Protein AF-A0A357TJ43-F1 (afdb_monomer_lite)

Secondary structure (DSSP, 8-state):
-HHHHHHHHHHHHHHHHHHHHHHHT--GGGSHHHHHHHHHHHHHHHHTTT-HHHHHHHHHHHHHHHHHHHHHHH-HHHHHHHHT-HHHHHHHHHHHHHHHHHHHH-----SHHIIIIITHHHHHHHHHSS-GGG-TT-SSGGGS-SHHHHHHHHH-SSTT---HHHHHHHHHHHHHHHHGGGG---GGGHHHHHHHHHHHHHHHHHT--SPTTSPP-SSS---SHHHHHHHHHHHHHHHHHTTT-HHHHHHTHHHHHHHHTT-TTHHHHHHHHHHHHHHIIIIIS--TT--HHHHHHHHHHHHHHHHHHHHHHHHHHHHHHHHH--SGGGSS-BTTTTB-HHHHHHHHHHHHTTTT--HHHHHHHHHHHHHHHHS--BTTBSHHHHHHHHHHHHHHHHHHSPTTHHHHHHHHHHHHHHHHHHHHHHHHHHHHHHTS-HHHHHTTTTHHHHHHHHHHHHHHHHHHHHHHHHHHHHHHHTTS--

Sequence (482 aa):
MQIVFGLLFLLFFSACCLCVAACTRFDAALLPLPALCGSAVVLYLLSLLGLLQFGHFIIMAVWLAGGVYFGVRAGWRAIRRALFSPGFLLFVGGSCFLWVLFALQQPMFTQWDEFTAWGLAPKMVAERAALYVADPINLTASFTYPATSLVSYLFQRVPGQFYEWQCLAGLDILFLACIAPAAAMPRKNWAGAVLVFAAGFLLPFFFSVVPAGTPSTMYANAMADTPLALLFGGTLCLYAAAGGRKTGFFACAMPL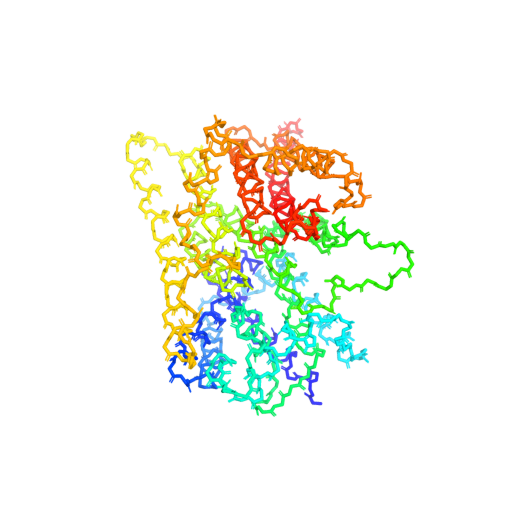AVLTMTKDIGFAYALIVTFLIGLDQLFGTPHPDTKPGRIFGVSLAKCSILAAVVLAVFISWNRYTAAVTPTETTGASVGSAGLSYGAVLTGGIKQLLGIGREERFAQIMQSMGQAFLYRRVCLVGAPIMAVSCILLLFTAAFVAAPAGAARRRTVVGFVGGAFCFAALYLFHLILYFYNFSEAEGSALKDYERYIAPYLQGWMLYGFCVLGFAVGQGGGAAQRLGR

Radius of gyration: 22.25 Å; chains: 1; bounding box: 65×59×55 Å

Foldseek 3Di:
DLLVQLLVLLVLLLLLLLLVCLQVVNQSLLRLQLLLLVLLVQLVVCLLVLRNVVSLVVSSVCSNVSSVVSDVNSDDVSSVVSCPQLLSCCLSVVLSVLSVVCVVVQDAADDPCCVQELVVQLQCCQQVVHGPLLDPPHPRNLQAFCLLSSLLNNQDRDRNDDRLSSSLSSLVSSLSSLQSLLLRAPSVVSVLSVVLSVCSVCLLVQQDPDDPPDPDPSRSHRDLLSVLLSLLLSLLSQLVSCPPDPVSLVSSLSSLLSLLRSHVCSLVSSLLSLVLQLLCQLWQDDDPPDDSVVSNVVSVVSSVVSNVSSVVSNVSRLVSSVVNHPDPLSPCAAAPPRDHPVVLVVVLVCLVVVNPNDPLLVLLVVVLVVQQVAPARGPQGHVVVLLVLLVVLLVLLLVLADPDNLNRSSVSLSVSLVVSLVVQSSVVSSSLVGHDDSVCSSVVPPVSSSNNSSSSSSVSNSSSSSSVSNSNSVVVVVVVVD

Structure (mmCIF, N/CA/C/O backbone):
data_AF-A0A357TJ43-F1
#
_entry.id   AF-A0A357TJ43-F1
#
loop_
_atom_site.group_PDB
_atom_site.id
_atom_site.type_symbol
_atom_site.label_atom_id
_atom_site.label_alt_id
_atom_site.label_comp_id
_atom_site.label_asym_id
_atom_site.label_entity_id
_atom_site.label_seq_id
_atom_site.pdbx_PDB_ins_code
_atom_site.Cartn_x
_atom_site.Cartn_y
_atom_site.Cartn_z
_atom_site.occupancy
_atom_site.B_iso_or_equiv
_atom_site.auth_seq_id
_atom_site.auth_comp_id
_atom_site.auth_asym_id
_atom_site.auth_atom_id
_atom_site.pdbx_PDB_model_num
ATOM 1 N N . MET A 1 1 ? -6.235 -30.721 -3.677 1.00 63.09 1 MET A N 1
ATOM 2 C CA . MET A 1 1 ? -5.300 -30.409 -2.564 1.00 63.09 1 MET A CA 1
ATOM 3 C C . MET A 1 1 ? -4.794 -28.961 -2.560 1.00 63.09 1 MET A C 1
ATOM 5 O O . MET A 1 1 ? -4.682 -28.402 -1.479 1.00 63.09 1 MET A O 1
ATOM 9 N N . GLN A 1 2 ? -4.493 -28.336 -3.710 1.00 73.25 2 GLN A N 1
ATOM 10 C CA . GLN A 1 2 ? -3.967 -26.954 -3.756 1.00 73.25 2 GLN A CA 1
ATOM 11 C C . GLN A 1 2 ? -4.942 -25.898 -3.202 1.00 73.25 2 GLN A C 1
ATOM 13 O O . GLN A 1 2 ? -4.527 -25.025 -2.449 1.00 73.25 2 GLN A O 1
ATOM 18 N N . ILE A 1 3 ? -6.242 -26.039 -3.491 1.00 83.69 3 ILE A N 1
ATOM 19 C CA . ILE A 1 3 ? -7.307 -25.176 -2.946 1.00 83.69 3 ILE A CA 1
ATOM 20 C C . ILE A 1 3 ? -7.306 -25.192 -1.414 1.00 83.69 3 ILE A C 1
ATOM 22 O O . ILE A 1 3 ? -7.320 -24.146 -0.773 1.00 83.69 3 ILE A O 1
ATOM 26 N N . VAL A 1 4 ? -7.254 -26.396 -0.839 1.00 85.50 4 VAL A N 1
ATOM 27 C CA . VAL A 1 4 ? -7.368 -26.627 0.607 1.00 85.50 4 VAL A CA 1
ATOM 28 C C . VAL A 1 4 ? -6.226 -25.957 1.365 1.00 85.50 4 VAL A C 1
ATOM 30 O O . VAL A 1 4 ? -6.468 -25.381 2.418 1.00 85.50 4 VAL A O 1
ATOM 33 N N . PHE A 1 5 ? -5.005 -25.978 0.821 1.00 85.56 5 PHE A N 1
ATOM 34 C CA . PHE A 1 5 ? -3.853 -25.356 1.473 1.00 85.56 5 PHE A CA 1
ATOM 35 C C . PHE A 1 5 ? -4.062 -23.858 1.717 1.00 85.56 5 PHE A C 1
ATOM 37 O O . PHE A 1 5 ? -3.965 -23.419 2.858 1.00 85.56 5 PHE A O 1
ATOM 44 N N . GLY A 1 6 ? -4.403 -23.082 0.683 1.00 85.69 6 GLY A N 1
ATOM 45 C CA . GLY A 1 6 ? -4.576 -21.639 0.862 1.00 85.69 6 GLY A CA 1
ATOM 46 C C . GLY A 1 6 ? -5.795 -21.276 1.705 1.00 85.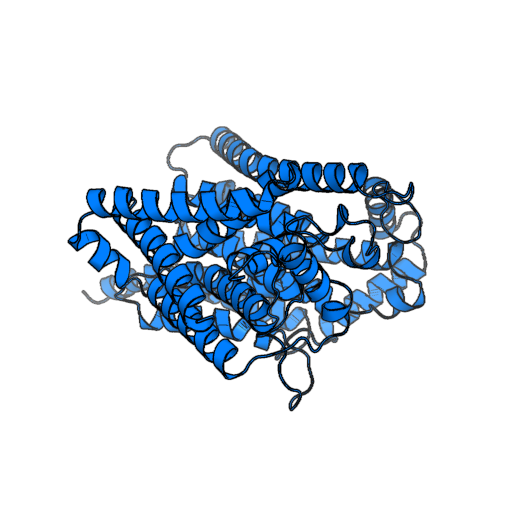69 6 GLY A C 1
ATOM 47 O O . GLY A 1 6 ? -5.735 -20.318 2.466 1.00 85.69 6 GLY A O 1
ATOM 48 N N . LEU A 1 7 ? -6.870 -22.074 1.669 1.00 90.62 7 LEU A N 1
ATOM 49 C CA . LEU A 1 7 ? -8.002 -21.880 2.583 1.00 90.62 7 LEU A CA 1
ATOM 50 C C . LEU A 1 7 ? -7.624 -22.164 4.041 1.00 90.62 7 LEU A C 1
ATOM 52 O O . LEU A 1 7 ? -8.034 -21.418 4.927 1.00 90.62 7 LEU A O 1
ATOM 56 N N . LEU A 1 8 ? -6.824 -23.201 4.306 1.00 89.56 8 LEU A N 1
ATOM 57 C CA . LEU A 1 8 ? -6.296 -23.468 5.645 1.00 89.56 8 LEU A CA 1
ATOM 58 C C . LEU A 1 8 ? -5.347 -22.356 6.093 1.00 89.56 8 LEU A C 1
ATOM 60 O O . LEU A 1 8 ? -5.465 -21.878 7.218 1.00 89.56 8 LEU A O 1
ATOM 64 N N . PHE A 1 9 ? -4.457 -21.900 5.212 1.00 89.06 9 PHE A N 1
ATOM 65 C CA . PHE A 1 9 ? -3.580 -20.763 5.470 1.00 89.06 9 PHE A CA 1
ATOM 66 C C . PHE A 1 9 ? -4.392 -19.516 5.839 1.00 89.06 9 PHE A C 1
ATOM 68 O O . PHE A 1 9 ? -4.166 -18.928 6.895 1.00 89.06 9 PHE A O 1
ATOM 75 N N . LEU A 1 10 ? -5.392 -19.158 5.026 1.00 92.50 10 LEU A N 1
ATOM 76 C CA . LEU A 1 10 ? -6.299 -18.042 5.291 1.00 92.50 10 LEU A CA 1
ATOM 77 C C . LEU A 1 10 ? -7.065 -18.233 6.599 1.00 92.50 10 LEU A C 1
ATOM 79 O O . LEU A 1 10 ? -7.238 -17.264 7.335 1.00 92.50 10 LEU A O 1
ATOM 83 N N . LEU A 1 11 ? -7.489 -19.454 6.928 1.00 91.81 11 LEU A N 1
ATOM 84 C CA . LEU A 1 11 ? -8.159 -19.758 8.189 1.00 91.81 11 LEU A CA 1
ATOM 85 C C . LEU A 1 11 ? -7.235 -19.510 9.387 1.00 91.81 11 LEU A C 1
ATOM 87 O O . LEU A 1 11 ? -7.632 -18.794 10.305 1.00 91.81 11 LEU A O 1
ATOM 91 N N . PHE A 1 12 ? -6.012 -20.049 9.381 1.00 90.69 12 PHE A N 1
ATOM 92 C CA . PHE A 1 12 ? -5.040 -19.853 10.464 1.00 90.69 12 PHE A CA 1
ATOM 93 C C . PHE A 1 12 ? -4.642 -18.384 10.603 1.00 90.69 12 PHE A C 1
ATOM 95 O O . PHE A 1 12 ? -4.680 -17.826 11.703 1.00 90.69 12 PHE A O 1
ATOM 102 N N . PHE A 1 13 ? -4.337 -17.738 9.479 1.00 94.31 13 PHE A N 1
ATOM 103 C CA . PHE A 1 13 ? -4.039 -16.316 9.405 1.00 94.31 13 PHE A CA 1
ATOM 104 C C . PHE A 1 13 ? -5.169 -15.453 9.986 1.00 94.31 13 PHE A C 1
ATOM 106 O O . PHE A 1 13 ? -4.949 -14.636 10.887 1.00 94.31 13 PHE A O 1
ATOM 113 N N . SER A 1 14 ? -6.401 -15.666 9.517 1.00 95.06 14 SER A N 1
ATOM 114 C CA . SER A 1 14 ? -7.575 -14.914 9.967 1.00 95.06 14 SER A CA 1
ATOM 115 C C . SER A 1 14 ? -7.884 -15.200 11.432 1.00 95.06 14 SER A C 1
ATOM 117 O O . SER A 1 14 ? -8.198 -14.275 12.176 1.00 95.06 14 SER A O 1
ATOM 119 N N . ALA A 1 15 ? -7.756 -16.450 11.884 1.00 93.88 15 ALA A N 1
ATOM 120 C CA . ALA A 1 15 ? -7.961 -16.817 13.281 1.00 93.88 15 ALA A CA 1
ATOM 121 C C . ALA A 1 15 ? -6.946 -16.126 14.201 1.00 93.88 15 ALA A C 1
ATOM 123 O O . ALA A 1 15 ? -7.333 -15.603 15.248 1.00 93.88 15 ALA A O 1
ATOM 124 N N . CYS A 1 16 ? -5.674 -16.053 13.800 1.00 94.94 16 CYS A N 1
ATOM 125 C CA . CYS A 1 16 ? -4.650 -15.319 14.537 1.00 94.94 16 CYS A CA 1
ATOM 126 C C . CYS A 1 16 ? -4.992 -13.825 14.622 1.00 94.94 16 CYS A C 1
ATOM 128 O O . CYS A 1 16 ? -5.057 -13.274 15.725 1.00 94.94 16 CYS A O 1
ATOM 130 N N . CYS A 1 17 ? -5.307 -13.183 13.490 1.00 95.44 17 CYS A N 1
ATOM 131 C CA . CYS A 1 17 ? -5.752 -11.786 13.463 1.00 95.44 17 CYS A CA 1
ATOM 132 C C . CYS A 1 17 ? -6.960 -11.573 14.387 1.00 95.44 17 CYS A C 1
ATOM 134 O O . CYS A 1 17 ? -6.967 -10.680 15.231 1.00 95.44 17 CYS A O 1
ATOM 136 N N . LEU A 1 18 ? -7.961 -12.442 14.299 1.00 95.06 18 LEU A N 1
ATOM 137 C CA . LEU A 1 18 ? -9.168 -12.370 15.108 1.00 95.06 18 LEU A CA 1
ATOM 138 C C . LEU A 1 18 ? -8.876 -12.461 16.614 1.00 95.06 18 LEU A C 1
ATOM 140 O O . LEU A 1 18 ? -9.415 -11.679 17.400 1.00 95.06 18 LEU A O 1
ATOM 144 N N . CYS A 1 19 ? -8.017 -13.394 17.019 1.00 94.94 19 CYS A N 1
ATOM 145 C CA . CYS A 1 19 ? -7.646 -13.599 18.417 1.00 94.94 19 CYS A CA 1
ATOM 146 C C . CYS A 1 19 ? -6.851 -12.412 18.971 1.00 94.94 19 CYS A C 1
ATOM 148 O O . CYS A 1 19 ? -7.148 -11.922 20.065 1.00 94.94 19 CYS A O 1
ATOM 150 N N . VAL A 1 20 ? -5.897 -11.885 18.196 1.00 93.69 20 VAL A N 1
ATOM 151 C CA . VAL A 1 20 ? -5.146 -10.677 18.560 1.00 93.69 20 VAL A CA 1
ATOM 152 C C . VAL A 1 20 ? -6.095 -9.484 18.693 1.00 93.69 20 VAL A C 1
ATOM 154 O O . VAL A 1 20 ? -6.030 -8.766 19.694 1.00 93.69 20 VAL A O 1
ATOM 157 N N . ALA A 1 21 ? -7.024 -9.290 17.751 1.00 92.75 21 ALA A N 1
ATOM 158 C CA . ALA A 1 21 ? -8.016 -8.215 17.805 1.00 92.75 21 ALA A CA 1
ATOM 159 C C . ALA A 1 21 ? -8.899 -8.324 19.054 1.00 92.75 21 ALA A C 1
ATOM 161 O O . ALA A 1 21 ? -9.088 -7.343 19.777 1.00 92.75 21 ALA A O 1
ATOM 162 N N . ALA A 1 22 ? -9.379 -9.532 19.355 1.00 92.75 22 ALA A N 1
ATOM 163 C CA . ALA A 1 22 ? -10.198 -9.807 20.528 1.00 92.75 22 ALA A CA 1
ATOM 164 C C . ALA A 1 22 ? -9.452 -9.512 21.842 1.00 92.75 22 ALA A C 1
ATOM 166 O O . ALA A 1 22 ? -10.037 -8.928 22.757 1.00 92.75 22 ALA A O 1
ATOM 167 N N . CYS A 1 23 ? -8.162 -9.854 21.926 1.00 91.50 23 CYS A N 1
ATOM 168 C CA . CYS A 1 23 ? -7.339 -9.603 23.111 1.00 91.50 23 CYS A CA 1
ATOM 169 C C . CYS A 1 23 ? -6.975 -8.117 23.280 1.00 91.50 23 CYS A C 1
ATOM 171 O O . CYS A 1 23 ? -6.951 -7.598 24.395 1.00 91.50 23 CYS A O 1
ATOM 173 N N . THR A 1 24 ? -6.693 -7.419 22.181 1.00 87.00 24 THR A N 1
ATOM 174 C CA . THR A 1 24 ? -6.229 -6.017 22.180 1.00 87.00 24 THR A CA 1
ATOM 175 C C . THR A 1 24 ? -7.364 -4.996 22.090 1.00 87.00 24 THR A C 1
ATOM 177 O O . THR A 1 24 ? -7.128 -3.794 22.228 1.00 87.00 24 THR A O 1
ATOM 180 N N . ARG A 1 25 ? -8.604 -5.456 21.868 1.00 83.50 25 ARG A N 1
ATOM 181 C CA . ARG A 1 25 ? -9.785 -4.620 21.582 1.00 83.50 25 ARG A CA 1
ATOM 182 C C . ARG A 1 25 ? -9.575 -3.703 20.372 1.00 83.50 25 ARG A C 1
ATOM 184 O O . ARG A 1 25 ? -10.106 -2.585 20.324 1.00 83.50 25 ARG A O 1
ATOM 191 N N . PHE A 1 26 ? -8.757 -4.142 19.421 1.00 86.00 26 PHE A N 1
ATOM 192 C CA . PHE A 1 26 ? -8.700 -3.543 18.096 1.00 86.00 26 PHE A CA 1
ATOM 193 C C . PHE A 1 26 ? -9.887 -3.994 17.257 1.00 86.00 26 PHE A C 1
ATOM 195 O O . PHE A 1 26 ? -10.447 -5.067 17.485 1.00 86.00 26 PHE A O 1
ATOM 202 N N . ASP A 1 27 ? -10.266 -3.167 16.285 1.00 90.81 27 ASP A N 1
ATOM 203 C CA . ASP A 1 27 ? -11.108 -3.666 15.210 1.00 90.81 27 ASP A CA 1
ATOM 204 C C . ASP A 1 27 ? -10.309 -4.718 14.429 1.00 90.81 27 ASP A C 1
ATOM 206 O O . ASP A 1 27 ? -9.149 -4.488 14.073 1.00 90.81 27 ASP A O 1
ATOM 210 N N . ALA A 1 28 ? -10.911 -5.886 14.203 1.00 94.38 28 ALA A N 1
ATOM 211 C CA . ALA A 1 28 ? -10.253 -6.992 13.522 1.00 94.38 28 ALA A CA 1
ATOM 212 C C . ALA A 1 28 ? -9.834 -6.638 12.087 1.00 94.38 28 ALA A C 1
ATOM 214 O O . ALA A 1 28 ? -8.856 -7.194 11.599 1.00 94.38 28 ALA A O 1
ATOM 215 N N . ALA A 1 29 ? -10.492 -5.666 11.447 1.00 95.38 29 ALA A N 1
ATOM 216 C CA . ALA A 1 29 ? -10.153 -5.198 10.105 1.00 95.38 29 ALA A CA 1
ATOM 217 C C . ALA A 1 29 ? -8.779 -4.500 10.018 1.00 95.38 29 ALA A C 1
ATOM 219 O O . ALA A 1 29 ? -8.246 -4.331 8.926 1.00 95.38 29 ALA A O 1
ATOM 220 N N . LEU A 1 30 ? -8.186 -4.108 11.154 1.00 95.19 30 LEU A N 1
ATOM 221 C CA . LEU A 1 30 ? -6.887 -3.422 11.200 1.00 95.19 30 LEU A CA 1
ATOM 222 C C . LEU A 1 30 ? -5.686 -4.366 11.177 1.00 95.19 30 LEU A C 1
ATOM 224 O O . LEU A 1 30 ? -4.565 -3.907 10.990 1.00 95.19 30 LEU A O 1
ATOM 228 N N . LEU A 1 31 ? -5.888 -5.658 11.431 1.00 95.62 31 LEU A N 1
ATOM 229 C CA . LEU A 1 31 ? -4.790 -6.608 11.607 1.00 95.62 31 LEU A CA 1
ATOM 230 C C . LEU A 1 31 ? -4.329 -7.342 10.343 1.00 95.62 31 LEU A C 1
ATOM 232 O O . LEU A 1 31 ? -3.131 -7.620 10.285 1.00 95.62 31 LEU A O 1
ATOM 236 N N . PRO A 1 32 ? -5.176 -7.613 9.327 1.00 97.38 32 PRO A N 1
ATOM 237 C CA . PRO A 1 32 ? -4.730 -8.298 8.122 1.00 97.38 32 PRO A CA 1
ATOM 238 C C . PRO A 1 32 ? -3.522 -7.640 7.448 1.00 97.38 32 PRO A C 1
ATOM 240 O O . PRO A 1 32 ? -2.527 -8.308 7.182 1.00 97.38 32 PRO A O 1
ATOM 243 N N . LEU A 1 33 ? -3.568 -6.319 7.249 1.00 98.00 33 LEU A N 1
ATOM 244 C CA . LEU A 1 33 ? -2.486 -5.571 6.607 1.00 98.00 33 LEU A CA 1
ATOM 245 C C . LEU A 1 33 ? -1.142 -5.691 7.355 1.00 98.00 33 LEU A C 1
ATOM 247 O O . LEU A 1 33 ? -0.190 -6.216 6.779 1.00 98.00 33 LEU A O 1
ATOM 251 N N . PRO A 1 34 ? -1.016 -5.267 8.630 1.00 97.12 34 PRO A N 1
ATOM 252 C CA . PRO A 1 34 ? 0.256 -5.360 9.339 1.00 97.12 34 PRO A CA 1
ATOM 253 C C . PRO A 1 34 ? 0.714 -6.806 9.568 1.00 97.12 34 PRO A C 1
ATOM 255 O O . PRO A 1 34 ? 1.919 -7.034 9.631 1.00 97.12 34 PRO A O 1
ATOM 258 N N . ALA A 1 35 ? -0.195 -7.783 9.667 1.00 96.44 35 ALA A N 1
ATOM 259 C CA . ALA A 1 35 ? 0.172 -9.188 9.841 1.00 96.44 35 ALA A CA 1
ATOM 260 C C . ALA A 1 35 ? 0.727 -9.820 8.551 1.00 96.44 35 ALA A C 1
ATOM 262 O O . ALA A 1 35 ? 1.760 -10.492 8.610 1.00 96.44 35 ALA A O 1
ATOM 263 N N . LEU A 1 36 ? 0.108 -9.572 7.386 1.00 97.00 36 LEU A N 1
ATOM 264 C CA . LEU A 1 36 ? 0.667 -9.997 6.094 1.00 97.00 36 LEU A CA 1
ATOM 265 C C . LEU A 1 36 ? 1.997 -9.296 5.824 1.00 97.00 36 LEU A C 1
ATOM 267 O O . LEU A 1 36 ? 2.988 -9.957 5.514 1.00 97.00 36 LEU A O 1
ATOM 271 N N . CYS A 1 37 ? 2.055 -7.975 6.016 1.00 98.12 37 CYS A N 1
ATOM 272 C CA . CYS A 1 37 ? 3.288 -7.231 5.797 1.00 98.12 37 CYS A CA 1
ATOM 273 C C . CYS A 1 37 ? 4.401 -7.659 6.761 1.00 98.12 37 CYS A C 1
ATOM 275 O O . CYS A 1 37 ? 5.541 -7.825 6.343 1.00 98.12 37 CYS A O 1
ATOM 277 N N . GLY A 1 38 ? 4.079 -7.899 8.036 1.00 97.06 38 GLY A N 1
ATOM 278 C CA . GLY A 1 38 ? 5.045 -8.392 9.018 1.00 97.06 38 GLY A CA 1
ATOM 279 C C . GLY A 1 38 ? 5.596 -9.767 8.645 1.00 97.06 38 GLY A C 1
ATOM 280 O O . GLY A 1 38 ? 6.779 -10.029 8.830 1.00 97.06 38 GLY A O 1
ATOM 281 N N . SER A 1 39 ? 4.768 -10.612 8.036 1.00 96.25 39 SER A N 1
ATOM 282 C CA . SER A 1 39 ? 5.186 -11.928 7.544 1.00 96.25 39 SER A CA 1
ATOM 283 C C . SER A 1 39 ? 6.133 -11.808 6.352 1.00 96.25 39 SER A C 1
ATOM 285 O O . SER A 1 39 ? 7.181 -12.448 6.342 1.00 96.25 39 SER A O 1
ATOM 287 N N . ALA A 1 40 ? 5.844 -10.912 5.403 1.00 96.94 40 ALA A N 1
ATOM 288 C CA . ALA A 1 40 ? 6.768 -10.598 4.313 1.00 96.94 40 ALA A CA 1
ATOM 289 C C . ALA A 1 40 ? 8.102 -10.020 4.829 1.00 96.94 40 ALA A C 1
ATOM 291 O O . ALA A 1 40 ? 9.156 -10.384 4.319 1.00 96.94 40 ALA A O 1
ATOM 292 N N . VAL A 1 41 ? 8.088 -9.185 5.875 1.00 97.25 41 VAL A N 1
ATOM 293 C CA . VAL A 1 41 ? 9.314 -8.667 6.514 1.00 97.25 41 VAL A CA 1
ATOM 294 C C . VAL A 1 41 ? 10.118 -9.780 7.191 1.00 97.25 41 VAL A C 1
ATOM 296 O O . VAL A 1 41 ? 11.339 -9.805 7.071 1.00 97.25 41 VAL A O 1
ATOM 299 N N . VAL A 1 42 ? 9.469 -10.728 7.873 1.00 96.69 42 VAL A N 1
ATOM 300 C CA . VAL A 1 42 ? 10.161 -11.891 8.460 1.00 96.69 42 VAL A CA 1
ATOM 301 C C . VAL A 1 42 ? 10.815 -12.739 7.370 1.00 96.69 42 VAL A C 1
ATOM 303 O O . VAL A 1 42 ? 11.988 -13.091 7.500 1.00 96.69 42 VAL A O 1
ATOM 306 N N . LEU A 1 43 ? 10.092 -13.022 6.280 1.00 95.81 43 LEU A N 1
ATOM 307 C CA . LEU A 1 43 ? 10.667 -13.723 5.132 1.00 95.81 43 LEU A CA 1
ATOM 308 C C . LEU A 1 43 ? 11.843 -12.951 4.538 1.00 95.81 43 LEU A C 1
ATOM 310 O O . LEU A 1 43 ? 12.870 -13.558 4.261 1.00 95.81 43 LEU A O 1
ATOM 314 N N . TYR A 1 44 ? 11.719 -11.631 4.394 1.00 96.25 44 TYR A N 1
ATOM 315 C CA . TYR A 1 44 ? 12.789 -10.775 3.898 1.00 96.25 44 TYR A CA 1
ATOM 316 C C . TYR A 1 44 ? 14.053 -10.928 4.749 1.00 96.25 44 TYR A C 1
ATOM 318 O O . TYR A 1 44 ? 15.091 -11.332 4.232 1.00 96.25 44 TYR A O 1
ATOM 326 N N . LEU A 1 45 ? 13.958 -10.703 6.062 1.00 96.12 45 LEU A N 1
ATOM 327 C CA . LEU A 1 45 ? 15.111 -10.773 6.965 1.00 96.12 45 LEU A CA 1
ATOM 328 C C . LEU A 1 45 ? 15.798 -12.142 6.936 1.00 96.12 45 LEU A C 1
ATOM 330 O O . LEU A 1 45 ? 17.023 -12.215 6.928 1.00 96.12 45 LEU A O 1
ATOM 334 N N . LEU A 1 46 ? 15.023 -13.226 6.886 1.00 95.00 46 LEU A N 1
ATOM 335 C CA . LEU A 1 46 ? 15.574 -14.579 6.824 1.00 95.00 46 LEU A CA 1
ATOM 336 C C . LEU A 1 46 ? 16.115 -14.925 5.437 1.00 95.00 46 LEU A C 1
ATOM 338 O O . LEU A 1 46 ? 17.084 -15.671 5.329 1.00 95.00 46 LEU A O 1
ATOM 342 N N . SER A 1 47 ? 15.555 -14.348 4.377 1.00 92.06 47 SER A N 1
ATOM 343 C CA . SER A 1 47 ? 16.062 -14.529 3.017 1.00 92.06 47 SER A CA 1
ATOM 344 C C . SER A 1 47 ? 17.433 -13.885 2.805 1.00 92.06 47 SER A C 1
ATOM 346 O O . SER A 1 47 ? 18.259 -14.472 2.111 1.00 92.06 47 SER A O 1
ATOM 348 N N . LEU A 1 48 ? 17.733 -12.772 3.492 1.00 91.81 48 LEU A N 1
ATOM 349 C CA . LEU A 1 48 ? 19.078 -12.177 3.512 1.00 91.81 48 LEU A CA 1
ATOM 350 C C . LEU A 1 48 ? 20.140 -13.140 4.068 1.00 91.81 48 LEU A C 1
ATOM 352 O O . LEU A 1 48 ? 21.320 -12.995 3.764 1.00 91.81 48 LEU A O 1
ATOM 356 N N . LEU A 1 49 ? 19.721 -14.123 4.872 1.00 91.31 49 LEU A N 1
ATOM 357 C CA . LEU A 1 49 ? 20.574 -15.154 5.468 1.00 91.31 49 LEU A CA 1
ATOM 358 C C . LEU A 1 49 ? 20.510 -16.497 4.718 1.00 91.31 49 LEU A C 1
ATOM 360 O O . LEU A 1 49 ? 21.073 -17.479 5.192 1.00 91.31 49 LEU A O 1
ATOM 364 N N . GLY A 1 50 ? 19.788 -16.581 3.595 1.00 89.38 50 GLY A N 1
ATOM 365 C CA . GLY A 1 50 ? 19.560 -17.843 2.879 1.00 89.38 50 GLY A CA 1
ATOM 366 C C . GLY A 1 50 ? 18.590 -18.805 3.584 1.00 89.38 50 GLY A C 1
ATOM 367 O O . GLY A 1 50 ? 18.563 -19.991 3.276 1.00 89.38 50 GLY A O 1
ATOM 368 N N . LEU A 1 51 ? 17.778 -18.314 4.528 1.00 92.19 51 LEU A N 1
ATOM 369 C CA . LEU A 1 51 ? 16.869 -19.106 5.371 1.00 92.19 51 LEU A CA 1
ATOM 370 C C . LEU A 1 51 ? 15.383 -18.886 5.027 1.00 92.19 51 LEU A C 1
ATOM 372 O O . LEU A 1 51 ? 14.516 -18.977 5.900 1.00 92.19 51 LEU A O 1
ATOM 376 N N . LEU A 1 52 ? 15.055 -18.593 3.763 1.00 91.06 52 LEU A N 1
ATOM 377 C CA . LEU A 1 52 ? 13.690 -18.232 3.346 1.00 91.06 52 LEU A CA 1
ATOM 378 C C . LEU A 1 52 ? 12.653 -19.311 3.708 1.00 91.06 52 LEU A C 1
ATOM 380 O O . LEU A 1 52 ? 11.601 -19.005 4.273 1.00 91.06 52 LEU A O 1
ATOM 384 N N . GLN A 1 53 ? 12.953 -20.582 3.424 1.00 89.88 53 GLN A N 1
ATOM 385 C CA . GLN A 1 53 ? 12.050 -21.695 3.726 1.00 89.88 53 GLN A CA 1
ATOM 386 C C . GLN A 1 53 ? 11.803 -21.841 5.233 1.00 89.88 53 GLN A C 1
ATOM 388 O O . GLN A 1 53 ? 10.664 -22.038 5.659 1.00 89.88 53 GLN A O 1
ATOM 393 N N . PHE A 1 54 ? 12.848 -21.680 6.048 1.00 90.69 54 PHE A N 1
ATOM 394 C CA . PHE A 1 54 ? 12.727 -21.688 7.504 1.00 90.69 54 PHE A CA 1
ATOM 395 C C . PHE A 1 54 ? 11.840 -20.540 8.007 1.00 90.69 54 PHE A C 1
ATOM 397 O O . PHE A 1 54 ? 11.026 -20.731 8.912 1.00 90.69 54 PHE A O 1
ATOM 404 N N . GLY A 1 55 ? 11.914 -19.372 7.362 1.00 91.62 55 GLY A N 1
ATOM 405 C CA . GLY A 1 55 ? 11.048 -18.237 7.670 1.00 91.62 55 GLY A CA 1
ATOM 406 C C . GLY A 1 55 ? 9.565 -18.512 7.486 1.00 91.62 55 GLY A C 1
ATOM 407 O O . GLY A 1 55 ? 8.768 -18.116 8.335 1.00 91.62 55 GLY A O 1
ATOM 408 N N . HIS A 1 56 ? 9.187 -19.256 6.448 1.00 89.88 56 HIS A N 1
ATOM 409 C CA . HIS A 1 56 ? 7.792 -19.652 6.258 1.00 89.88 56 HIS A CA 1
ATOM 410 C C . HIS A 1 56 ? 7.287 -20.509 7.431 1.00 89.88 56 HIS A C 1
ATOM 412 O O . HIS A 1 56 ? 6.204 -20.256 7.961 1.00 89.88 56 HIS A O 1
ATOM 418 N N . PHE A 1 57 ? 8.091 -21.469 7.904 1.00 90.19 57 PHE A N 1
ATOM 419 C CA . PHE A 1 57 ? 7.741 -22.287 9.071 1.00 90.19 57 PHE A CA 1
ATOM 420 C C . PHE A 1 57 ? 7.631 -21.463 10.357 1.00 90.19 57 PHE A C 1
ATOM 422 O O . PHE A 1 57 ? 6.690 -21.670 11.125 1.00 90.19 57 PHE A O 1
ATOM 429 N N . ILE A 1 58 ? 8.537 -20.501 10.576 1.00 92.06 58 ILE A N 1
ATOM 430 C CA . ILE A 1 58 ? 8.454 -19.574 11.715 1.00 92.06 58 ILE A CA 1
ATOM 431 C C . ILE A 1 58 ? 7.130 -18.812 11.687 1.00 92.06 58 ILE A C 1
ATOM 433 O O . ILE A 1 58 ? 6.462 -18.719 12.713 1.00 92.06 58 ILE A O 1
ATOM 437 N N . ILE A 1 59 ? 6.725 -18.290 10.530 1.00 93.31 59 ILE A N 1
ATOM 438 C CA . ILE A 1 59 ? 5.482 -17.518 10.404 1.00 93.31 59 ILE A CA 1
ATOM 439 C C . ILE A 1 59 ? 4.276 -18.393 10.749 1.00 93.31 59 ILE A C 1
ATOM 441 O O . ILE A 1 59 ? 3.442 -17.979 11.556 1.00 93.31 59 ILE A O 1
ATOM 445 N N . MET A 1 60 ? 4.219 -19.622 10.224 1.00 90.06 60 MET A N 1
ATOM 446 C CA . MET A 1 60 ? 3.137 -20.558 10.550 1.00 90.06 60 MET A CA 1
ATOM 447 C C . MET A 1 60 ? 3.098 -20.874 12.050 1.00 90.06 60 MET A C 1
ATOM 449 O O . MET A 1 60 ? 2.029 -20.846 12.663 1.00 90.06 60 MET A O 1
ATOM 453 N N . ALA A 1 61 ? 4.260 -21.116 12.662 1.00 91.50 61 ALA A N 1
ATOM 454 C CA . ALA A 1 61 ? 4.371 -21.388 14.091 1.00 91.50 61 ALA A CA 1
ATOM 455 C C . ALA A 1 61 ? 3.936 -20.184 14.943 1.00 91.50 61 ALA A C 1
ATOM 457 O O . ALA A 1 61 ? 3.191 -20.352 15.907 1.00 91.50 61 ALA A O 1
ATOM 458 N N . VAL A 1 62 ? 4.346 -18.967 14.572 1.00 91.88 62 VAL A N 1
ATOM 459 C CA . VAL A 1 62 ? 3.979 -17.725 15.268 1.00 91.88 62 VAL A CA 1
ATOM 460 C C . VAL A 1 62 ? 2.482 -17.458 15.163 1.00 91.88 62 VAL A C 1
ATOM 462 O O . VAL A 1 62 ? 1.862 -17.097 16.162 1.00 91.88 62 VAL A O 1
ATOM 465 N N . TRP A 1 63 ? 1.874 -17.655 13.992 1.00 91.50 63 TRP A N 1
ATOM 466 C CA . TRP A 1 63 ? 0.431 -17.488 13.829 1.00 91.50 63 TRP A CA 1
ATOM 467 C C . TRP A 1 63 ? -0.363 -18.518 14.626 1.00 91.50 63 TRP A C 1
ATOM 469 O O . TRP A 1 63 ? -1.341 -18.155 15.279 1.00 91.50 63 TRP A O 1
ATOM 479 N N . LEU A 1 64 ? 0.070 -19.782 14.630 1.00 90.88 64 LEU A N 1
ATOM 480 C CA . LEU A 1 64 ? -0.576 -20.832 15.412 1.00 90.88 64 LEU A CA 1
ATOM 481 C C . LEU A 1 64 ? -0.450 -20.558 16.917 1.00 90.88 64 LEU A C 1
ATOM 483 O O . LEU A 1 64 ? -1.459 -20.489 17.620 1.00 90.88 64 LEU A O 1
ATOM 487 N N . ALA A 1 65 ? 0.773 -20.349 17.409 1.00 92.00 65 ALA A N 1
ATOM 488 C CA . ALA A 1 65 ? 1.039 -20.098 18.823 1.00 92.00 65 ALA A CA 1
ATOM 489 C C . ALA A 1 65 ? 0.377 -18.799 19.302 1.00 92.00 65 ALA A C 1
ATOM 491 O O . ALA A 1 65 ? -0.274 -18.782 20.347 1.00 92.00 65 ALA A O 1
ATOM 492 N N . GLY A 1 66 ? 0.485 -17.724 18.517 1.00 90.12 66 GLY A N 1
ATOM 493 C CA . GLY A 1 66 ? -0.162 -16.445 18.788 1.00 90.12 66 GLY A CA 1
ATOM 494 C C . GLY A 1 66 ? -1.683 -16.568 18.795 1.00 90.12 66 GLY A C 1
ATOM 495 O O . GLY A 1 66 ? -2.327 -16.125 19.745 1.00 90.12 66 GLY A O 1
ATOM 496 N N . GLY A 1 67 ? -2.264 -17.225 17.790 1.00 91.50 67 GLY A N 1
ATOM 497 C CA . GLY A 1 67 ? -3.701 -17.477 17.711 1.00 91.50 67 GLY A CA 1
ATOM 498 C C . GLY A 1 67 ? -4.232 -18.228 18.932 1.00 91.50 67 GLY A C 1
ATOM 499 O O . GLY A 1 67 ? -5.197 -17.778 19.549 1.00 91.50 67 GLY A O 1
ATOM 500 N N . VAL A 1 68 ? -3.564 -19.310 19.343 1.00 93.19 68 VAL A N 1
ATOM 501 C CA . VAL A 1 68 ? -3.933 -20.077 20.545 1.00 93.19 68 VAL A CA 1
ATOM 502 C C . VAL A 1 68 ? -3.782 -19.226 21.807 1.00 93.19 68 VAL A C 1
ATOM 504 O O . VAL A 1 68 ? -4.735 -19.098 22.578 1.00 93.19 68 VAL A O 1
ATOM 507 N N . TYR A 1 69 ? -2.624 -18.592 22.004 1.00 94.25 69 TYR A N 1
ATOM 508 C CA . TYR A 1 69 ? -2.337 -17.782 23.191 1.00 94.25 69 TYR A CA 1
ATOM 509 C C . TYR A 1 69 ? -3.339 -16.632 23.364 1.00 94.25 69 TYR A C 1
ATOM 511 O O . TYR A 1 69 ? -3.979 -16.495 24.413 1.00 94.25 69 TYR A O 1
ATOM 519 N N . PHE A 1 70 ? -3.515 -15.810 22.326 1.00 93.50 70 PHE A N 1
ATOM 520 C CA . PHE A 1 70 ? -4.438 -14.679 22.372 1.00 93.50 70 PHE A CA 1
ATOM 521 C C . PHE A 1 70 ? -5.897 -15.133 22.393 1.00 93.50 70 PHE A C 1
ATOM 523 O O . PHE A 1 70 ? -6.721 -14.471 23.021 1.00 93.50 70 PHE A O 1
ATOM 530 N N . GLY A 1 71 ? -6.222 -16.263 21.761 1.00 91.50 71 GLY A N 1
ATOM 531 C CA . GLY A 1 71 ? -7.568 -16.826 21.750 1.00 91.50 71 GLY A CA 1
ATOM 532 C C . GLY A 1 71 ? -8.017 -17.266 23.142 1.00 91.50 71 GLY A C 1
ATOM 533 O O . GLY A 1 71 ? -9.077 -16.843 23.613 1.00 91.50 71 GLY A O 1
ATOM 534 N N . VAL A 1 72 ? -7.173 -18.033 23.841 1.00 93.62 72 VAL A N 1
ATOM 535 C CA . VAL A 1 72 ? -7.414 -18.455 25.231 1.00 93.62 72 VAL A CA 1
ATOM 536 C C . VAL A 1 72 ? -7.548 -17.236 26.144 1.00 93.62 72 VAL A C 1
ATOM 538 O O . VAL A 1 72 ? -8.490 -17.151 26.929 1.00 93.62 72 VAL A O 1
ATOM 541 N N . ARG A 1 73 ? -6.658 -16.247 25.996 1.00 94.19 73 ARG A N 1
ATOM 542 C CA . ARG A 1 73 ? -6.664 -15.031 26.820 1.00 94.19 73 ARG A CA 1
ATOM 543 C C . ARG A 1 73 ? -7.879 -14.131 26.578 1.00 94.19 73 ARG A C 1
ATOM 545 O O . ARG A 1 73 ? -8.372 -13.506 27.514 1.00 94.19 73 ARG A O 1
ATOM 552 N N . ALA A 1 74 ? -8.347 -14.022 25.336 1.00 92.62 74 ALA A N 1
ATOM 553 C CA . ALA A 1 74 ? -9.484 -13.172 24.986 1.00 92.62 74 ALA A CA 1
ATOM 554 C C . ALA A 1 74 ? -10.833 -13.803 25.370 1.00 92.62 74 ALA A C 1
ATOM 556 O O . ALA A 1 74 ? -11.774 -13.092 25.738 1.00 92.62 74 ALA A O 1
ATOM 557 N N . GLY A 1 75 ? -10.932 -15.131 25.271 1.00 92.81 75 GLY A N 1
ATOM 558 C CA . GLY A 1 75 ? -12.152 -15.891 25.512 1.00 92.81 75 GLY A CA 1
ATOM 559 C C . GLY A 1 75 ? -13.178 -15.800 24.373 1.00 92.81 75 GLY A C 1
ATOM 560 O O . GLY A 1 75 ? -13.256 -14.829 23.611 1.00 92.81 75 GLY A O 1
ATOM 561 N N . TRP A 1 76 ? -14.040 -16.818 24.285 1.00 92.00 76 TRP A N 1
ATOM 562 C CA . TRP A 1 76 ? -14.970 -17.012 23.163 1.00 92.00 76 TRP A CA 1
ATOM 563 C C . TRP A 1 76 ? -15.897 -15.817 22.889 1.00 92.00 76 TRP A C 1
ATOM 565 O O . TRP A 1 76 ? -16.143 -15.454 21.739 1.00 92.00 76 TRP A O 1
ATOM 575 N N . ARG A 1 77 ? -16.384 -15.138 23.938 1.00 92.00 77 ARG A N 1
ATOM 576 C CA . ARG A 1 77 ? -17.277 -13.973 23.778 1.00 92.00 77 ARG A CA 1
ATOM 577 C C . ARG A 1 77 ? -16.584 -12.788 23.103 1.00 92.00 77 ARG A C 1
ATOM 579 O O . ARG A 1 77 ? -17.242 -12.017 22.405 1.00 92.00 77 ARG A O 1
ATOM 586 N N . ALA A 1 78 ? -15.288 -12.583 23.346 1.00 91.88 78 ALA A N 1
ATOM 587 C CA . ALA A 1 78 ? -14.529 -11.514 22.703 1.00 91.88 78 ALA A CA 1
ATOM 588 C C . ALA A 1 78 ? -14.231 -11.871 21.243 1.00 91.88 78 ALA A C 1
ATOM 590 O O . ALA A 1 78 ? -14.465 -11.043 20.367 1.00 91.88 78 ALA A O 1
ATOM 591 N N . ILE A 1 79 ? -13.845 -13.122 20.980 1.00 92.75 79 ILE A N 1
ATOM 592 C CA . ILE A 1 79 ? -13.618 -13.653 19.627 1.00 92.75 79 ILE A CA 1
ATOM 593 C C . ILE A 1 79 ? -14.885 -13.520 18.776 1.00 92.75 79 ILE A C 1
ATOM 595 O O . ILE A 1 79 ? -14.852 -12.909 17.713 1.00 92.75 79 ILE A O 1
ATOM 599 N N . ARG A 1 80 ? -16.044 -13.968 19.278 1.00 92.44 80 ARG A N 1
ATOM 600 C CA . ARG A 1 80 ? -17.333 -13.817 18.581 1.00 92.44 80 ARG A CA 1
ATOM 601 C C . ARG A 1 80 ? -17.690 -12.347 18.327 1.00 92.44 80 ARG A C 1
ATOM 603 O O . ARG A 1 80 ? -18.353 -12.025 17.343 1.00 92.44 80 ARG A O 1
ATOM 610 N N . ARG A 1 81 ? -17.265 -11.419 19.191 1.00 89.50 81 ARG A N 1
ATOM 611 C CA . ARG A 1 81 ? -17.445 -9.974 18.961 1.00 89.50 81 ARG A CA 1
ATOM 612 C C . ARG A 1 81 ? -16.479 -9.406 17.918 1.00 89.50 81 ARG A C 1
ATOM 614 O O . ARG A 1 81 ? -16.884 -8.566 17.123 1.00 89.50 81 ARG A O 1
ATOM 621 N N . ALA A 1 82 ? -15.243 -9.873 17.873 1.00 90.12 82 ALA A N 1
ATOM 622 C CA . ALA A 1 82 ? -14.306 -9.470 16.834 1.00 90.12 82 ALA A CA 1
ATOM 623 C C . ALA A 1 82 ? -14.687 -10.068 15.461 1.00 90.12 82 ALA A C 1
ATOM 625 O O . ALA A 1 82 ? -14.502 -9.408 14.445 1.00 90.12 82 ALA A O 1
ATOM 626 N N . LEU A 1 83 ? -15.313 -11.257 15.442 1.00 91.69 83 LEU A N 1
ATOM 627 C CA . LEU A 1 83 ? -15.612 -12.006 14.217 1.00 91.69 83 LEU A CA 1
ATOM 628 C C . LEU A 1 83 ? -16.561 -11.248 13.299 1.00 91.69 83 LEU A C 1
ATOM 630 O O . LEU A 1 83 ? -16.290 -11.139 12.115 1.00 91.69 83 LEU A O 1
ATOM 634 N N . PHE A 1 84 ? -17.637 -10.670 13.843 1.00 90.50 84 PHE A N 1
ATOM 635 C CA . PHE A 1 84 ? -18.545 -9.841 13.043 1.00 90.50 84 PHE A CA 1
ATOM 636 C C . PHE A 1 84 ? -18.107 -8.371 12.976 1.00 90.50 84 PHE A C 1
ATOM 638 O O . PHE A 1 84 ? -18.956 -7.482 13.038 1.00 90.50 84 PHE A O 1
ATOM 645 N N . SER A 1 85 ? -16.802 -8.086 12.924 1.00 91.88 85 SER A N 1
ATOM 646 C CA . SER A 1 85 ? -16.347 -6.794 12.394 1.00 91.88 85 SER A CA 1
ATOM 647 C C . SER A 1 85 ? -16.664 -6.758 10.888 1.00 91.88 85 SER A C 1
ATOM 649 O O . SER A 1 85 ? -16.314 -7.714 10.192 1.00 91.88 85 SER A O 1
ATOM 651 N N . PRO A 1 86 ? -17.333 -5.709 10.369 1.00 93.12 86 PRO A N 1
ATOM 652 C CA . PRO A 1 86 ? -17.718 -5.644 8.959 1.00 93.12 86 PRO A CA 1
ATOM 653 C C . PRO A 1 86 ? -16.510 -5.739 8.018 1.00 93.12 86 PRO A C 1
ATOM 655 O O . PRO A 1 86 ? -16.467 -6.626 7.171 1.00 93.12 86 PRO A O 1
ATOM 658 N N . GLY A 1 87 ? -15.496 -4.885 8.213 1.00 94.75 87 GLY A N 1
ATOM 659 C CA . GLY A 1 87 ? -14.296 -4.872 7.372 1.00 94.75 87 GLY A CA 1
ATOM 660 C C . GLY A 1 87 ? -13.507 -6.181 7.435 1.00 94.75 87 GLY A C 1
ATOM 661 O O . GLY A 1 87 ? -12.971 -6.625 6.425 1.00 94.75 87 GLY A O 1
ATOM 662 N N . PHE A 1 88 ? -13.494 -6.847 8.594 1.00 96.56 88 PHE A N 1
ATOM 663 C CA . PHE A 1 88 ? -12.834 -8.143 8.742 1.00 96.56 88 PHE A CA 1
ATOM 664 C C . PHE A 1 88 ? -13.568 -9.260 7.993 1.00 96.56 88 PHE A C 1
ATOM 666 O O . PHE A 1 88 ? -12.927 -10.055 7.312 1.00 96.56 88 PHE A O 1
ATOM 673 N N . LEU A 1 89 ? -14.902 -9.312 8.071 1.00 96.62 89 LEU A N 1
ATOM 674 C CA . LEU A 1 89 ? -15.688 -10.292 7.315 1.00 96.62 89 LEU A CA 1
ATOM 675 C C . LEU A 1 89 ? -15.574 -10.077 5.806 1.00 96.62 89 LEU A C 1
ATOM 677 O O . LEU A 1 89 ? -15.470 -11.055 5.072 1.00 96.62 89 LEU A O 1
ATOM 681 N N . LEU A 1 90 ? -15.570 -8.821 5.353 1.00 97.50 90 LEU A N 1
ATOM 682 C CA . LEU A 1 90 ? -15.387 -8.483 3.940 1.00 97.50 90 LEU A CA 1
ATOM 683 C C . LEU A 1 90 ? -13.999 -8.901 3.443 1.00 97.50 90 LEU A C 1
ATOM 685 O O . LEU A 1 90 ? -13.895 -9.483 2.367 1.00 97.50 90 LEU A O 1
ATOM 689 N N . PHE A 1 91 ? -12.957 -8.695 4.255 1.00 98.06 91 PHE A N 1
ATOM 690 C CA . PHE A 1 91 ? -11.618 -9.210 3.977 1.00 98.06 91 PHE A CA 1
ATOM 691 C C . PHE A 1 91 ? -11.608 -10.740 3.867 1.00 98.06 91 PHE A C 1
ATOM 693 O O . PHE A 1 91 ? -11.275 -11.260 2.811 1.00 98.06 91 PHE A O 1
ATOM 700 N N . VAL A 1 92 ? -12.018 -11.467 4.914 1.00 97.75 92 VAL A N 1
ATOM 701 C CA . VAL A 1 92 ? -11.953 -12.942 4.926 1.00 97.75 92 VAL A CA 1
ATOM 702 C C . VAL A 1 92 ? -12.820 -13.542 3.819 1.00 97.75 92 VAL A C 1
ATOM 704 O O . VAL A 1 92 ? -12.370 -14.420 3.087 1.00 97.75 92 VAL A O 1
ATOM 707 N N . GLY A 1 93 ? -14.055 -13.057 3.673 1.00 97.38 93 GLY A N 1
ATOM 708 C CA . GLY A 1 93 ? -14.983 -13.513 2.643 1.00 97.38 93 GLY A CA 1
ATOM 709 C C . GLY A 1 93 ? -14.460 -13.239 1.236 1.00 97.38 93 GLY A C 1
ATOM 710 O O . GLY A 1 93 ? -14.465 -14.142 0.403 1.00 97.38 93 GLY A O 1
ATOM 711 N N . GLY A 1 94 ? -13.945 -12.031 0.990 1.00 97.56 94 GLY A N 1
ATOM 712 C CA . GLY A 1 94 ? -13.344 -11.660 -0.288 1.00 97.56 94 GLY A CA 1
ATOM 713 C C . GLY A 1 94 ? -12.082 -12.466 -0.601 1.00 97.56 94 GLY A C 1
ATOM 714 O O . GLY A 1 94 ? -11.944 -12.961 -1.713 1.00 97.56 94 GLY A O 1
ATOM 715 N N . SER A 1 95 ? -11.198 -12.683 0.377 1.00 97.75 95 SER A N 1
ATOM 716 C CA . SER A 1 95 ? -9.984 -13.488 0.201 1.00 97.75 95 SER A CA 1
ATOM 717 C C . SER A 1 95 ? -10.306 -14.947 -0.111 1.00 97.75 95 SER A C 1
ATOM 719 O O . SER A 1 95 ? -9.725 -15.516 -1.032 1.00 97.75 95 SER A O 1
ATOM 721 N N . CYS A 1 96 ? -11.260 -15.549 0.606 1.00 97.12 96 CYS A N 1
ATOM 722 C CA . CYS A 1 96 ? -11.730 -16.903 0.314 1.00 97.12 96 CYS A CA 1
ATOM 723 C C . CYS A 1 96 ? -12.382 -16.987 -1.071 1.00 97.12 96 CYS A C 1
ATOM 725 O O . CYS A 1 96 ? -12.126 -17.940 -1.804 1.00 97.12 96 CYS A O 1
ATOM 727 N N . PHE A 1 97 ? -13.198 -15.994 -1.437 1.00 96.81 97 PHE A N 1
ATOM 728 C CA . PHE A 1 97 ? -13.826 -15.925 -2.753 1.00 96.81 97 PHE A CA 1
ATOM 729 C C . PHE A 1 97 ? -12.783 -15.851 -3.872 1.00 96.81 97 PHE A C 1
ATOM 731 O O . PHE A 1 97 ? -12.827 -16.684 -4.770 1.00 96.81 97 PHE A O 1
ATOM 738 N N . LEU A 1 98 ? -11.820 -14.925 -3.795 1.00 95.44 98 LEU A N 1
ATOM 739 C CA . LEU A 1 98 ? -10.759 -14.789 -4.799 1.00 95.44 98 LEU A CA 1
ATOM 740 C C . LEU A 1 98 ? -9.897 -16.049 -4.890 1.00 95.44 98 LEU A C 1
ATOM 742 O O . LEU A 1 98 ? -9.610 -16.510 -5.990 1.00 95.44 98 LEU A O 1
ATOM 746 N N . TRP A 1 99 ? -9.546 -16.656 -3.753 1.00 95.81 99 TRP A N 1
ATOM 747 C CA . TRP A 1 99 ? -8.775 -17.896 -3.740 1.00 95.81 99 TRP A CA 1
ATOM 748 C C . TRP A 1 99 ? -9.500 -19.040 -4.457 1.00 95.81 99 TRP A C 1
ATOM 750 O O . TRP A 1 99 ? -8.907 -19.733 -5.282 1.00 95.81 99 TRP A O 1
ATOM 760 N N . VAL A 1 100 ? -10.793 -19.235 -4.169 1.00 96.19 100 VAL A N 1
ATOM 761 C CA . VAL A 1 100 ? -11.608 -20.263 -4.834 1.00 96.19 100 VAL A CA 1
ATOM 762 C C . VAL A 1 100 ? -11.803 -19.928 -6.310 1.00 96.19 100 VAL A C 1
ATOM 764 O O . VAL A 1 100 ? -11.622 -20.802 -7.152 1.00 96.19 100 VAL A O 1
ATOM 767 N N . LEU A 1 101 ? -12.121 -18.673 -6.633 1.00 95.25 101 LEU A N 1
ATOM 768 C CA . LEU A 1 101 ? -12.313 -18.211 -8.005 1.00 95.25 101 LEU A CA 1
ATOM 769 C C . LEU A 1 101 ? -11.066 -18.472 -8.853 1.00 95.25 101 LEU A C 1
ATOM 771 O O . LEU A 1 101 ? -11.172 -19.067 -9.921 1.00 95.25 101 LEU A O 1
ATOM 775 N N . PHE A 1 102 ? -9.885 -18.091 -8.366 1.00 94.81 102 PHE A N 1
ATOM 776 C CA . PHE A 1 102 ? -8.634 -18.248 -9.109 1.00 94.81 102 PHE A CA 1
ATOM 777 C C . PHE A 1 102 ? -8.214 -19.708 -9.179 1.00 94.81 102 PHE A C 1
ATOM 779 O O . PHE A 1 102 ? -7.680 -20.145 -10.191 1.00 94.81 102 PHE A O 1
ATOM 786 N N . ALA A 1 103 ? -8.519 -20.505 -8.158 1.00 94.19 103 ALA A N 1
ATOM 787 C CA . ALA A 1 103 ? -8.277 -21.931 -8.252 1.00 94.19 103 ALA A CA 1
ATOM 788 C C . ALA A 1 103 ? -9.182 -22.630 -9.280 1.00 94.19 103 ALA A C 1
ATOM 790 O O . ALA A 1 103 ? -8.767 -23.633 -9.856 1.00 94.19 103 ALA A O 1
ATOM 791 N N . LEU A 1 104 ? -10.395 -22.124 -9.519 1.00 94.69 104 LEU A N 1
ATOM 792 C CA . LEU A 1 104 ? -11.292 -22.649 -10.552 1.00 94.69 104 LEU A CA 1
ATOM 793 C C . LEU A 1 104 ? -10.929 -22.134 -11.948 1.00 94.69 104 LEU A C 1
ATOM 795 O O . LEU A 1 104 ? -10.970 -22.901 -12.904 1.00 94.69 104 LEU A O 1
ATOM 799 N N . GLN A 1 105 ? -10.578 -20.852 -12.066 1.00 93.31 105 GLN A N 1
ATOM 800 C CA . GLN A 1 105 ? -10.281 -20.211 -13.349 1.00 93.31 105 GLN A CA 1
ATOM 801 C C . GLN A 1 105 ? -8.840 -20.419 -13.822 1.00 93.31 105 GLN A C 1
ATOM 803 O O . GLN A 1 105 ? -8.591 -20.313 -15.016 1.00 93.31 105 GLN A O 1
ATOM 808 N N . GLN A 1 106 ? -7.911 -20.709 -12.905 1.00 93.06 106 GLN A N 1
ATOM 809 C CA . GLN A 1 106 ? -6.478 -20.854 -13.176 1.00 93.06 106 GLN A CA 1
ATOM 810 C C . GLN A 1 106 ? -5.911 -19.687 -14.019 1.00 93.06 106 GLN A C 1
ATOM 812 O O . GLN A 1 106 ? -5.321 -19.941 -15.069 1.00 93.06 106 GLN A O 1
ATOM 817 N N . PRO A 1 107 ? -6.095 -18.408 -13.612 1.00 92.88 107 PRO A N 1
ATOM 818 C CA . PRO A 1 107 ? -5.555 -17.281 -14.362 1.00 92.88 107 PRO A CA 1
ATOM 819 C C . PRO A 1 107 ? -4.032 -17.378 -14.480 1.00 92.88 107 PRO A C 1
ATOM 821 O O . PRO A 1 107 ? -3.344 -17.819 -13.553 1.00 92.88 107 PRO A O 1
ATOM 824 N N . MET A 1 108 ? -3.539 -16.936 -15.631 1.00 92.44 108 MET A N 1
ATOM 825 C CA . MET A 1 108 ? -2.131 -16.944 -16.009 1.00 92.44 108 MET A CA 1
ATOM 826 C C . MET A 1 108 ? -1.637 -15.518 -16.237 1.00 92.44 108 MET A C 1
ATOM 828 O O . MET A 1 108 ? -2.441 -14.600 -16.411 1.00 92.44 108 MET A O 1
ATOM 832 N N . PHE A 1 109 ? -0.321 -15.337 -16.258 1.00 92.06 109 PHE A N 1
ATOM 833 C CA . PHE A 1 109 ? 0.292 -14.072 -16.645 1.00 92.06 109 PHE A CA 1
ATOM 834 C C . PHE A 1 109 ? -0.093 -13.691 -18.075 1.00 92.06 109 PHE A C 1
ATOM 836 O O . PHE A 1 109 ? -0.237 -14.539 -18.956 1.00 92.06 109 PHE A O 1
ATOM 843 N N . THR A 1 110 ? -0.277 -12.395 -18.309 1.00 87.75 110 THR A N 1
ATOM 844 C CA . THR A 1 110 ? -0.742 -11.866 -19.602 1.00 87.75 110 THR A CA 1
ATOM 845 C C . THR A 1 110 ? 0.097 -10.702 -20.107 1.00 87.75 110 THR A C 1
ATOM 847 O O . THR A 1 110 ? 0.081 -10.413 -21.303 1.00 87.75 110 THR A O 1
ATOM 850 N N . GLN A 1 111 ? 0.847 -10.033 -19.231 1.00 84.75 111 GLN A N 1
ATOM 851 C CA . GLN A 1 111 ? 1.594 -8.827 -19.566 1.00 84.75 111 GLN A CA 1
ATOM 852 C C . GLN A 1 111 ? 3.091 -9.107 -19.713 1.00 84.75 111 GLN A C 1
ATOM 854 O O . GLN A 1 111 ? 3.670 -9.932 -19.008 1.00 84.75 111 GLN A O 1
ATOM 859 N N . TRP A 1 112 ? 3.747 -8.363 -20.606 1.00 84.31 112 TRP A N 1
ATOM 860 C CA . TRP A 1 112 ? 5.179 -8.516 -20.877 1.00 84.31 112 TRP A CA 1
ATOM 861 C C . TRP A 1 112 ? 6.053 -8.387 -19.618 1.00 84.31 112 TRP A C 1
ATOM 863 O O . TRP A 1 112 ? 6.935 -9.223 -19.399 1.00 84.31 112 TRP A O 1
ATOM 873 N N . ASP A 1 113 ? 5.799 -7.396 -18.751 1.00 84.00 113 ASP A N 1
ATOM 874 C CA . ASP A 1 113 ? 6.614 -7.250 -17.535 1.00 84.00 113 ASP A CA 1
ATOM 875 C C . ASP A 1 113 ? 6.359 -8.379 -16.520 1.00 84.00 113 ASP A C 1
ATOM 877 O O . ASP A 1 113 ? 7.211 -8.615 -15.668 1.00 84.00 113 ASP A O 1
ATOM 881 N N . GLU A 1 114 ? 5.235 -9.105 -16.585 1.00 89.38 114 GLU A N 1
ATOM 882 C CA . GLU A 1 114 ? 5.020 -10.282 -15.729 1.00 89.38 114 GLU A CA 1
ATOM 883 C C . GLU A 1 114 ? 5.980 -11.407 -16.130 1.00 89.38 114 GLU A C 1
ATOM 885 O O . GLU A 1 114 ? 6.626 -12.010 -15.274 1.00 89.38 114 GLU A O 1
ATOM 890 N N . PHE A 1 115 ? 6.167 -11.626 -17.432 1.00 87.12 115 PHE A N 1
ATOM 891 C CA . PHE A 1 115 ? 7.082 -12.650 -17.939 1.00 87.12 115 PHE A CA 1
ATOM 892 C C . PHE A 1 115 ? 8.562 -12.285 -17.803 1.00 87.12 115 PHE A C 1
ATOM 894 O O . PHE A 1 115 ? 9.396 -13.185 -17.728 1.00 87.12 115 PHE A O 1
ATOM 901 N N . THR A 1 116 ? 8.903 -10.995 -17.764 1.00 81.44 116 THR A N 1
ATOM 902 C CA . THR A 1 116 ? 10.306 -10.537 -17.723 1.00 81.44 116 THR A CA 1
ATOM 903 C C . THR A 1 116 ? 10.779 -10.102 -16.337 1.00 81.44 116 THR A C 1
ATOM 905 O O . THR A 1 116 ? 11.976 -10.150 -16.064 1.00 81.44 116 THR A O 1
ATOM 908 N N . ALA A 1 117 ? 9.864 -9.717 -15.442 1.00 83.19 117 ALA A N 1
ATOM 909 C CA . ALA A 1 117 ? 10.209 -9.201 -14.121 1.00 83.19 117 ALA A CA 1
ATOM 910 C C . ALA A 1 117 ? 9.218 -9.613 -13.028 1.00 83.19 117 ALA A C 1
ATOM 912 O O . ALA A 1 117 ? 9.556 -10.418 -12.163 1.00 83.19 117 ALA A O 1
ATOM 913 N N . TRP A 1 118 ? 8.000 -9.073 -13.040 1.00 87.88 118 TRP A N 1
ATOM 914 C CA . TRP A 1 118 ? 7.102 -9.092 -11.882 1.00 87.88 118 TRP A CA 1
ATOM 915 C C . TRP A 1 118 ? 6.479 -10.458 -11.574 1.00 87.88 118 TRP A C 1
ATOM 917 O O . TRP A 1 118 ? 6.158 -10.718 -10.418 1.00 87.88 118 TRP A O 1
ATOM 927 N N . GLY A 1 119 ? 6.340 -11.337 -12.567 1.00 89.19 119 GLY A N 1
ATOM 928 C CA . GLY A 1 119 ? 5.936 -12.739 -12.399 1.00 89.19 119 GLY A CA 1
ATOM 929 C C . GLY A 1 119 ? 7.131 -13.702 -12.364 1.00 89.19 119 GLY A C 1
ATOM 930 O O . GLY A 1 119 ? 7.101 -14.726 -11.679 1.00 89.19 119 GLY A O 1
ATOM 931 N N . LEU A 1 120 ? 8.229 -13.340 -13.029 1.00 87.94 120 LEU A N 1
ATOM 932 C CA . LEU A 1 120 ? 9.471 -14.112 -13.036 1.00 87.94 120 LEU A CA 1
ATOM 933 C C . LEU A 1 120 ? 10.178 -14.107 -11.671 1.00 87.94 120 LEU A C 1
ATOM 935 O O . LEU A 1 120 ? 10.626 -15.154 -11.206 1.00 87.94 120 LEU A O 1
ATOM 939 N N . ALA A 1 121 ? 10.229 -12.957 -10.997 1.00 89.12 121 ALA A N 1
ATOM 940 C CA . ALA A 1 121 ? 10.793 -12.820 -9.657 1.00 89.12 121 ALA A CA 1
ATOM 941 C C . ALA A 1 121 ? 10.108 -13.731 -8.610 1.00 89.12 121 ALA A C 1
ATOM 943 O O . ALA A 1 121 ? 10.815 -14.529 -7.984 1.00 89.12 121 ALA A O 1
ATOM 944 N N . PRO A 1 122 ? 8.766 -13.720 -8.433 1.00 91.06 122 PRO A N 1
ATOM 945 C CA . PRO A 1 122 ? 8.095 -14.637 -7.510 1.00 91.06 122 PRO A CA 1
ATOM 946 C C . PRO A 1 122 ? 8.289 -16.103 -7.890 1.00 91.06 122 PRO A C 1
ATOM 948 O O . PRO A 1 122 ? 8.446 -16.935 -6.995 1.00 91.06 122 PRO A O 1
ATOM 951 N N . LYS A 1 123 ? 8.324 -16.425 -9.191 1.00 90.94 123 LYS A N 1
ATOM 952 C CA . LYS A 1 123 ? 8.604 -17.785 -9.664 1.00 90.94 123 LYS A CA 1
ATOM 953 C C . LYS A 1 123 ? 9.971 -18.268 -9.194 1.00 90.94 123 LYS A C 1
ATOM 955 O O . LYS A 1 123 ? 10.062 -19.326 -8.577 1.00 90.94 123 LYS A O 1
ATOM 960 N N . MET A 1 124 ? 11.014 -17.471 -9.417 1.00 88.56 124 MET A N 1
ATOM 961 C CA . MET A 1 124 ? 12.366 -17.807 -8.971 1.00 88.56 124 MET A CA 1
ATOM 962 C C . MET A 1 124 ? 12.438 -17.975 -7.453 1.00 88.56 124 MET A C 1
ATOM 964 O O . MET A 1 124 ? 13.016 -18.947 -6.975 1.00 88.56 124 MET A O 1
ATOM 968 N N . VAL A 1 125 ? 11.804 -17.077 -6.691 1.00 90.25 125 VAL A N 1
ATOM 969 C CA . VAL A 1 125 ? 11.778 -17.160 -5.222 1.00 90.25 125 VAL A CA 1
ATOM 970 C C . VAL A 1 125 ? 11.102 -18.443 -4.741 1.00 90.25 125 VAL A C 1
ATOM 972 O O . VAL A 1 125 ? 11.611 -19.103 -3.834 1.00 90.25 125 VAL A O 1
ATOM 975 N N . ALA A 1 126 ? 9.988 -18.829 -5.363 1.00 90.69 126 ALA A N 1
ATOM 976 C CA . ALA A 1 126 ? 9.261 -20.050 -5.029 1.00 90.69 126 ALA A CA 1
ATOM 977 C C . ALA A 1 126 ? 10.026 -21.328 -5.401 1.00 90.69 126 ALA A C 1
ATOM 979 O O . ALA A 1 126 ? 10.076 -22.267 -4.604 1.00 90.69 126 ALA A O 1
ATOM 980 N N . GLU A 1 127 ? 10.636 -21.366 -6.587 1.00 89.50 127 GLU A N 1
ATOM 981 C CA . GLU A 1 127 ? 11.335 -22.549 -7.099 1.00 89.50 127 GLU A CA 1
ATOM 982 C C . GLU A 1 127 ? 12.713 -22.752 -6.455 1.00 89.50 127 GLU A C 1
ATOM 984 O O . GLU A 1 127 ? 13.123 -23.888 -6.221 1.00 89.50 127 GLU A O 1
ATOM 989 N N . ARG A 1 128 ? 13.430 -21.665 -6.144 1.00 86.81 128 ARG A N 1
ATOM 990 C CA . ARG A 1 128 ? 14.801 -21.710 -5.609 1.00 86.81 128 ARG A CA 1
ATOM 991 C C . ARG A 1 128 ? 14.885 -21.577 -4.094 1.00 86.81 128 ARG A C 1
ATOM 993 O O . ARG A 1 128 ? 15.949 -21.818 -3.534 1.00 86.81 128 ARG A O 1
ATOM 1000 N N . ALA A 1 129 ? 13.801 -21.165 -3.435 1.00 86.75 129 ALA A N 1
ATOM 1001 C CA . ALA A 1 129 ? 13.793 -20.805 -2.017 1.00 86.75 129 ALA A CA 1
ATOM 1002 C C . ALA A 1 129 ? 14.870 -19.755 -1.643 1.00 86.75 129 ALA A C 1
ATOM 1004 O O . ALA A 1 129 ? 15.387 -19.745 -0.525 1.00 86.75 129 ALA A O 1
ATOM 1005 N N . ALA A 1 130 ? 15.191 -18.855 -2.575 1.00 87.25 130 ALA A N 1
ATOM 1006 C CA . ALA A 1 130 ? 16.177 -17.787 -2.427 1.00 87.25 130 ALA A CA 1
ATOM 1007 C C . ALA A 1 130 ? 15.741 -16.546 -3.218 1.00 87.25 130 ALA A C 1
ATOM 1009 O O . ALA A 1 130 ? 14.918 -16.637 -4.127 1.00 87.25 130 ALA A O 1
ATOM 1010 N N . LEU A 1 131 ? 16.278 -15.374 -2.880 1.00 87.81 131 LEU A N 1
ATOM 1011 C CA . LEU A 1 131 ? 15.993 -14.154 -3.634 1.00 87.81 131 LEU A CA 1
ATOM 1012 C C . LEU A 1 131 ? 16.662 -14.199 -5.012 1.00 87.81 131 LEU A C 1
ATOM 1014 O O . LEU A 1 131 ? 17.828 -14.565 -5.124 1.00 87.81 131 LEU A O 1
ATOM 1018 N N . TYR A 1 132 ? 15.937 -13.776 -6.049 1.00 82.81 132 TYR A N 1
ATOM 1019 C CA . TYR A 1 132 ? 16.360 -13.837 -7.457 1.00 82.81 132 TYR A CA 1
ATOM 1020 C C . TYR A 1 132 ? 17.676 -13.102 -7.750 1.00 82.81 132 TYR A C 1
ATOM 1022 O O . TYR A 1 132 ? 18.399 -13.509 -8.647 1.00 82.81 132 TYR A O 1
ATOM 1030 N N . VAL A 1 133 ? 18.021 -12.061 -6.982 1.00 80.06 133 VAL A N 1
ATOM 1031 C CA . VAL A 1 133 ? 19.304 -11.339 -7.114 1.00 80.06 133 VAL A CA 1
ATOM 1032 C C . VAL A 1 133 ? 20.520 -12.184 -6.733 1.00 80.06 133 VAL A C 1
ATOM 1034 O O . VAL A 1 133 ? 21.621 -11.888 -7.178 1.00 80.06 133 VAL A O 1
ATOM 1037 N N . ALA A 1 134 ? 20.336 -13.223 -5.915 1.00 76.50 134 ALA A N 1
ATOM 1038 C CA . ALA A 1 134 ? 21.405 -14.137 -5.527 1.00 76.50 134 ALA A CA 1
ATOM 1039 C C . ALA A 1 134 ? 21.583 -15.304 -6.517 1.00 76.50 134 ALA A C 1
ATOM 1041 O O . ALA A 1 134 ? 22.525 -16.080 -6.366 1.00 76.50 134 ALA A O 1
ATOM 1042 N N . ASP A 1 135 ? 20.692 -15.453 -7.506 1.00 69.19 135 ASP A N 1
ATOM 1043 C CA . ASP A 1 135 ? 20.776 -16.504 -8.523 1.00 69.19 135 ASP A CA 1
ATOM 1044 C C . ASP A 1 135 ? 21.418 -15.940 -9.812 1.00 69.19 135 ASP A C 1
ATOM 1046 O O . ASP A 1 135 ? 20.827 -15.078 -10.471 1.00 69.19 135 ASP A O 1
ATOM 1050 N N . PRO A 1 136 ? 22.615 -16.416 -10.214 1.00 60.78 136 PRO A N 1
ATOM 1051 C CA . PRO A 1 136 ? 23.334 -15.904 -11.383 1.00 60.78 136 PRO A CA 1
ATOM 1052 C C . PRO A 1 136 ? 22.644 -16.205 -12.724 1.00 60.78 136 PRO A C 1
ATOM 1054 O O . PRO A 1 136 ? 23.066 -15.680 -13.753 1.00 60.78 136 PRO A O 1
ATOM 1057 N N . ILE A 1 137 ? 21.598 -17.041 -12.749 1.00 62.12 137 ILE A N 1
ATOM 1058 C CA . ILE A 1 137 ? 20.955 -17.498 -13.990 1.00 62.12 137 ILE A CA 1
ATOM 1059 C C . ILE A 1 137 ? 20.019 -16.434 -14.596 1.00 62.12 137 ILE A C 1
ATOM 1061 O O . ILE A 1 137 ? 19.660 -16.548 -15.768 1.00 62.12 137 ILE A O 1
ATOM 1065 N N . ASN A 1 138 ? 19.641 -15.373 -13.867 1.00 57.38 138 ASN A N 1
ATOM 1066 C CA . ASN A 1 138 ? 18.680 -14.402 -14.397 1.00 57.38 138 ASN A CA 1
ATOM 1067 C C . ASN A 1 138 ? 18.948 -12.936 -14.022 1.00 57.38 138 ASN A C 1
ATOM 1069 O O . ASN A 1 138 ? 18.417 -12.399 -13.049 1.00 57.38 138 ASN A O 1
ATOM 1073 N N . LEU A 1 139 ? 19.691 -12.250 -14.892 1.00 56.19 139 LEU A N 1
ATOM 1074 C CA . LEU A 1 139 ? 19.997 -10.823 -14.765 1.00 56.19 139 LEU A CA 1
ATOM 1075 C C . LEU A 1 139 ? 18.765 -9.914 -14.934 1.00 56.19 139 LEU A C 1
ATOM 1077 O O . LEU A 1 139 ? 18.794 -8.779 -14.463 1.00 56.19 139 LEU A O 1
ATOM 1081 N N . THR A 1 140 ? 17.672 -10.380 -15.555 1.00 58.09 140 THR A N 1
ATOM 1082 C CA . THR A 1 140 ? 16.513 -9.515 -15.863 1.00 58.09 140 THR A CA 1
ATOM 1083 C C . THR A 1 140 ? 15.579 -9.291 -14.679 1.00 58.09 140 THR A C 1
ATOM 1085 O O . THR A 1 140 ? 15.099 -8.183 -14.507 1.00 58.09 140 THR A O 1
ATOM 1088 N N . ALA A 1 141 ? 15.382 -10.264 -13.786 1.00 57.09 141 ALA A N 1
ATOM 1089 C CA . ALA A 1 141 ? 14.545 -10.059 -12.596 1.00 57.09 141 ALA A CA 1
ATOM 1090 C C . ALA A 1 141 ? 15.213 -9.162 -11.529 1.00 57.09 141 ALA A C 1
ATOM 1092 O O . ALA A 1 141 ? 14.534 -8.665 -10.629 1.00 57.09 141 ALA A O 1
ATOM 1093 N N . SER A 1 142 ? 16.530 -8.937 -11.626 1.00 60.91 142 SER A N 1
ATOM 1094 C CA . SER A 1 142 ? 17.353 -8.288 -10.593 1.00 60.91 142 SER A CA 1
ATOM 1095 C C . SER A 1 142 ? 16.949 -6.846 -10.245 1.00 60.91 142 SER A C 1
ATOM 1097 O O . SER A 1 142 ? 17.203 -6.406 -9.125 1.00 60.91 142 SER A O 1
ATOM 1099 N N . PHE A 1 143 ? 16.269 -6.126 -11.148 1.00 66.12 143 PHE A N 1
ATOM 1100 C CA . PHE A 1 143 ? 15.792 -4.759 -10.893 1.00 66.12 143 PHE A CA 1
ATOM 1101 C C . PHE A 1 143 ? 14.486 -4.692 -10.085 1.00 66.12 143 PHE A C 1
ATOM 1103 O O . PHE A 1 143 ? 14.094 -3.616 -9.626 1.00 66.12 143 PHE A O 1
ATOM 1110 N N . THR A 1 144 ? 13.783 -5.814 -9.917 1.00 77.88 144 THR A N 1
ATOM 1111 C CA . THR A 1 144 ? 12.565 -5.852 -9.099 1.00 77.88 144 THR A CA 1
ATOM 1112 C C . THR A 1 144 ? 12.914 -5.787 -7.616 1.00 77.88 144 THR A C 1
ATOM 1114 O O . THR A 1 144 ? 14.025 -6.128 -7.204 1.00 77.88 144 THR A O 1
ATOM 1117 N N . TYR A 1 145 ? 11.968 -5.344 -6.791 1.00 89.25 145 TYR A N 1
ATOM 1118 C CA . TYR A 1 145 ? 12.100 -5.357 -5.335 1.00 89.25 145 TYR A CA 1
ATOM 1119 C C . TYR A 1 145 ? 11.314 -6.541 -4.734 1.00 89.25 145 TYR A C 1
ATOM 1121 O O . TYR A 1 145 ? 10.339 -7.006 -5.333 1.00 89.25 145 TYR A O 1
ATOM 1129 N N . PRO A 1 146 ? 11.704 -7.059 -3.552 1.00 92.69 146 PRO A N 1
ATOM 1130 C CA . PRO A 1 146 ? 11.327 -8.413 -3.160 1.00 92.69 146 PRO A CA 1
ATOM 1131 C C . PRO A 1 146 ? 9.909 -8.544 -2.584 1.00 92.69 146 PRO A C 1
ATOM 1133 O O . PRO A 1 146 ? 9.425 -9.666 -2.458 1.00 92.69 146 PRO A O 1
ATOM 1136 N N . ALA A 1 147 ? 9.211 -7.462 -2.215 1.00 95.00 147 ALA A N 1
ATOM 1137 C CA . ALA A 1 147 ? 7.977 -7.562 -1.425 1.00 95.00 147 ALA A CA 1
ATOM 1138 C C . ALA A 1 147 ? 6.872 -8.395 -2.082 1.00 95.00 147 ALA A C 1
ATOM 1140 O O . ALA A 1 147 ? 6.314 -9.274 -1.428 1.00 95.00 147 ALA A O 1
ATOM 1141 N N . THR A 1 148 ? 6.542 -8.130 -3.348 1.00 94.06 148 THR A N 1
ATOM 1142 C CA . THR A 1 148 ? 5.479 -8.857 -4.067 1.00 94.06 148 THR A CA 1
ATOM 1143 C C . THR A 1 148 ? 5.831 -10.336 -4.205 1.00 94.06 148 THR A C 1
ATOM 1145 O O . THR A 1 148 ? 4.974 -11.199 -4.011 1.00 94.06 148 THR A O 1
ATOM 1148 N N . SER A 1 149 ? 7.117 -10.636 -4.414 1.00 93.94 149 SER A N 1
ATOM 1149 C CA . SER A 1 149 ? 7.639 -12.003 -4.457 1.00 93.94 149 SER A CA 1
ATOM 1150 C C . SER A 1 149 ? 7.504 -12.726 -3.119 1.00 93.94 149 SER A C 1
ATOM 1152 O O . SER A 1 149 ? 7.058 -13.869 -3.070 1.00 93.94 149 SER A O 1
ATOM 1154 N N . LEU A 1 150 ? 7.833 -12.051 -2.016 1.00 95.25 150 LEU A N 1
ATOM 1155 C CA . LEU A 1 150 ? 7.721 -12.609 -0.668 1.00 95.25 150 LEU A CA 1
ATOM 1156 C C . LEU A 1 150 ? 6.262 -12.798 -0.238 1.00 95.25 150 LEU A C 1
ATOM 1158 O O . LEU A 1 150 ? 5.938 -13.789 0.412 1.00 95.25 150 LEU A O 1
ATOM 1162 N N . VAL A 1 151 ? 5.370 -11.882 -0.624 1.00 95.56 151 VAL A N 1
ATOM 1163 C CA . VAL A 1 151 ? 3.925 -12.041 -0.410 1.00 95.56 151 VAL A CA 1
ATOM 1164 C C . VAL A 1 151 ? 3.403 -13.230 -1.207 1.00 95.56 151 VAL A C 1
ATOM 1166 O O . VAL A 1 151 ? 2.712 -14.065 -0.636 1.00 95.56 151 VAL A O 1
ATOM 1169 N N . SER A 1 152 ? 3.780 -13.364 -2.482 1.00 94.56 152 SER A N 1
ATOM 1170 C CA . SER A 1 152 ? 3.437 -14.537 -3.293 1.00 94.56 152 SER A CA 1
ATOM 1171 C C . SER A 1 152 ? 3.917 -15.83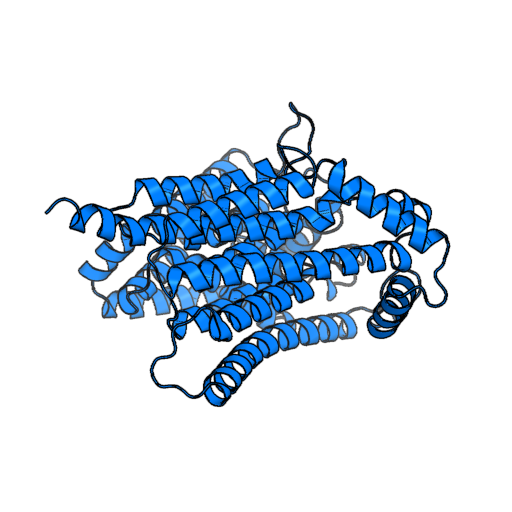4 -2.635 1.00 94.56 152 SER A C 1
ATOM 1173 O O . SER A 1 152 ? 3.126 -16.760 -2.461 1.00 94.56 152 SER A O 1
ATOM 1175 N N . TYR A 1 153 ? 5.168 -15.869 -2.162 1.00 93.38 153 TYR A N 1
ATOM 1176 C CA . TYR A 1 153 ? 5.770 -17.031 -1.502 1.00 93.38 153 TYR A CA 1
ATOM 1177 C C . TYR A 1 153 ? 4.986 -17.520 -0.271 1.00 93.38 153 TYR A C 1
ATOM 1179 O O . TYR A 1 153 ? 4.954 -18.719 -0.002 1.00 93.38 153 TYR A O 1
ATOM 1187 N N . LEU A 1 154 ? 4.305 -16.631 0.464 1.00 92.00 154 LEU A N 1
ATOM 1188 C CA . LEU A 1 154 ? 3.444 -17.023 1.590 1.00 92.00 154 LEU A CA 1
ATOM 1189 C C . LEU A 1 154 ? 2.263 -17.907 1.167 1.00 92.00 154 LEU A C 1
ATOM 1191 O O . LEU A 1 154 ? 1.816 -18.738 1.952 1.00 92.00 154 LEU A O 1
ATOM 1195 N N . PHE A 1 155 ? 1.764 -17.738 -0.056 1.00 90.81 155 PHE A N 1
ATOM 1196 C CA . PHE A 1 155 ? 0.615 -18.479 -0.575 1.00 90.81 155 PHE A CA 1
ATOM 1197 C C . PHE A 1 155 ? 1.012 -19.678 -1.447 1.00 90.81 155 PHE A C 1
ATOM 1199 O O . PHE A 1 155 ? 0.141 -20.454 -1.847 1.00 90.81 155 PHE A O 1
ATOM 1206 N N . GLN A 1 156 ? 2.309 -19.872 -1.711 1.00 87.50 156 GLN A N 1
ATOM 1207 C CA . GLN A 1 156 ? 2.806 -21.035 -2.443 1.00 87.50 156 GLN A CA 1
ATOM 1208 C C . GLN A 1 156 ? 2.825 -22.265 -1.529 1.00 87.50 156 GLN A C 1
ATOM 1210 O O . GLN A 1 156 ? 3.339 -22.246 -0.412 1.00 87.50 156 GLN A O 1
ATOM 1215 N N . ARG A 1 157 ? 2.233 -23.361 -2.010 1.00 71.62 157 ARG A N 1
ATOM 1216 C CA . ARG A 1 157 ? 1.983 -24.569 -1.206 1.00 71.62 157 ARG A CA 1
ATOM 1217 C C . ARG A 1 157 ? 3.241 -25.352 -0.828 1.00 71.62 157 ARG A C 1
ATOM 1219 O O . ARG A 1 157 ? 3.295 -25.916 0.263 1.00 71.62 157 ARG A O 1
ATOM 1226 N N . VAL A 1 158 ? 4.177 -25.503 -1.766 1.00 68.44 158 VAL A N 1
ATOM 1227 C CA . VAL A 1 158 ? 5.357 -26.366 -1.616 1.00 68.44 158 VAL A CA 1
ATOM 1228 C C . VAL A 1 158 ? 6.576 -25.622 -2.157 1.00 68.44 158 VAL A C 1
ATOM 1230 O O . VAL A 1 158 ? 6.536 -25.209 -3.317 1.00 68.44 158 VAL A O 1
ATOM 1233 N N . PRO A 1 159 ? 7.654 -25.471 -1.366 1.00 70.69 159 PRO A N 1
ATOM 1234 C CA . PRO A 1 159 ? 8.931 -24.979 -1.878 1.00 70.69 159 PRO A CA 1
ATOM 1235 C C . PRO A 1 159 ? 9.372 -25.797 -3.099 1.00 70.69 159 PRO A C 1
ATOM 1237 O O . PRO A 1 159 ? 9.301 -27.025 -3.071 1.00 70.69 159 PRO A O 1
ATOM 1240 N N . GLY A 1 160 ? 9.798 -25.134 -4.173 1.00 74.44 160 GLY A N 1
ATOM 1241 C CA . GLY A 1 160 ? 10.173 -25.801 -5.424 1.00 74.44 160 GLY A CA 1
ATOM 1242 C C . GLY A 1 160 ? 9.047 -25.937 -6.458 1.00 74.44 160 GLY A C 1
ATOM 1243 O O . GLY A 1 160 ? 9.297 -26.454 -7.542 1.00 74.44 160 GLY A O 1
ATOM 1244 N N . GLN A 1 161 ? 7.821 -25.486 -6.164 1.00 85.81 161 GLN A N 1
ATOM 1245 C CA . GLN A 1 161 ? 6.735 -25.395 -7.146 1.00 85.81 161 GLN A CA 1
ATOM 1246 C C . GLN A 1 161 ? 6.159 -23.986 -7.198 1.00 85.81 161 GLN A C 1
ATOM 1248 O O . GLN A 1 161 ? 5.973 -23.344 -6.165 1.00 85.81 161 GLN A O 1
ATOM 1253 N 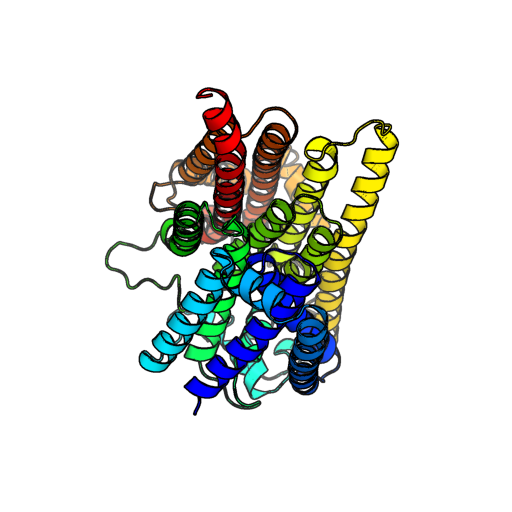N . PHE A 1 162 ? 5.812 -23.546 -8.405 1.00 91.19 162 PHE A N 1
ATOM 1254 C CA . PHE A 1 162 ? 5.193 -22.253 -8.636 1.00 91.19 162 PHE A CA 1
ATOM 1255 C C . PHE A 1 162 ? 3.872 -22.392 -9.387 1.00 91.19 162 PHE A C 1
ATOM 1257 O O . PHE A 1 162 ? 3.795 -23.068 -10.412 1.00 91.19 162 PHE A O 1
ATOM 1264 N N . TYR A 1 163 ? 2.842 -21.714 -8.883 1.00 92.69 163 TYR A N 1
ATOM 1265 C CA . TYR A 1 163 ? 1.552 -21.586 -9.553 1.00 92.69 163 TYR A CA 1
ATOM 1266 C C . TYR A 1 163 ? 1.212 -20.109 -9.744 1.00 92.69 163 TYR A C 1
ATOM 1268 O O . TYR A 1 163 ? 1.086 -19.364 -8.765 1.00 92.69 163 TYR A O 1
ATOM 1276 N N . GLU A 1 164 ? 1.018 -19.704 -11.001 1.00 94.31 164 GLU A N 1
ATOM 1277 C CA . GLU A 1 164 ? 0.698 -18.321 -11.378 1.00 94.31 164 GLU A CA 1
ATOM 1278 C C . GLU A 1 164 ? -0.572 -17.843 -10.671 1.00 94.31 164 GLU A C 1
ATOM 1280 O O . GLU A 1 164 ? -0.542 -16.844 -9.956 1.00 94.31 164 GLU A O 1
ATOM 1285 N N . TRP A 1 165 ? -1.653 -18.625 -10.725 1.00 94.06 165 TRP A N 1
ATOM 1286 C CA . TRP A 1 165 ? -2.910 -18.268 -10.066 1.00 94.06 165 TRP A CA 1
ATOM 1287 C C . TRP A 1 165 ? -2.778 -18.062 -8.547 1.00 94.06 165 TRP A C 1
ATOM 1289 O O . TRP A 1 165 ? -3.488 -17.228 -7.989 1.00 94.06 165 TRP A O 1
ATOM 1299 N N . GLN A 1 166 ? -1.876 -18.784 -7.862 1.00 94.69 166 GLN A N 1
ATOM 1300 C CA . GLN A 1 166 ? -1.634 -18.599 -6.421 1.00 94.69 166 GLN A CA 1
ATOM 1301 C C . GLN A 1 166 ? -0.887 -17.297 -6.148 1.00 94.69 166 GLN A C 1
ATOM 1303 O O . GLN A 1 166 ? -1.202 -16.602 -5.183 1.00 94.69 166 GLN A O 1
ATOM 1308 N N . CYS A 1 167 ? 0.076 -16.960 -7.011 1.00 94.81 167 CYS A N 1
ATOM 1309 C CA . CYS A 1 167 ? 0.787 -15.688 -6.964 1.00 94.81 167 CYS A CA 1
ATOM 1310 C C . CYS A 1 167 ? -0.198 -14.526 -7.119 1.00 94.81 167 CYS A C 1
ATOM 1312 O O . CYS A 1 167 ? -0.246 -13.635 -6.273 1.00 94.81 167 CYS A O 1
ATOM 1314 N N . LEU A 1 168 ? -1.030 -14.590 -8.158 1.00 95.56 168 LEU A N 1
ATOM 1315 C CA . LEU A 1 168 ? -2.045 -13.586 -8.455 1.00 95.56 168 LEU A CA 1
ATOM 1316 C C . LEU A 1 168 ? -3.067 -13.458 -7.313 1.00 95.56 168 LEU A C 1
ATOM 1318 O O . LEU A 1 168 ? -3.325 -12.356 -6.833 1.00 95.56 168 LEU A O 1
ATOM 1322 N N . ALA A 1 169 ? -3.580 -14.580 -6.795 1.00 95.75 169 ALA A N 1
ATOM 1323 C CA . ALA A 1 169 ? -4.516 -14.571 -5.672 1.00 95.75 169 ALA A CA 1
ATOM 1324 C C . ALA A 1 169 ? -3.885 -13.991 -4.395 1.00 95.75 169 ALA A C 1
ATOM 1326 O O . ALA A 1 169 ? -4.536 -13.239 -3.675 1.00 95.75 169 ALA A O 1
ATOM 1327 N N . GLY A 1 170 ? -2.622 -14.320 -4.103 1.00 95.94 170 GLY A N 1
ATOM 1328 C CA . GLY A 1 170 ? -1.905 -13.808 -2.933 1.00 95.94 170 GLY A CA 1
ATOM 1329 C C . GLY A 1 170 ? -1.728 -12.287 -2.956 1.00 95.94 170 GLY A C 1
ATOM 1330 O O . GLY A 1 170 ? -1.908 -11.627 -1.929 1.00 95.94 170 GLY A O 1
ATOM 1331 N N . LEU A 1 171 ? -1.434 -11.719 -4.129 1.00 96.62 171 LEU A N 1
ATOM 1332 C CA . LEU A 1 171 ? -1.350 -10.268 -4.316 1.00 96.62 171 LEU A CA 1
ATOM 1333 C C . LEU A 1 171 ? -2.726 -9.603 -4.193 1.00 96.62 171 LEU A C 1
ATOM 1335 O O . LEU A 1 171 ? -2.861 -8.606 -3.485 1.00 96.62 171 LEU A O 1
ATOM 1339 N N . ASP A 1 172 ? -3.772 -10.198 -4.758 1.00 97.00 172 ASP A N 1
ATOM 1340 C CA . ASP A 1 172 ? -5.121 -9.649 -4.620 1.00 97.00 172 ASP A CA 1
ATOM 1341 C C . ASP A 1 172 ? -5.648 -9.761 -3.174 1.00 97.00 172 ASP A C 1
ATOM 1343 O O . ASP A 1 172 ? -6.378 -8.892 -2.693 1.00 97.00 172 ASP A O 1
ATOM 1347 N N . ILE A 1 173 ? -5.223 -10.773 -2.410 1.00 97.75 173 ILE A N 1
ATOM 1348 C CA . ILE A 1 173 ? -5.480 -10.860 -0.964 1.00 97.75 173 ILE A CA 1
ATOM 1349 C C . ILE A 1 173 ? -4.771 -9.725 -0.212 1.00 97.75 173 ILE A C 1
ATOM 1351 O O . ILE A 1 173 ? -5.362 -9.142 0.704 1.00 97.75 173 ILE A O 1
ATOM 1355 N N . LEU A 1 174 ? -3.546 -9.359 -0.608 1.00 98.06 174 LEU A N 1
ATOM 1356 C CA . LEU A 1 174 ? -2.883 -8.162 -0.085 1.00 98.06 174 LEU A CA 1
ATOM 1357 C C . LEU A 1 174 ? -3.697 -6.897 -0.404 1.00 98.06 174 LEU A C 1
ATOM 1359 O O . LEU A 1 174 ? -3.821 -6.033 0.463 1.00 98.06 174 LEU A O 1
ATOM 1363 N N . PHE A 1 175 ? -4.318 -6.799 -1.584 1.00 97.81 175 PHE A N 1
ATOM 1364 C CA . PHE A 1 175 ? -5.179 -5.659 -1.932 1.00 97.81 175 PHE A CA 1
ATOM 1365 C C . PHE A 1 175 ? -6.355 -5.540 -0.967 1.00 97.81 175 PHE A C 1
ATOM 1367 O O . PHE A 1 175 ? -6.600 -4.463 -0.417 1.00 97.81 175 PHE A O 1
ATOM 1374 N N . LEU A 1 176 ? -7.040 -6.652 -0.685 1.00 98.44 176 LEU A N 1
ATOM 1375 C CA . LEU A 1 176 ? -8.134 -6.661 0.288 1.00 98.44 176 LEU A CA 1
ATOM 1376 C C . LEU A 1 176 ? -7.647 -6.309 1.696 1.00 98.44 176 LEU A C 1
ATOM 1378 O O . LEU A 1 176 ? -8.347 -5.601 2.421 1.00 98.44 176 LEU A O 1
ATOM 1382 N N . ALA A 1 177 ? -6.450 -6.758 2.084 1.00 98.38 177 ALA A N 1
ATOM 1383 C CA . ALA A 1 177 ? -5.854 -6.395 3.365 1.00 98.38 177 ALA A CA 1
ATOM 1384 C C . ALA A 1 177 ? -5.585 -4.885 3.454 1.00 98.38 177 ALA A C 1
ATOM 1386 O O . ALA A 1 177 ? -5.856 -4.289 4.492 1.00 98.38 177 ALA A O 1
ATOM 1387 N N . CYS A 1 178 ? -5.126 -4.251 2.371 1.00 98.44 178 CYS A N 1
ATOM 1388 C CA . CYS A 1 178 ? -4.940 -2.801 2.285 1.00 98.44 178 CYS A CA 1
ATOM 1389 C C . CYS A 1 178 ? -6.259 -2.013 2.369 1.00 98.44 178 CYS A C 1
ATOM 1391 O O . CYS A 1 178 ? -6.283 -0.919 2.933 1.00 98.44 178 CYS A O 1
ATOM 1393 N N . ILE A 1 179 ? -7.354 -2.560 1.834 1.00 98.50 179 ILE A N 1
ATOM 1394 C CA . ILE A 1 179 ? -8.683 -1.925 1.840 1.00 98.50 179 ILE A CA 1
ATOM 1395 C C . ILE A 1 179 ? -9.386 -2.098 3.196 1.00 98.50 179 ILE A C 1
ATOM 1397 O O . ILE A 1 179 ? -10.090 -1.192 3.649 1.00 98.50 179 ILE A O 1
ATOM 1401 N N . ALA A 1 180 ? -9.186 -3.231 3.878 1.00 97.56 180 ALA A N 1
ATOM 1402 C CA . ALA A 1 180 ? -9.903 -3.583 5.106 1.00 97.56 180 ALA A CA 1
ATOM 1403 C C . ALA A 1 180 ? -9.887 -2.494 6.204 1.00 97.56 180 ALA A C 1
ATOM 1405 O O . ALA A 1 180 ? -10.955 -2.228 6.767 1.00 97.56 180 ALA A O 1
ATOM 1406 N N . PRO A 1 181 ? -8.767 -1.789 6.484 1.00 96.31 181 PRO A N 1
ATOM 1407 C CA . PRO A 1 181 ? -8.748 -0.713 7.468 1.00 96.31 181 PRO A CA 1
ATOM 1408 C C . PRO A 1 181 ? -9.698 0.449 7.160 1.00 96.31 181 PRO A C 1
ATOM 1410 O O . PRO A 1 181 ? -10.237 1.046 8.090 1.00 96.31 181 PRO A O 1
ATOM 1413 N N . ALA A 1 182 ? -9.951 0.760 5.883 1.00 95.62 182 ALA A N 1
ATOM 1414 C CA . ALA A 1 182 ? -10.906 1.804 5.497 1.00 95.62 182 ALA A CA 1
ATOM 1415 C C . ALA A 1 182 ? -12.350 1.438 5.889 1.00 95.62 182 ALA A C 1
ATOM 1417 O O . ALA A 1 182 ? -13.168 2.310 6.179 1.00 95.62 182 ALA A O 1
ATOM 1418 N N . ALA A 1 183 ? -12.648 0.138 5.961 1.00 95.12 183 ALA A N 1
ATOM 1419 C CA . ALA A 1 183 ? -13.939 -0.415 6.355 1.00 95.12 183 ALA A CA 1
ATOM 1420 C C . ALA A 1 183 ? -14.012 -0.811 7.847 1.00 95.12 183 ALA A C 1
ATOM 1422 O O . ALA A 1 183 ? -14.953 -1.499 8.256 1.00 95.12 183 ALA A O 1
ATOM 1423 N N . ALA A 1 184 ? -13.048 -0.385 8.676 1.00 92.56 184 ALA A N 1
ATOM 1424 C CA . ALA A 1 184 ? -13.006 -0.654 10.118 1.00 92.56 184 ALA A CA 1
ATOM 1425 C C . ALA A 1 184 ? -14.037 0.194 10.895 1.00 92.56 184 ALA A C 1
ATOM 1427 O O . ALA A 1 184 ? -13.695 1.066 11.694 1.00 92.56 184 ALA A O 1
ATOM 1428 N N . MET A 1 185 ? -15.324 -0.033 10.621 1.00 88.50 185 MET A N 1
ATOM 1429 C CA . MET A 1 185 ? -16.443 0.720 11.187 1.00 88.50 185 MET A CA 1
ATOM 1430 C C . MET A 1 185 ? -17.226 -0.088 12.231 1.00 88.50 185 MET A C 1
ATOM 1432 O O . MET A 1 185 ? -17.296 -1.318 12.157 1.00 88.50 185 MET A O 1
ATOM 1436 N N . PRO A 1 186 ? -17.919 0.582 13.176 1.00 85.69 186 PRO A N 1
ATOM 1437 C CA . PRO A 1 186 ? -18.814 -0.095 14.106 1.00 85.69 186 PRO A CA 1
ATOM 1438 C C . PRO A 1 186 ? -19.893 -0.902 13.375 1.00 85.69 186 PRO A C 1
ATOM 1440 O O . PRO A 1 186 ? -20.448 -0.439 12.384 1.00 85.69 186 PRO A O 1
ATOM 1443 N N . ARG A 1 187 ? -20.290 -2.053 13.935 1.00 84.19 187 ARG A N 1
ATOM 1444 C CA . ARG A 1 187 ? -21.317 -2.951 13.360 1.00 84.19 187 ARG A CA 1
ATOM 1445 C C . ARG A 1 187 ? -22.623 -2.269 12.961 1.00 84.19 187 ARG A C 1
ATOM 1447 O O . ARG A 1 187 ? -23.238 -2.667 11.982 1.00 84.19 187 ARG A O 1
ATOM 1454 N N . LYS A 1 188 ? -23.039 -1.249 13.715 1.00 87.06 188 LYS A N 1
ATOM 1455 C CA . LYS A 1 188 ? -24.236 -0.450 13.416 1.00 87.06 188 LYS A CA 1
ATOM 1456 C C . LYS A 1 188 ? -24.174 0.250 12.048 1.00 87.06 188 LYS A C 1
ATOM 1458 O O . LYS A 1 188 ? -25.214 0.554 11.487 1.00 87.06 188 LYS A O 1
ATOM 1463 N N . ASN A 1 189 ? -22.975 0.453 11.502 1.00 88.44 189 ASN A N 1
ATOM 1464 C CA . ASN A 1 189 ? -22.725 1.102 10.218 1.00 88.44 189 ASN A CA 1
ATOM 1465 C C . ASN A 1 189 ? -22.284 0.083 9.152 1.00 88.44 189 ASN A C 1
ATOM 1467 O O . ASN A 1 189 ? -21.428 0.384 8.322 1.00 88.44 189 ASN A O 1
ATOM 1471 N N . TRP A 1 190 ? -22.846 -1.130 9.175 1.00 91.94 190 TRP A N 1
ATOM 1472 C CA . TRP A 1 190 ? -22.471 -2.218 8.264 1.00 91.94 190 TRP A CA 1
ATOM 1473 C C . TRP A 1 190 ? -22.558 -1.810 6.787 1.00 91.94 190 TRP A C 1
ATOM 1475 O O . TRP A 1 190 ? -21.619 -2.038 6.033 1.00 91.94 190 TRP A O 1
ATOM 1485 N N . ALA A 1 191 ? -23.635 -1.120 6.397 1.00 92.38 191 ALA A N 1
ATOM 1486 C CA . ALA A 1 191 ? -23.806 -0.614 5.035 1.00 92.38 191 ALA A CA 1
ATOM 1487 C C . ALA A 1 191 ? -22.688 0.362 4.630 1.00 92.38 191 ALA A C 1
ATOM 1489 O O . ALA A 1 191 ? -22.144 0.257 3.537 1.00 92.38 191 ALA A O 1
ATOM 1490 N N . GLY A 1 192 ? -22.288 1.265 5.533 1.00 92.88 192 GLY A N 1
ATOM 1491 C CA . GLY A 1 192 ? -21.173 2.184 5.293 1.00 92.88 192 GLY A CA 1
ATOM 1492 C C . GLY A 1 192 ? -19.842 1.452 5.108 1.00 92.88 192 GLY A C 1
ATOM 1493 O O . GLY A 1 192 ? -19.077 1.794 4.210 1.00 92.88 192 GLY A O 1
ATOM 1494 N N . ALA A 1 193 ? -19.595 0.403 5.898 1.00 94.38 193 ALA A N 1
ATOM 1495 C CA . ALA A 1 193 ? -18.404 -0.426 5.742 1.00 94.38 193 ALA A CA 1
ATOM 1496 C C . ALA A 1 193 ? -18.382 -1.159 4.393 1.00 94.38 193 ALA A C 1
ATOM 1498 O O . ALA A 1 193 ? -17.347 -1.169 3.735 1.00 94.38 193 ALA A O 1
ATOM 1499 N N . VAL A 1 194 ? -19.520 -1.717 3.957 1.00 96.31 194 VAL A N 1
ATOM 1500 C CA . VAL A 1 194 ? -19.655 -2.353 2.635 1.00 96.31 194 VAL A CA 1
ATOM 1501 C C . VAL A 1 194 ? -19.393 -1.352 1.519 1.00 96.31 194 VAL A C 1
ATOM 1503 O O . VAL A 1 194 ? -18.628 -1.660 0.614 1.00 96.31 194 VAL A O 1
ATOM 1506 N N . LEU A 1 195 ? -19.975 -0.152 1.591 1.00 95.88 195 LEU A N 1
ATOM 1507 C CA . LEU A 1 195 ? -19.788 0.879 0.569 1.00 95.88 195 LEU A CA 1
ATOM 1508 C C . LEU A 1 195 ? -18.330 1.333 0.472 1.00 95.88 195 LEU A C 1
ATOM 1510 O O . LEU A 1 195 ? -17.802 1.422 -0.631 1.00 95.88 195 LEU A O 1
ATOM 1514 N N . VAL A 1 196 ? -17.657 1.578 1.602 1.00 96.12 196 VAL A N 1
ATOM 1515 C CA . VAL A 1 196 ? -16.238 1.975 1.596 1.00 96.12 196 VAL A CA 1
ATOM 1516 C C . VAL A 1 196 ? -15.338 0.836 1.120 1.00 96.12 196 VAL A C 1
ATOM 1518 O O . VAL A 1 196 ? -14.417 1.075 0.343 1.00 96.12 196 VAL A O 1
ATOM 1521 N N . PHE A 1 197 ? -15.615 -0.404 1.529 1.00 97.06 197 PHE A N 1
ATOM 1522 C CA . PHE A 1 197 ? -14.864 -1.564 1.051 1.00 97.06 197 PHE A CA 1
ATOM 1523 C C . PHE A 1 197 ? -15.054 -1.774 -0.455 1.00 97.06 197 PHE A C 1
ATOM 1525 O O . PHE A 1 197 ? -14.078 -1.966 -1.172 1.00 97.06 197 PHE A O 1
ATOM 1532 N N . ALA A 1 198 ? -16.292 -1.682 -0.948 1.00 97.62 198 ALA A N 1
ATOM 1533 C CA . ALA A 1 198 ? -16.609 -1.785 -2.367 1.00 97.62 198 ALA A CA 1
ATOM 1534 C C . ALA A 1 198 ? -15.961 -0.651 -3.171 1.00 97.62 198 ALA A C 1
ATOM 1536 O O . ALA A 1 198 ? -15.377 -0.913 -4.217 1.00 97.62 198 ALA A O 1
ATOM 1537 N N . ALA A 1 199 ? -15.986 0.586 -2.667 1.00 97.19 199 ALA A N 1
ATOM 1538 C CA . ALA A 1 199 ? -15.289 1.708 -3.288 1.00 97.19 199 ALA A CA 1
ATOM 1539 C C . ALA A 1 199 ? -13.776 1.456 -3.371 1.00 97.19 199 ALA A C 1
ATOM 1541 O O . ALA A 1 199 ? -13.187 1.677 -4.422 1.00 97.19 199 ALA A O 1
ATOM 1542 N N . GLY A 1 200 ? -13.160 0.932 -2.304 1.00 97.44 200 GLY A N 1
ATOM 1543 C CA . GLY A 1 200 ? -11.749 0.538 -2.301 1.00 97.44 200 GLY A CA 1
ATOM 1544 C C . GLY A 1 200 ? -11.432 -0.609 -3.268 1.00 97.44 200 GLY A C 1
ATOM 1545 O O . GLY A 1 200 ? -10.412 -0.559 -3.946 1.00 97.44 200 GLY A O 1
ATOM 1546 N N . PHE A 1 201 ? -12.315 -1.606 -3.377 1.00 96.69 201 PHE A N 1
ATOM 1547 C CA . PHE A 1 201 ? -12.181 -2.728 -4.314 1.00 96.69 201 PHE A CA 1
ATOM 1548 C C . PHE A 1 201 ? -12.336 -2.290 -5.778 1.00 96.69 201 PHE A C 1
ATOM 1550 O O . PHE A 1 201 ? -11.630 -2.763 -6.660 1.00 96.69 201 PHE A O 1
ATOM 1557 N N . LEU A 1 202 ? -13.243 -1.352 -6.055 1.00 95.94 202 LEU A N 1
ATOM 1558 C CA . LEU A 1 202 ? -13.466 -0.819 -7.401 1.00 95.94 202 LEU A CA 1
ATOM 1559 C C . LEU A 1 202 ? -12.420 0.226 -7.815 1.00 95.94 202 LEU A C 1
ATOM 1561 O O . LEU A 1 202 ? -12.336 0.600 -8.984 1.00 95.94 202 LEU A O 1
ATOM 1565 N N . LEU A 1 203 ? -11.612 0.700 -6.869 1.00 96.06 203 LEU A N 1
ATOM 1566 C CA . LEU A 1 203 ? -10.687 1.802 -7.079 1.00 96.06 203 LEU A CA 1
ATOM 1567 C C . LEU A 1 203 ? -9.595 1.520 -8.131 1.00 96.06 203 LEU A C 1
ATOM 1569 O O . LEU A 1 203 ? -9.377 2.400 -8.963 1.00 96.06 203 LEU A O 1
ATOM 1573 N N . PRO A 1 204 ? -8.948 0.336 -8.187 1.00 94.50 204 PRO A N 1
ATOM 1574 C CA . PRO A 1 204 ? -8.024 0.017 -9.279 1.00 94.50 204 PRO A CA 1
ATOM 1575 C C . PRO A 1 204 ? -8.693 0.089 -10.661 1.00 94.50 204 PRO A C 1
ATOM 1577 O O . PRO A 1 204 ? -8.116 0.620 -11.605 1.00 94.50 204 PRO A O 1
ATOM 1580 N N . PHE A 1 205 ? -9.950 -0.356 -10.780 1.00 92.31 205 PHE A N 1
ATOM 1581 C CA . PHE A 1 205 ? -10.703 -0.245 -12.034 1.00 92.31 205 PHE A CA 1
ATOM 1582 C C . PHE A 1 205 ? -11.005 1.209 -12.402 1.00 92.31 205 PHE A C 1
ATOM 1584 O O . PHE A 1 205 ? -10.949 1.565 -13.576 1.00 92.31 205 PHE A O 1
ATOM 1591 N N . PHE A 1 206 ? -11.278 2.070 -11.417 1.00 93.25 206 PHE A N 1
ATOM 1592 C CA . PHE A 1 206 ? -11.479 3.501 -11.655 1.00 93.25 206 PHE A CA 1
ATOM 1593 C C . PHE A 1 206 ? -10.229 4.179 -12.238 1.00 93.25 206 PHE A C 1
ATOM 1595 O O . PHE A 1 206 ? -10.362 5.096 -13.045 1.00 93.25 206 PHE A O 1
ATOM 1602 N N . PHE A 1 207 ? -9.028 3.720 -11.878 1.00 92.62 207 PHE A N 1
ATOM 1603 C CA . PHE A 1 207 ? -7.757 4.190 -12.448 1.00 92.62 207 PHE A CA 1
ATOM 1604 C C . PHE A 1 207 ? -7.303 3.387 -13.681 1.00 92.62 207 PHE A C 1
ATOM 1606 O O . PHE A 1 207 ? -6.216 3.611 -14.209 1.00 92.62 207 PHE A O 1
ATOM 1613 N N . SER A 1 208 ? -8.147 2.490 -14.200 1.00 86.50 208 SER A N 1
ATOM 1614 C CA . SER A 1 208 ? -7.898 1.816 -15.470 1.00 86.50 208 SER A CA 1
ATOM 1615 C C . SER A 1 208 ? -8.220 2.726 -16.644 1.00 86.50 208 SER A C 1
ATOM 1617 O O . SER A 1 208 ? -9.349 3.184 -16.816 1.00 86.50 208 SER A O 1
ATOM 1619 N N . VAL A 1 209 ? -7.211 2.972 -17.476 1.00 79.94 209 VAL A N 1
ATOM 1620 C CA . VAL A 1 209 ? -7.339 3.755 -18.715 1.00 79.94 209 VAL A CA 1
ATOM 1621 C C . VAL A 1 209 ? -7.435 2.878 -19.962 1.00 79.94 209 VAL A C 1
ATOM 1623 O O . VAL A 1 209 ? -7.419 3.388 -21.081 1.00 79.94 209 VAL A O 1
ATOM 1626 N N . VAL A 1 210 ? -7.550 1.564 -19.772 1.00 77.50 210 VAL A N 1
ATOM 1627 C CA . VAL A 1 210 ? -7.637 0.591 -20.860 1.00 77.50 210 VAL A CA 1
ATOM 1628 C C . VAL A 1 210 ? -8.962 0.784 -21.623 1.00 77.50 210 VAL A C 1
ATOM 1630 O O . VAL A 1 210 ? -9.990 1.058 -20.993 1.00 77.50 210 VAL A O 1
ATOM 1633 N N . PRO A 1 211 ? -8.979 0.669 -22.968 1.00 76.44 211 PRO A N 1
ATOM 1634 C CA . PRO A 1 211 ? -10.202 0.802 -23.755 1.00 76.44 211 PRO A CA 1
ATOM 1635 C C . PRO A 1 211 ? -11.320 -0.141 -23.294 1.00 76.44 211 PRO A C 1
ATOM 1637 O O . PRO A 1 211 ? -11.075 -1.304 -22.958 1.00 76.44 211 PRO A O 1
ATOM 1640 N N . ALA A 1 212 ? -12.561 0.352 -23.322 1.00 73.94 212 ALA A N 1
ATOM 1641 C CA . ALA A 1 212 ? -13.737 -0.448 -22.997 1.00 73.94 212 ALA A CA 1
ATOM 1642 C C . ALA A 1 212 ? -13.830 -1.680 -23.914 1.00 73.94 212 ALA A C 1
ATOM 1644 O O . ALA A 1 212 ? -13.598 -1.582 -25.116 1.00 73.94 212 ALA A O 1
ATOM 1645 N N . GLY A 1 213 ? -14.169 -2.833 -23.336 1.00 72.19 213 GLY A N 1
ATOM 1646 C CA . GLY A 1 213 ? -14.181 -4.120 -24.041 1.00 72.19 213 GLY A CA 1
ATOM 1647 C C . GLY A 1 213 ? -12.865 -4.897 -23.957 1.00 72.19 213 GLY A C 1
ATOM 1648 O O . GLY A 1 213 ? -12.846 -6.078 -24.293 1.00 72.19 213 GLY A O 1
ATOM 1649 N N . THR A 1 214 ? -11.788 -4.291 -23.446 1.00 77.50 214 THR A N 1
ATOM 1650 C CA . THR A 1 214 ? -10.554 -5.027 -23.142 1.00 77.50 214 THR A CA 1
ATOM 1651 C C . THR A 1 214 ? -10.729 -5.817 -21.841 1.00 77.50 214 THR A C 1
ATOM 1653 O O . THR A 1 214 ? -11.225 -5.248 -20.860 1.00 77.50 214 THR A O 1
ATOM 1656 N N . PRO A 1 215 ? -10.320 -7.099 -21.783 1.00 71.31 215 PRO A N 1
ATOM 1657 C CA . PRO A 1 215 ? -10.275 -7.850 -20.534 1.00 71.31 215 PRO A CA 1
ATOM 1658 C C . PRO A 1 215 ? -9.484 -7.083 -19.473 1.00 71.31 215 PRO A C 1
ATOM 1660 O O . PRO A 1 215 ? -8.370 -6.623 -19.723 1.00 71.31 215 PRO A O 1
ATOM 1663 N N . SER A 1 216 ? -10.077 -6.903 -18.293 1.00 73.62 216 SER A N 1
ATOM 1664 C CA . SER A 1 216 ? -9.408 -6.165 -17.227 1.00 73.62 216 SER A CA 1
ATOM 1665 C C . SER A 1 216 ? -8.312 -7.014 -16.598 1.00 73.62 216 SER A C 1
ATOM 1667 O O . SER A 1 216 ? -8.565 -8.134 -16.167 1.00 73.62 216 SER A O 1
ATOM 1669 N N . THR A 1 217 ? -7.124 -6.432 -16.481 1.00 74.81 217 THR A N 1
ATOM 1670 C CA . THR A 1 217 ? -5.967 -7.004 -15.784 1.00 74.81 217 THR A CA 1
ATOM 1671 C C . THR A 1 217 ? -5.669 -6.225 -14.499 1.00 74.81 217 THR A C 1
ATOM 1673 O O . THR A 1 217 ? -4.508 -6.004 -14.168 1.00 74.81 217 THR A O 1
ATOM 1676 N N . MET A 1 218 ? -6.689 -5.669 -13.832 1.00 86.06 218 MET A N 1
ATOM 1677 C CA . MET A 1 218 ? -6.488 -4.902 -12.589 1.00 86.06 218 MET A CA 1
ATOM 1678 C C . MET A 1 218 ? -6.341 -5.807 -11.369 1.00 86.06 218 MET A C 1
ATOM 1680 O O . MET A 1 218 ? -5.445 -5.608 -10.552 1.00 86.06 218 MET A O 1
ATOM 1684 N N . TYR A 1 219 ? -7.225 -6.798 -11.289 1.00 89.19 219 TYR A N 1
ATOM 1685 C CA . TYR A 1 219 ? -7.067 -7.992 -10.466 1.00 89.19 219 TYR A CA 1
ATOM 1686 C C . TYR A 1 219 ? -6.496 -9.102 -11.348 1.00 89.19 219 TYR A C 1
ATOM 1688 O O . TYR A 1 219 ? -6.569 -9.002 -12.576 1.00 89.19 219 TYR A O 1
ATOM 1696 N N . ALA A 1 220 ? -5.941 -10.145 -10.735 1.00 90.56 220 ALA A N 1
ATOM 1697 C CA . ALA A 1 220 ? -5.177 -11.170 -11.440 1.00 90.56 220 ALA A CA 1
ATOM 1698 C C . ALA A 1 220 ? -3.958 -10.600 -12.195 1.00 90.56 220 ALA A C 1
ATOM 1700 O O . ALA A 1 220 ? -3.726 -10.933 -13.354 1.00 90.56 220 ALA A O 1
ATOM 1701 N N . ASN A 1 221 ? -3.185 -9.729 -11.535 1.00 90.00 221 ASN A N 1
ATOM 1702 C CA . ASN A 1 221 ? -1.988 -9.115 -12.112 1.00 90.00 221 ASN A CA 1
ATOM 1703 C C . ASN A 1 221 ? -0.818 -9.073 -11.111 1.00 90.00 221 ASN A C 1
ATOM 1705 O O . ASN A 1 221 ? -1.006 -8.708 -9.949 1.00 90.00 221 ASN A O 1
ATOM 1709 N N . ALA A 1 222 ? 0.391 -9.433 -11.558 1.00 91.69 222 ALA A N 1
ATOM 1710 C CA . ALA A 1 222 ? 1.606 -9.421 -10.741 1.00 91.69 222 ALA A CA 1
ATOM 1711 C C . ALA A 1 222 ? 2.366 -8.077 -10.699 1.00 91.69 222 ALA A C 1
ATOM 1713 O O . ALA A 1 222 ? 3.302 -7.930 -9.910 1.00 91.69 222 ALA A O 1
ATOM 1714 N N . MET A 1 223 ? 1.980 -7.086 -11.505 1.00 91.00 223 MET A N 1
ATOM 1715 C CA . MET A 1 223 ? 2.588 -5.751 -11.551 1.00 91.00 223 MET A CA 1
ATOM 1716 C C . MET A 1 223 ? 2.604 -5.073 -10.178 1.00 91.00 223 MET A C 1
ATOM 1718 O O . MET A 1 223 ? 1.630 -5.110 -9.427 1.00 91.00 223 MET A O 1
ATOM 1722 N N . ALA A 1 224 ? 3.690 -4.359 -9.873 1.00 91.00 224 ALA A N 1
ATOM 1723 C CA . ALA A 1 224 ? 3.860 -3.685 -8.584 1.00 91.00 224 ALA A CA 1
ATOM 1724 C C . ALA A 1 224 ? 3.083 -2.368 -8.421 1.00 91.00 224 ALA A C 1
ATOM 1726 O O . ALA A 1 224 ? 3.015 -1.844 -7.310 1.00 91.00 224 ALA A O 1
ATOM 1727 N N . ASP A 1 225 ? 2.483 -1.827 -9.483 1.00 92.44 225 ASP A N 1
ATOM 1728 C CA . ASP A 1 225 ? 1.839 -0.507 -9.459 1.00 92.44 225 ASP A CA 1
ATOM 1729 C C . ASP A 1 225 ? 0.592 -0.473 -8.553 1.00 92.44 225 ASP A C 1
ATOM 1731 O O . ASP A 1 225 ? 0.465 0.404 -7.694 1.00 92.44 225 ASP A O 1
ATOM 1735 N N . THR A 1 226 ? -0.289 -1.473 -8.664 1.00 93.56 226 THR A N 1
ATOM 1736 C CA . THR A 1 226 ? -1.466 -1.620 -7.789 1.00 93.56 226 THR A CA 1
ATOM 1737 C C . THR A 1 226 ? -1.091 -1.948 -6.334 1.00 93.56 226 THR A C 1
ATOM 1739 O O . THR A 1 226 ? -1.594 -1.262 -5.436 1.00 93.56 226 THR A O 1
ATOM 1742 N N . PRO A 1 227 ? -0.190 -2.918 -6.048 1.00 95.69 227 PRO A N 1
ATOM 1743 C CA . PRO A 1 227 ? 0.332 -3.130 -4.700 1.00 95.69 227 PRO A CA 1
ATOM 1744 C C . PRO A 1 227 ? 0.902 -1.852 -4.076 1.00 95.69 227 PRO A C 1
ATOM 1746 O O . PRO A 1 227 ? 0.564 -1.539 -2.936 1.00 95.69 227 PRO A O 1
ATOM 1749 N N . LEU A 1 228 ? 1.706 -1.080 -4.819 1.00 96.62 228 LEU A N 1
ATOM 1750 C CA . LEU A 1 228 ? 2.286 0.188 -4.365 1.00 96.62 228 LEU A CA 1
ATOM 1751 C C . LEU A 1 228 ? 1.191 1.186 -3.960 1.00 96.62 228 LEU A C 1
ATOM 1753 O O . LEU A 1 228 ? 1.225 1.733 -2.854 1.00 96.62 228 LEU A O 1
ATOM 1757 N N . ALA A 1 229 ? 0.197 1.385 -4.830 1.00 97.31 229 ALA A N 1
ATOM 1758 C CA . ALA A 1 229 ? -0.930 2.284 -4.597 1.00 97.31 229 ALA A CA 1
ATOM 1759 C C . ALA A 1 229 ? -1.733 1.911 -3.343 1.00 97.31 229 ALA A C 1
ATOM 1761 O O . ALA A 1 229 ? -2.047 2.756 -2.498 1.00 97.31 229 ALA A O 1
ATOM 1762 N N . LEU A 1 230 ? -2.069 0.626 -3.214 1.00 98.06 230 LEU A N 1
ATOM 1763 C CA . LEU A 1 230 ? -2.905 0.131 -2.130 1.00 98.06 230 LEU A CA 1
ATOM 1764 C C . LEU A 1 230 ? -2.139 0.034 -0.812 1.00 98.06 230 LEU A C 1
ATOM 1766 O O . LEU A 1 230 ? -2.717 0.350 0.221 1.00 98.06 230 LEU A O 1
ATOM 1770 N N . LEU A 1 231 ? -0.850 -0.314 -0.809 1.00 98.38 231 LEU A N 1
ATOM 1771 C CA . LEU A 1 231 ? -0.015 -0.250 0.396 1.00 98.38 231 LEU A CA 1
ATOM 1772 C C . LEU A 1 231 ? 0.122 1.191 0.897 1.00 98.38 231 LEU A C 1
ATOM 1774 O O . LEU A 1 231 ? 0.004 1.434 2.099 1.00 98.38 231 LEU A O 1
ATOM 1778 N N . PHE A 1 232 ? 0.305 2.154 -0.009 1.00 98.50 232 PHE A N 1
ATOM 1779 C CA . PHE A 1 232 ? 0.344 3.579 0.319 1.00 98.50 232 PHE A CA 1
ATOM 1780 C C . PHE A 1 232 ? -0.956 4.050 0.984 1.00 98.50 232 PHE A C 1
ATOM 1782 O O . PHE A 1 232 ? -0.944 4.507 2.132 1.00 98.50 232 PHE A O 1
ATOM 1789 N N . GLY A 1 233 ? -2.092 3.875 0.302 1.00 98.31 233 GLY A N 1
ATOM 1790 C CA . GLY A 1 233 ? -3.396 4.275 0.833 1.00 98.31 233 GLY A CA 1
ATOM 1791 C C . GLY A 1 233 ? -3.813 3.468 2.063 1.00 98.31 233 GLY A C 1
ATOM 1792 O O . GLY A 1 233 ? -4.295 4.027 3.045 1.00 98.31 233 GLY A O 1
ATOM 1793 N N . GLY A 1 234 ? -3.576 2.158 2.053 1.00 98.19 234 GLY A N 1
ATOM 1794 C CA . GLY A 1 234 ? -3.926 1.227 3.123 1.00 98.19 234 GLY A CA 1
ATOM 1795 C C . GLY A 1 234 ? -3.160 1.489 4.416 1.00 98.19 234 GLY A C 1
ATOM 1796 O O . GLY A 1 234 ? -3.747 1.417 5.495 1.00 98.19 234 GLY A O 1
ATOM 1797 N N . THR A 1 235 ? -1.888 1.894 4.335 1.00 98.38 235 THR A N 1
ATOM 1798 C CA . THR A 1 235 ? -1.109 2.302 5.518 1.00 98.38 235 THR A CA 1
ATOM 1799 C C . THR A 1 235 ? -1.672 3.580 6.145 1.00 98.38 235 THR A C 1
ATOM 1801 O O . THR A 1 235 ? -1.820 3.657 7.366 1.00 98.38 235 THR A O 1
ATOM 1804 N N . LEU A 1 236 ? -2.060 4.566 5.327 1.00 97.56 236 LEU A N 1
ATOM 1805 C CA . LEU A 1 236 ? -2.742 5.772 5.814 1.00 97.56 236 LEU A CA 1
ATOM 1806 C C . LEU A 1 236 ? -4.113 5.438 6.419 1.00 97.56 236 LEU A C 1
ATOM 1808 O O . LEU A 1 236 ? -4.469 5.971 7.473 1.00 97.56 236 LEU A O 1
ATOM 1812 N N . CYS A 1 237 ? -4.856 4.510 5.807 1.00 97.44 237 CYS A N 1
ATOM 1813 C CA . CYS A 1 237 ? -6.128 4.028 6.339 1.00 97.44 237 CYS A CA 1
ATOM 1814 C C . CYS A 1 237 ? -5.951 3.328 7.690 1.00 97.44 237 CYS A C 1
ATOM 1816 O O . CYS A 1 237 ? -6.702 3.614 8.619 1.00 97.44 237 CYS A O 1
ATOM 1818 N N . LEU A 1 238 ? -4.940 2.465 7.824 1.00 96.69 238 LEU A N 1
ATOM 1819 C CA . LEU A 1 238 ? -4.578 1.796 9.074 1.00 96.69 238 LEU A CA 1
ATOM 1820 C C . LEU A 1 238 ? -4.288 2.811 10.181 1.00 96.69 238 LEU A C 1
ATOM 1822 O O . LEU A 1 238 ? -4.839 2.707 11.279 1.00 96.69 238 LEU A O 1
ATOM 1826 N N . TYR A 1 239 ? -3.470 3.819 9.882 1.00 95.19 239 TYR A N 1
ATOM 1827 C CA . TYR A 1 239 ? -3.143 4.883 10.823 1.00 95.19 239 TYR A CA 1
ATOM 1828 C C . TYR A 1 239 ? -4.380 5.697 11.243 1.00 95.19 239 TYR A C 1
ATOM 1830 O O . TYR A 1 239 ? -4.599 5.947 12.435 1.00 95.19 239 TYR A O 1
ATOM 1838 N N . ALA A 1 240 ? -5.214 6.099 10.283 1.00 92.69 240 ALA A N 1
ATOM 1839 C CA . ALA A 1 240 ? -6.410 6.888 10.556 1.00 92.69 240 ALA A CA 1
ATOM 1840 C C . ALA A 1 240 ? -7.437 6.111 11.385 1.00 92.69 240 ALA A C 1
ATOM 1842 O O . ALA A 1 240 ? -7.912 6.628 12.404 1.00 92.69 240 ALA A O 1
ATOM 1843 N N . ALA A 1 241 ? -7.697 4.859 11.005 1.00 91.81 241 ALA A N 1
ATOM 1844 C CA . ALA A 1 241 ? -8.626 3.956 11.672 1.00 91.81 241 ALA A CA 1
ATOM 1845 C C . ALA A 1 241 ? -8.165 3.547 13.080 1.00 91.81 241 ALA A C 1
ATOM 1847 O O . ALA A 1 241 ? -8.984 3.355 13.980 1.00 91.81 241 ALA A O 1
ATOM 1848 N N . ALA A 1 242 ? -6.852 3.479 13.321 1.00 88.25 242 ALA A N 1
ATOM 1849 C CA . ALA A 1 242 ? -6.299 3.231 14.649 1.00 88.25 242 ALA A CA 1
ATOM 1850 C C . ALA A 1 242 ? -6.576 4.357 15.667 1.00 88.25 242 ALA A C 1
ATOM 1852 O O . ALA A 1 242 ? -6.402 4.145 16.873 1.00 88.25 242 ALA A O 1
ATOM 1853 N N . GLY A 1 243 ? -6.988 5.549 15.215 1.00 78.81 243 GLY A N 1
ATOM 1854 C CA . GLY A 1 243 ? -7.522 6.607 16.078 1.00 78.81 243 GLY A CA 1
ATOM 1855 C C . GLY A 1 243 ? -6.549 7.129 17.143 1.00 78.81 243 GLY A C 1
ATOM 1856 O O . GLY A 1 243 ? -6.975 7.454 18.248 1.00 78.81 243 GLY A O 1
ATOM 1857 N N . GLY A 1 244 ? -5.244 7.168 16.852 1.00 74.19 244 GLY A N 1
ATOM 1858 C CA . GLY A 1 244 ? -4.215 7.695 17.764 1.00 74.19 244 GLY A CA 1
ATOM 1859 C C . GLY A 1 244 ? -3.678 6.699 18.804 1.00 74.19 244 GLY A C 1
ATOM 1860 O O . GLY A 1 244 ? -2.838 7.062 19.630 1.00 74.19 244 GLY A O 1
ATOM 1861 N N . ARG A 1 245 ? -4.107 5.429 18.770 1.00 79.12 245 ARG A N 1
ATOM 1862 C CA . ARG A 1 245 ? -3.543 4.371 19.627 1.00 79.12 245 ARG A CA 1
ATOM 1863 C C . ARG A 1 245 ? -2.073 4.114 19.277 1.00 79.12 245 ARG A C 1
ATOM 1865 O O . ARG A 1 245 ? -1.745 3.880 18.116 1.00 79.12 245 ARG A O 1
ATOM 1872 N N . LYS A 1 246 ? -1.199 4.053 20.293 1.00 81.81 246 LYS A N 1
ATOM 1873 C CA . LYS A 1 246 ? 0.247 3.779 20.126 1.00 81.81 246 LYS A CA 1
ATOM 1874 C C . LYS A 1 246 ? 0.514 2.500 19.329 1.00 81.81 246 LYS A C 1
ATOM 1876 O O . LYS A 1 246 ? 1.361 2.480 18.448 1.00 81.81 246 LYS A O 1
ATOM 1881 N N . THR A 1 247 ? -0.231 1.443 19.620 1.00 77.38 247 THR A N 1
ATOM 1882 C CA . THR A 1 247 ? -0.102 0.145 18.953 1.00 77.38 247 THR A CA 1
ATOM 1883 C C . THR A 1 247 ? -0.469 0.205 17.470 1.00 77.38 247 THR A C 1
ATOM 1885 O O . THR A 1 247 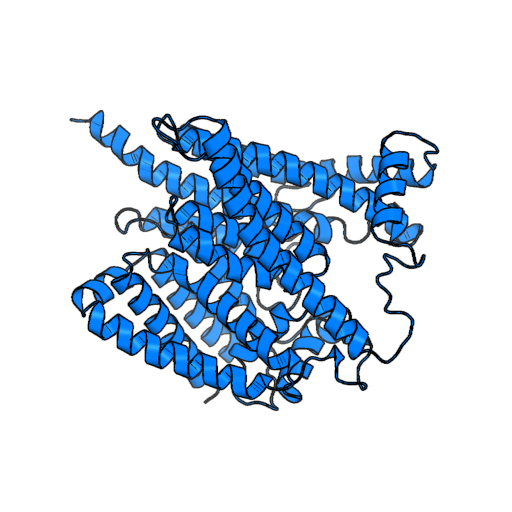? 0.203 -0.427 16.667 1.00 77.38 247 THR A O 1
ATOM 1888 N N . GLY A 1 248 ? -1.464 1.006 17.078 1.00 77.38 248 GLY A N 1
ATOM 1889 C CA . GLY A 1 248 ? -1.820 1.177 15.666 1.00 77.38 248 GLY A CA 1
ATOM 1890 C C . GLY A 1 248 ? -0.849 2.086 14.909 1.00 77.38 248 GLY A C 1
ATOM 1891 O O . GLY A 1 248 ? -0.584 1.855 13.736 1.00 77.38 248 GLY A O 1
ATOM 1892 N N . PHE A 1 249 ? -0.235 3.052 15.601 1.00 86.19 249 PHE A N 1
ATOM 1893 C CA . PHE A 1 249 ? 0.889 3.818 15.059 1.00 86.19 249 PHE A CA 1
ATOM 1894 C C . PHE A 1 249 ? 2.069 2.898 14.708 1.00 86.19 249 PHE A C 1
ATOM 1896 O O . PHE A 1 249 ? 2.539 2.905 13.576 1.00 86.19 249 PHE A O 1
ATOM 1903 N N . PHE A 1 250 ? 2.509 2.052 15.645 1.00 88.50 250 PHE A N 1
ATOM 1904 C CA . PHE A 1 250 ? 3.625 1.135 15.386 1.00 88.50 250 PHE A CA 1
ATOM 1905 C C . PHE A 1 250 ? 3.267 0.002 14.418 1.00 88.50 250 PHE A C 1
ATOM 1907 O O . PHE A 1 250 ? 4.148 -0.480 13.712 1.00 88.50 250 PHE A O 1
ATOM 1914 N N . ALA A 1 251 ? 1.989 -0.375 14.306 1.00 91.75 251 ALA A N 1
ATOM 1915 C CA . ALA A 1 251 ? 1.540 -1.324 13.288 1.00 91.75 251 ALA A CA 1
ATOM 1916 C C . ALA A 1 251 ? 1.812 -0.829 11.855 1.00 91.75 251 ALA A C 1
ATOM 1918 O O . ALA A 1 251 ? 1.986 -1.651 10.962 1.00 91.75 251 ALA A O 1
ATOM 1919 N N . CYS A 1 252 ? 1.925 0.488 11.637 1.00 96.25 252 CYS A N 1
ATOM 1920 C CA . CYS A 1 252 ? 2.273 1.058 10.334 1.00 96.25 252 CYS A CA 1
ATOM 1921 C C . CYS A 1 252 ? 3.718 0.748 9.907 1.00 96.25 252 CYS A C 1
ATOM 1923 O O . CYS A 1 252 ? 4.015 0.816 8.720 1.00 96.25 252 CYS A O 1
ATOM 1925 N N . ALA A 1 253 ? 4.609 0.363 10.829 1.00 96.75 253 ALA A N 1
ATOM 1926 C CA . ALA A 1 253 ? 5.996 0.036 10.495 1.00 96.75 253 ALA A CA 1
ATOM 1927 C C . ALA A 1 253 ? 6.105 -1.133 9.501 1.00 96.75 253 ALA A C 1
ATOM 1929 O O . ALA A 1 253 ? 6.926 -1.079 8.588 1.00 96.75 253 ALA A O 1
ATOM 1930 N N . MET A 1 254 ? 5.261 -2.165 9.640 1.00 96.56 254 MET A N 1
ATOM 1931 C CA . MET A 1 254 ? 5.328 -3.341 8.763 1.00 96.56 254 MET A CA 1
ATOM 1932 C C . MET A 1 254 ? 4.875 -3.017 7.332 1.00 96.56 254 MET A C 1
ATOM 1934 O O . MET A 1 254 ? 5.627 -3.309 6.402 1.00 96.56 254 MET A O 1
ATOM 1938 N N . PRO A 1 255 ? 3.719 -2.362 7.105 1.00 98.12 255 PRO A N 1
ATOM 1939 C CA . PRO A 1 255 ? 3.342 -1.915 5.767 1.00 98.12 255 PRO A CA 1
ATOM 1940 C C . PRO A 1 255 ? 4.319 -0.905 5.161 1.00 98.12 255 PRO A C 1
ATOM 1942 O O . PRO A 1 255 ? 4.569 -0.979 3.966 1.00 98.12 255 PRO A O 1
ATOM 1945 N N . LEU A 1 256 ? 4.933 -0.018 5.957 1.00 98.38 256 LEU A N 1
ATOM 1946 C CA . LEU A 1 256 ? 5.972 0.904 5.474 1.00 98.38 256 LEU A CA 1
ATOM 1947 C C . LEU A 1 256 ? 7.225 0.173 4.974 1.00 98.38 256 LEU A C 1
ATOM 1949 O O . LEU A 1 256 ? 7.770 0.531 3.929 1.00 98.38 256 LEU A O 1
ATOM 1953 N N . ALA A 1 257 ? 7.666 -0.864 5.690 1.00 98.00 257 ALA A N 1
ATOM 1954 C CA . ALA A 1 257 ? 8.769 -1.715 5.255 1.00 98.00 257 ALA A CA 1
ATOM 1955 C C . ALA A 1 257 ? 8.444 -2.404 3.921 1.00 98.00 257 ALA A C 1
ATOM 1957 O O . ALA A 1 257 ? 9.230 -2.339 2.980 1.00 98.00 257 ALA A O 1
ATOM 1958 N N . VAL A 1 258 ? 7.259 -3.010 3.809 1.00 98.19 258 VAL A N 1
ATOM 1959 C CA . VAL A 1 258 ? 6.820 -3.682 2.574 1.00 98.19 258 VAL A CA 1
ATOM 1960 C C . VAL A 1 258 ? 6.639 -2.695 1.426 1.00 98.19 258 VAL A C 1
ATOM 1962 O O . VAL A 1 258 ? 7.095 -2.974 0.322 1.00 98.19 258 VAL A O 1
ATOM 1965 N N . LEU A 1 259 ? 6.062 -1.519 1.680 1.00 97.94 259 LEU A N 1
ATOM 1966 C CA . LEU A 1 259 ? 5.922 -0.442 0.699 1.00 97.94 259 LEU A CA 1
ATOM 1967 C C . LEU A 1 259 ? 7.289 -0.023 0.141 1.00 97.94 259 LEU A C 1
ATOM 1969 O O . LEU A 1 259 ? 7.448 0.084 -1.071 1.00 97.94 259 LEU A O 1
ATOM 1973 N N . THR A 1 260 ? 8.295 0.104 1.012 1.00 97.00 260 THR A N 1
ATOM 1974 C CA . THR A 1 260 ? 9.689 0.387 0.624 1.00 97.00 260 THR A CA 1
ATOM 1975 C C . THR A 1 260 ? 10.282 -0.716 -0.259 1.00 97.00 260 THR A C 1
ATOM 1977 O O . THR A 1 260 ? 11.057 -0.429 -1.162 1.00 97.00 260 THR A O 1
ATOM 1980 N N . MET A 1 261 ? 9.896 -1.972 -0.025 1.00 95.06 261 MET A N 1
ATOM 1981 C CA . MET A 1 261 ? 10.337 -3.150 -0.785 1.00 95.06 261 MET A CA 1
ATOM 1982 C C . MET A 1 261 ? 9.428 -3.509 -1.965 1.00 95.06 261 MET A C 1
ATOM 1984 O O . MET A 1 261 ? 9.569 -4.590 -2.530 1.00 95.06 261 MET A O 1
ATOM 1988 N N . THR A 1 262 ? 8.447 -2.679 -2.313 1.00 94.69 262 THR A N 1
ATOM 1989 C CA . THR A 1 262 ? 7.500 -3.008 -3.391 1.00 94.69 262 THR A CA 1
ATOM 1990 C C . THR A 1 262 ? 8.049 -2.613 -4.751 1.00 94.69 262 THR A C 1
ATOM 1992 O O . THR A 1 262 ? 7.901 -3.349 -5.723 1.00 94.69 262 THR A O 1
ATOM 1995 N N . LYS A 1 263 ? 8.681 -1.443 -4.821 1.00 90.19 263 LYS A N 1
ATOM 1996 C CA . LYS A 1 263 ? 9.182 -0.835 -6.050 1.00 90.19 263 LYS A CA 1
ATOM 1997 C C . LYS A 1 263 ? 10.225 0.224 -5.678 1.00 90.19 263 LYS A C 1
ATOM 1999 O O . LYS A 1 263 ? 10.225 0.688 -4.540 1.00 90.19 263 LYS A O 1
ATOM 2004 N N . ASP A 1 264 ? 11.059 0.643 -6.624 1.00 83.94 264 ASP A N 1
ATOM 2005 C CA . ASP A 1 264 ? 12.067 1.699 -6.439 1.00 83.94 264 ASP A CA 1
ATOM 2006 C C . ASP A 1 264 ? 11.482 2.986 -5.824 1.00 83.94 264 ASP A C 1
ATOM 2008 O O . ASP A 1 264 ? 11.964 3.487 -4.805 1.00 83.94 264 ASP A O 1
ATOM 2012 N N . ILE A 1 265 ? 10.357 3.464 -6.358 1.00 89.31 265 ILE A N 1
ATOM 2013 C CA . ILE A 1 265 ? 9.642 4.636 -5.841 1.00 89.31 265 ILE A CA 1
ATOM 2014 C C . ILE A 1 265 ? 8.916 4.369 -4.508 1.00 89.31 265 ILE A C 1
ATOM 2016 O O . ILE A 1 265 ? 8.476 5.299 -3.829 1.00 89.31 265 ILE A O 1
ATOM 2020 N N . GLY A 1 266 ? 8.823 3.104 -4.092 1.00 94.00 266 GLY A N 1
ATOM 2021 C CA . GLY A 1 266 ? 8.224 2.677 -2.830 1.00 94.00 266 GLY A CA 1
ATOM 2022 C C . GLY A 1 266 ? 8.884 3.311 -1.609 1.00 94.00 266 GLY A C 1
ATOM 2023 O O . GLY A 1 266 ? 8.188 3.681 -0.663 1.00 94.00 266 GLY A O 1
ATOM 2024 N N . PHE A 1 267 ? 10.200 3.544 -1.657 1.00 93.50 267 PHE A N 1
ATOM 2025 C CA . PHE A 1 267 ? 10.919 4.302 -0.629 1.00 93.50 267 PHE A CA 1
ATOM 2026 C C . PHE A 1 267 ? 10.367 5.726 -0.468 1.00 93.50 267 PHE A C 1
ATOM 2028 O O . PHE A 1 267 ? 10.052 6.152 0.646 1.00 93.50 267 PHE A O 1
ATOM 2035 N N . ALA A 1 268 ? 10.179 6.448 -1.577 1.00 93.62 268 ALA A N 1
ATOM 2036 C CA . ALA A 1 268 ? 9.626 7.800 -1.555 1.00 93.62 268 ALA A CA 1
ATOM 2037 C C . ALA A 1 268 ? 8.188 7.803 -1.013 1.00 93.62 268 ALA A C 1
ATOM 2039 O O . ALA A 1 268 ? 7.848 8.627 -0.166 1.00 93.62 268 ALA A O 1
ATOM 2040 N N . TYR A 1 269 ? 7.362 6.838 -1.426 1.00 97.31 269 TYR A N 1
ATOM 2041 C CA . TYR A 1 269 ? 5.993 6.695 -0.924 1.00 97.31 269 TYR A CA 1
ATOM 2042 C C . TYR A 1 269 ? 5.962 6.401 0.583 1.00 97.31 269 TYR A C 1
ATOM 2044 O O . TYR A 1 269 ? 5.164 6.997 1.306 1.00 97.31 269 TYR A O 1
ATOM 2052 N N . ALA A 1 270 ? 6.850 5.545 1.091 1.00 97.81 270 ALA A N 1
ATOM 2053 C CA . ALA A 1 270 ? 6.940 5.248 2.518 1.00 97.81 270 ALA A CA 1
ATOM 2054 C C . ALA A 1 270 ? 7.384 6.467 3.350 1.00 97.81 270 ALA A C 1
ATOM 2056 O O . ALA A 1 270 ? 6.843 6.713 4.437 1.00 97.81 270 ALA A O 1
ATOM 2057 N N . LEU A 1 271 ? 8.306 7.284 2.829 1.00 96.62 271 LEU A N 1
ATOM 2058 C CA . LEU A 1 271 ? 8.662 8.567 3.442 1.00 96.62 271 LEU A CA 1
ATOM 2059 C C . LEU A 1 271 ? 7.496 9.558 3.420 1.00 96.62 271 LEU A C 1
ATOM 2061 O O . LEU A 1 271 ? 7.256 10.219 4.430 1.00 96.62 271 LEU A O 1
ATOM 2065 N N . ILE A 1 272 ? 6.733 9.623 2.324 1.00 97.69 272 ILE A N 1
ATOM 2066 C CA . ILE A 1 272 ? 5.528 10.456 2.247 1.00 97.69 272 ILE A CA 1
ATOM 2067 C C . ILE A 1 272 ? 4.512 10.023 3.306 1.00 97.69 272 ILE A C 1
ATOM 2069 O O . ILE A 1 272 ? 4.031 10.868 4.054 1.00 97.69 272 ILE A O 1
ATOM 2073 N N . VAL A 1 273 ? 4.212 8.728 3.439 1.00 97.81 273 VAL A N 1
ATOM 2074 C CA . VAL A 1 273 ? 3.294 8.240 4.487 1.00 97.81 273 VAL A CA 1
ATOM 2075 C C . VAL A 1 273 ? 3.805 8.620 5.873 1.00 97.81 273 VAL A C 1
ATOM 2077 O O . VAL A 1 273 ? 3.039 9.128 6.689 1.00 97.81 273 VAL A O 1
ATOM 2080 N N . THR A 1 274 ? 5.100 8.431 6.134 1.00 96.62 274 THR A N 1
ATOM 2081 C CA . THR A 1 274 ? 5.722 8.811 7.411 1.00 96.62 274 THR A CA 1
ATOM 2082 C C . THR A 1 274 ? 5.577 10.310 7.684 1.00 96.62 274 THR A C 1
ATOM 2084 O O . THR A 1 274 ? 5.221 10.709 8.794 1.00 96.62 274 THR A O 1
ATOM 2087 N N . PHE A 1 275 ? 5.784 11.144 6.666 1.00 96.06 275 PHE A N 1
ATOM 2088 C CA . PHE A 1 275 ? 5.617 12.590 6.744 1.00 96.06 275 PHE A CA 1
ATOM 2089 C C . PHE A 1 275 ? 4.157 12.995 6.985 1.00 96.06 275 PHE A C 1
ATOM 2091 O O . PHE A 1 275 ? 3.891 13.794 7.880 1.00 96.06 275 PHE A O 1
ATOM 2098 N N . LEU A 1 276 ? 3.199 12.409 6.261 1.00 96.44 276 LEU A N 1
ATOM 2099 C CA . LEU A 1 276 ? 1.764 12.663 6.435 1.00 96.44 276 LEU A CA 1
ATOM 2100 C C . LEU A 1 276 ? 1.276 12.254 7.830 1.00 96.44 276 LEU A C 1
ATOM 2102 O O . LEU A 1 276 ? 0.525 12.995 8.465 1.00 96.44 276 LEU A O 1
ATOM 2106 N N . ILE A 1 277 ? 1.747 11.112 8.341 1.00 94.88 277 ILE A N 1
ATOM 2107 C CA . ILE A 1 277 ? 1.517 10.694 9.728 1.00 94.88 277 ILE A CA 1
ATOM 2108 C C . ILE A 1 277 ? 2.092 11.737 10.695 1.00 94.88 277 ILE A C 1
ATOM 2110 O O . ILE A 1 277 ? 1.434 12.094 11.671 1.00 94.88 277 ILE A O 1
ATOM 2114 N N . GLY A 1 278 ? 3.287 12.264 10.424 1.00 93.75 278 GLY A N 1
ATOM 2115 C CA . GLY A 1 278 ? 3.903 13.323 11.224 1.00 93.75 278 GLY A CA 1
ATOM 2116 C C . GLY A 1 278 ? 3.129 14.633 11.225 1.00 93.75 278 GLY A C 1
ATOM 2117 O O . GLY A 1 278 ? 2.920 15.210 12.293 1.00 93.75 278 GLY A O 1
ATOM 2118 N N . LEU A 1 279 ? 2.631 15.066 10.065 1.00 94.12 279 LEU A N 1
ATOM 2119 C CA . LEU A 1 279 ? 1.749 16.226 9.958 1.00 94.12 279 LEU A CA 1
ATOM 2120 C C . LEU A 1 279 ? 0.456 16.016 10.752 1.00 94.12 279 LEU A C 1
ATOM 2122 O O . LEU A 1 279 ? 0.027 16.915 11.473 1.00 94.12 279 LEU A O 1
ATOM 2126 N N . ASP A 1 280 ? -0.150 14.829 10.685 1.00 93.06 280 ASP A N 1
ATOM 2127 C CA . ASP A 1 280 ? -1.342 14.516 11.478 1.00 93.06 280 ASP A CA 1
ATOM 2128 C C . ASP A 1 280 ? -1.040 14.428 12.983 1.00 93.06 280 ASP A C 1
ATOM 2130 O O . ASP A 1 280 ? -1.864 14.842 13.797 1.00 93.06 280 ASP A O 1
ATOM 2134 N N . GLN A 1 281 ? 0.135 13.952 13.399 1.00 90.50 281 GLN A N 1
ATOM 2135 C CA . GLN A 1 281 ? 0.546 13.998 14.807 1.00 90.50 281 GLN A CA 1
ATOM 2136 C C . GLN A 1 281 ? 0.750 15.441 15.283 1.00 90.50 281 GLN A C 1
ATOM 2138 O O . GLN A 1 281 ? 0.312 15.774 16.381 1.00 90.50 281 GLN A O 1
ATOM 2143 N N . LEU A 1 282 ? 1.368 16.296 14.467 1.00 90.94 282 LEU A N 1
ATOM 2144 C CA . LEU A 1 282 ? 1.689 17.676 14.831 1.00 90.94 282 LEU A CA 1
ATOM 2145 C C . LEU A 1 282 ? 0.452 18.579 14.832 1.00 90.94 282 LEU A C 1
ATOM 2147 O O . LEU A 1 282 ? 0.232 19.335 15.776 1.00 90.94 282 LEU A O 1
ATOM 2151 N N . PHE A 1 283 ? -0.358 18.482 13.780 1.00 90.75 283 PHE A N 1
ATOM 2152 C CA . PHE A 1 283 ? -1.471 19.389 13.534 1.00 90.75 283 PHE A CA 1
ATOM 2153 C C . PHE A 1 283 ? -2.827 18.718 13.686 1.00 90.75 283 PHE A C 1
ATOM 2155 O O . PHE A 1 283 ? -3.756 19.365 14.135 1.00 90.75 283 PHE A O 1
ATOM 2162 N N . GLY A 1 284 ? -2.992 17.445 13.332 1.00 85.69 284 GLY A N 1
ATOM 2163 C CA . GLY A 1 284 ? -4.295 16.768 13.340 1.00 85.69 284 GLY A CA 1
ATOM 2164 C C . GLY A 1 284 ? -4.743 16.289 14.727 1.00 85.69 284 GLY A C 1
ATOM 2165 O O . GLY A 1 284 ? -5.896 16.475 15.126 1.00 85.69 284 GLY A O 1
ATOM 2166 N N . THR A 1 285 ? -3.828 15.720 15.504 1.00 84.94 285 THR A N 1
ATOM 2167 C CA . THR A 1 285 ? -4.100 15.064 16.789 1.00 84.94 285 THR A CA 1
ATOM 2168 C C . THR A 1 285 ? -4.307 16.101 17.904 1.00 84.94 285 THR A C 1
ATOM 2170 O O . THR A 1 285 ? -3.585 17.095 17.951 1.00 84.94 285 THR A O 1
ATOM 2173 N N . PRO A 1 286 ? -5.314 15.949 18.785 1.00 82.19 286 PRO A N 1
ATOM 2174 C CA . PRO A 1 286 ? -5.503 16.861 19.911 1.00 82.19 286 PRO A CA 1
ATOM 2175 C C . PRO A 1 286 ? -4.430 16.645 20.988 1.00 82.19 286 PRO A C 1
ATOM 2177 O O . PRO A 1 286 ? -4.205 15.517 21.422 1.00 82.19 286 PRO A O 1
ATOM 2180 N N . HIS A 1 287 ? -3.827 17.741 21.454 1.00 81.50 287 HIS A N 1
ATOM 2181 C CA . HIS A 1 287 ? -2.822 17.758 22.525 1.00 81.50 287 HIS A CA 1
ATOM 2182 C C . HIS A 1 287 ? -3.257 18.722 23.638 1.00 81.50 287 HIS A C 1
ATOM 2184 O O . HIS A 1 287 ? -2.774 19.855 23.678 1.00 81.50 287 HIS A O 1
ATOM 2190 N N . PRO A 1 288 ? -4.208 18.328 24.504 1.00 75.62 288 PRO A N 1
ATOM 2191 C CA . PRO A 1 288 ? -4.616 19.174 25.619 1.00 75.62 288 PRO A CA 1
ATOM 2192 C C . PRO A 1 288 ? -3.411 19.461 26.525 1.00 75.62 288 PRO A C 1
ATOM 2194 O O . PRO A 1 288 ? -2.588 18.578 26.782 1.00 75.62 288 PRO A O 1
ATOM 2197 N N . ASP A 1 289 ? -3.280 20.720 26.939 1.00 74.44 289 ASP A N 1
ATOM 2198 C CA . ASP A 1 289 ? -2.340 21.179 27.969 1.00 74.44 289 ASP A CA 1
ATOM 2199 C C . ASP A 1 289 ? -0.852 20.857 27.709 1.00 74.44 289 ASP A C 1
ATOM 2201 O O . ASP A 1 289 ? -0.030 20.810 28.626 1.00 74.44 289 ASP A O 1
ATOM 2205 N N . THR A 1 290 ? -0.467 20.654 26.442 1.00 81.12 290 THR A N 1
ATOM 2206 C CA . THR A 1 290 ? 0.914 20.331 26.052 1.00 81.12 290 THR A CA 1
ATOM 2207 C C . THR A 1 290 ? 1.565 21.494 25.304 1.00 81.12 290 THR A C 1
ATOM 2209 O O . THR A 1 290 ? 1.023 22.012 24.332 1.00 81.12 290 THR A O 1
ATOM 2212 N N . LYS A 1 291 ? 2.773 21.893 25.725 1.00 85.62 291 LYS A N 1
ATOM 2213 C CA . LYS A 1 291 ? 3.533 22.972 25.069 1.00 85.62 291 LYS A CA 1
ATOM 2214 C C . LYS A 1 291 ? 3.870 22.617 23.605 1.00 85.62 291 LYS A C 1
ATOM 2216 O O . LYS A 1 291 ? 4.327 21.493 23.368 1.00 85.62 291 LYS A O 1
ATOM 2221 N N . PRO A 1 292 ? 3.787 23.570 22.652 1.00 82.31 292 PRO A N 1
ATOM 2222 C CA . PRO A 1 292 ? 4.061 23.329 21.229 1.00 82.31 292 PRO A CA 1
ATOM 2223 C C . PRO A 1 292 ? 5.407 22.651 20.943 1.00 82.31 292 PRO A C 1
ATOM 2225 O O . PRO A 1 292 ? 5.463 21.682 20.189 1.00 82.31 292 PRO A O 1
ATOM 2228 N N . GLY A 1 293 ? 6.487 23.077 21.611 1.00 82.12 293 GLY A N 1
ATOM 2229 C CA . GLY A 1 293 ? 7.814 22.473 21.427 1.00 82.12 293 GLY A CA 1
ATOM 2230 C C . GLY A 1 293 ? 7.877 20.993 21.830 1.00 82.12 293 GLY A C 1
ATOM 2231 O O . GLY A 1 293 ? 8.560 20.201 21.185 1.00 82.12 293 GLY A O 1
ATOM 2232 N N . ARG A 1 294 ? 7.106 20.581 22.846 1.00 85.81 294 ARG A N 1
ATOM 2233 C CA . ARG A 1 294 ? 7.023 19.174 23.264 1.00 85.81 294 ARG A CA 1
ATOM 2234 C C . ARG A 1 294 ? 6.207 18.345 22.275 1.00 85.81 294 ARG A C 1
ATOM 2236 O O . ARG A 1 294 ? 6.583 17.210 21.999 1.00 85.81 294 ARG A O 1
ATOM 2243 N N . ILE A 1 295 ? 5.129 18.908 21.722 1.00 85.31 295 ILE A N 1
ATOM 2244 C CA . ILE A 1 295 ? 4.336 18.263 20.662 1.00 85.31 295 ILE A CA 1
ATOM 2245 C C . ILE A 1 295 ? 5.217 18.008 19.440 1.00 85.31 295 ILE A C 1
ATOM 2247 O O . ILE A 1 295 ? 5.240 16.889 18.924 1.00 85.31 295 ILE A O 1
ATOM 2251 N N . PHE A 1 296 ? 5.981 19.021 19.023 1.00 88.06 296 PHE A N 1
ATOM 2252 C CA . PHE A 1 296 ? 6.924 18.911 17.917 1.00 88.06 296 PHE A CA 1
ATOM 2253 C C . PHE A 1 296 ? 7.981 17.837 18.185 1.00 88.06 296 PHE A C 1
ATOM 2255 O O . PHE A 1 296 ? 8.110 16.910 17.392 1.00 88.06 296 PHE A O 1
ATOM 2262 N N . GLY A 1 297 ? 8.665 17.890 19.334 1.00 87.44 297 GLY A N 1
ATOM 2263 C CA . GLY A 1 297 ? 9.704 16.916 19.683 1.00 87.44 297 GLY A CA 1
ATOM 2264 C C . GLY A 1 297 ? 9.193 15.472 19.745 1.00 87.44 297 GLY A C 1
ATOM 2265 O O . GLY A 1 297 ? 9.830 14.569 19.209 1.00 87.44 297 GLY A O 1
ATOM 2266 N N . VAL A 1 298 ? 8.015 15.238 20.337 1.00 86.56 298 VAL A N 1
ATOM 2267 C CA . VAL A 1 298 ? 7.412 13.894 20.404 1.00 86.56 298 VAL A CA 1
ATOM 2268 C C . VAL A 1 298 ? 6.962 13.411 19.027 1.00 86.56 298 VAL A C 1
ATOM 2270 O O . VAL A 1 298 ? 7.162 12.241 18.700 1.00 86.56 298 VAL A O 1
ATOM 2273 N N . SER A 1 299 ? 6.350 14.283 18.224 1.00 86.56 299 SER A N 1
ATOM 2274 C CA . SER A 1 299 ? 5.908 13.932 16.870 1.00 86.56 299 SER A CA 1
ATOM 2275 C C . SER A 1 299 ? 7.105 13.604 15.984 1.00 86.56 299 SER A C 1
ATOM 2277 O O . SER A 1 299 ? 7.097 12.564 15.330 1.00 86.56 299 SER A O 1
ATOM 2279 N N . LEU A 1 300 ? 8.161 14.420 16.045 1.00 89.62 300 LEU A N 1
ATOM 2280 C CA . LEU A 1 300 ? 9.420 14.177 15.349 1.00 89.62 300 LEU A CA 1
ATOM 2281 C C . LEU A 1 300 ? 10.033 12.843 15.781 1.00 89.62 300 LEU A C 1
ATOM 2283 O O . LEU A 1 300 ? 10.279 12.005 14.928 1.00 89.62 300 LEU A O 1
ATOM 2287 N N . ALA A 1 301 ? 10.183 12.589 17.086 1.00 89.69 301 ALA A N 1
ATOM 2288 C CA . ALA A 1 301 ? 10.753 11.336 17.587 1.00 89.69 301 ALA A CA 1
ATOM 2289 C C . ALA A 1 301 ? 9.972 10.099 17.113 1.00 89.69 301 ALA A C 1
ATOM 2291 O O . ALA A 1 301 ? 10.562 9.123 16.656 1.00 89.69 301 ALA A O 1
ATOM 2292 N N . LYS A 1 302 ? 8.635 10.143 17.174 1.00 87.62 302 LYS A N 1
ATOM 2293 C CA . LYS A 1 302 ? 7.778 9.065 16.663 1.00 87.62 302 LYS A CA 1
ATOM 2294 C C . LYS A 1 302 ? 7.966 8.848 15.161 1.00 87.62 302 LYS A C 1
ATOM 2296 O O . LYS A 1 302 ? 8.085 7.706 14.725 1.00 87.62 302 LYS A O 1
ATOM 2301 N N . CYS A 1 303 ? 7.997 9.924 14.378 1.00 90.06 303 CYS A N 1
ATOM 2302 C CA . CYS A 1 303 ? 8.200 9.838 12.933 1.00 90.06 303 CYS A CA 1
ATOM 2303 C C . CYS A 1 303 ? 9.594 9.322 12.589 1.00 90.06 303 CYS A C 1
ATOM 2305 O O . CYS A 1 303 ? 9.715 8.503 11.687 1.00 90.06 303 CYS A O 1
ATOM 2307 N N . SER A 1 304 ? 10.620 9.709 13.350 1.00 92.44 304 SER A N 1
ATOM 2308 C CA . SER A 1 304 ? 11.979 9.191 13.196 1.00 92.44 304 SER A CA 1
ATOM 2309 C C . SER A 1 304 ? 12.048 7.679 13.402 1.00 92.44 304 SER A C 1
ATOM 2311 O O . SER A 1 304 ? 12.815 7.023 12.710 1.00 92.44 304 SER A O 1
ATOM 2313 N N . ILE A 1 305 ? 11.226 7.100 14.287 1.00 94.00 305 ILE A N 1
ATOM 2314 C CA . ILE A 1 305 ? 11.156 5.637 14.452 1.00 94.00 305 ILE A CA 1
ATOM 2315 C C . ILE A 1 305 ? 10.612 4.969 13.182 1.00 94.00 305 ILE A C 1
ATOM 2317 O O . ILE A 1 305 ? 11.188 3.991 12.712 1.00 94.00 305 ILE A O 1
ATOM 2321 N N . LEU A 1 306 ? 9.527 5.492 12.601 1.00 95.19 306 LEU A N 1
ATOM 2322 C CA . LEU A 1 306 ? 8.978 4.948 11.352 1.00 95.19 306 LEU A CA 1
ATOM 2323 C C . LEU A 1 306 ? 9.942 5.158 10.174 1.00 95.19 306 LEU A C 1
ATOM 2325 O O . LEU A 1 306 ? 10.180 4.232 9.401 1.00 95.19 306 LEU A O 1
ATOM 2329 N N . ALA A 1 307 ? 10.560 6.338 10.084 1.00 95.56 307 ALA A N 1
ATOM 2330 C CA . ALA A 1 307 ? 11.566 6.647 9.074 1.00 95.56 307 ALA A CA 1
ATOM 2331 C C . ALA A 1 307 ? 12.798 5.738 9.197 1.00 95.56 307 ALA A C 1
ATOM 2333 O O . ALA A 1 307 ? 13.336 5.307 8.183 1.00 95.56 307 ALA A O 1
ATOM 2334 N N . ALA A 1 308 ? 13.218 5.390 10.418 1.00 96.88 308 ALA A N 1
ATOM 2335 C CA . ALA A 1 308 ? 14.321 4.463 10.642 1.00 96.88 308 ALA A CA 1
ATOM 2336 C C . ALA A 1 308 ? 14.019 3.065 10.087 1.00 96.88 308 ALA A C 1
ATOM 2338 O O . ALA A 1 308 ? 14.909 2.448 9.514 1.00 96.88 308 ALA A O 1
ATOM 2339 N N . VAL A 1 309 ? 12.774 2.582 10.189 1.00 96.19 309 VAL A N 1
ATOM 2340 C CA . VAL A 1 309 ? 12.364 1.306 9.574 1.00 96.19 309 VAL A CA 1
ATOM 2341 C C . VAL A 1 309 ? 12.463 1.382 8.050 1.00 96.19 309 VAL A C 1
ATOM 2343 O O . VAL A 1 309 ? 13.056 0.501 7.432 1.00 96.19 309 VAL A O 1
ATOM 2346 N N . VAL A 1 310 ? 11.940 2.455 7.451 1.00 97.06 310 VAL A N 1
ATOM 2347 C CA . VAL A 1 310 ? 12.010 2.699 5.999 1.00 97.06 310 VAL A CA 1
ATOM 2348 C C . VAL A 1 310 ? 13.467 2.745 5.519 1.00 97.06 310 VAL A C 1
ATOM 2350 O O . VAL A 1 310 ? 13.835 2.043 4.578 1.00 97.06 310 VAL A O 1
ATOM 2353 N N . LEU A 1 311 ? 14.322 3.509 6.205 1.00 95.88 311 LEU A N 1
ATOM 2354 C CA . LEU A 1 311 ? 15.746 3.627 5.885 1.00 95.88 311 LEU A CA 1
ATOM 2355 C C . LEU A 1 311 ? 16.498 2.309 6.077 1.00 95.88 311 LEU A C 1
ATOM 2357 O O . LEU A 1 311 ? 17.295 1.944 5.220 1.00 95.88 311 LEU A O 1
ATOM 2361 N N . ALA A 1 312 ? 16.248 1.583 7.168 1.00 95.94 312 ALA A N 1
ATOM 2362 C CA . ALA A 1 312 ? 16.907 0.309 7.438 1.00 95.94 312 ALA A CA 1
ATOM 2363 C C . ALA A 1 312 ? 16.623 -0.702 6.325 1.00 95.94 312 ALA A C 1
ATOM 2365 O O . ALA A 1 312 ? 17.544 -1.339 5.817 1.00 95.94 312 ALA A O 1
ATOM 2366 N N . VAL A 1 313 ? 15.364 -0.799 5.897 1.00 94.88 313 VAL A N 1
ATOM 2367 C CA . VAL A 1 313 ? 14.954 -1.696 4.816 1.00 94.88 313 VAL A CA 1
ATOM 2368 C C . VAL A 1 313 ? 15.581 -1.273 3.490 1.00 94.88 313 VAL A C 1
ATOM 2370 O O . VAL A 1 313 ? 16.238 -2.092 2.854 1.00 94.88 313 VAL A O 1
ATOM 2373 N N . PHE A 1 314 ? 15.487 0.008 3.126 1.00 92.00 314 PHE A N 1
ATOM 2374 C CA . PHE A 1 314 ? 16.098 0.532 1.904 1.00 92.00 314 PHE A CA 1
ATOM 2375 C C . PHE A 1 314 ? 17.616 0.293 1.851 1.00 92.00 314 PHE A C 1
ATOM 2377 O O . PHE A 1 314 ? 18.139 -0.210 0.859 1.00 92.00 314 PHE A O 1
ATOM 2384 N N . ILE A 1 315 ? 18.339 0.608 2.930 1.00 91.56 315 ILE A N 1
ATOM 2385 C CA . ILE A 1 315 ? 19.793 0.411 3.013 1.00 91.56 315 ILE A CA 1
ATOM 2386 C C . ILE A 1 315 ? 20.135 -1.079 2.973 1.00 91.56 315 ILE A C 1
ATOM 2388 O O . ILE A 1 315 ? 21.070 -1.465 2.274 1.00 91.56 315 ILE A O 1
ATOM 2392 N N . SER A 1 316 ? 19.396 -1.915 3.708 1.00 93.25 316 SER A N 1
ATOM 2393 C CA . SER A 1 316 ? 19.649 -3.359 3.741 1.00 93.25 316 SER A CA 1
ATOM 2394 C C . SER A 1 316 ? 19.472 -4.001 2.368 1.00 93.25 316 SER A C 1
ATOM 2396 O O . SER A 1 316 ? 20.328 -4.786 1.975 1.00 93.25 316 SER A O 1
ATOM 2398 N N . TRP A 1 317 ? 18.438 -3.608 1.616 1.00 90.56 317 TRP A N 1
ATOM 2399 C CA . TRP A 1 317 ? 18.195 -4.130 0.276 1.00 90.56 317 TRP A CA 1
ATOM 2400 C C . TRP A 1 317 ? 19.320 -3.737 -0.674 1.00 90.56 317 TRP A C 1
ATOM 2402 O O . TRP A 1 317 ? 19.952 -4.611 -1.251 1.00 90.56 317 TRP A O 1
ATOM 2412 N N . ASN A 1 318 ? 19.652 -2.444 -0.745 1.00 85.94 318 ASN A N 1
ATOM 2413 C CA . ASN A 1 318 ? 20.731 -1.954 -1.607 1.00 85.94 318 ASN A CA 1
ATOM 2414 C C . ASN A 1 318 ? 22.096 -2.571 -1.266 1.00 85.94 318 ASN A C 1
ATOM 2416 O O . ASN A 1 318 ? 22.896 -2.851 -2.153 1.00 85.94 318 ASN A O 1
ATOM 2420 N N . ARG A 1 319 ? 22.385 -2.785 0.024 1.00 87.94 319 ARG A N 1
ATOM 2421 C CA . ARG A 1 319 ? 23.619 -3.460 0.446 1.00 87.94 319 ARG A CA 1
ATOM 2422 C C . ARG A 1 319 ? 23.626 -4.929 0.059 1.00 87.94 319 ARG A C 1
ATOM 2424 O O . ARG A 1 319 ? 24.663 -5.429 -0.361 1.00 87.94 319 ARG A O 1
ATOM 2431 N N . TYR A 1 320 ? 22.494 -5.605 0.219 1.00 87.25 320 TYR A N 1
ATOM 2432 C CA . TYR A 1 320 ? 22.361 -7.004 -0.148 1.00 87.25 320 TYR A CA 1
ATOM 2433 C C . TYR A 1 320 ? 22.529 -7.193 -1.654 1.00 87.25 320 TYR A C 1
ATOM 2435 O O . TYR A 1 320 ? 23.385 -7.970 -2.058 1.00 87.25 320 TYR A O 1
ATOM 2443 N N . THR A 1 321 ? 21.804 -6.431 -2.478 1.00 83.62 321 THR A N 1
ATOM 2444 C CA . THR A 1 321 ? 21.917 -6.508 -3.942 1.00 83.62 321 THR A CA 1
ATOM 2445 C C . THR A 1 321 ? 23.335 -6.203 -4.416 1.00 83.62 321 THR A C 1
ATOM 2447 O O . THR A 1 321 ? 23.861 -6.945 -5.242 1.00 83.62 321 THR A O 1
ATOM 2450 N N . ALA A 1 322 ? 23.993 -5.184 -3.852 1.00 80.06 322 ALA A N 1
ATOM 2451 C CA . ALA A 1 322 ? 25.383 -4.862 -4.173 1.00 80.06 322 ALA A CA 1
ATOM 2452 C C . ALA A 1 322 ? 26.370 -5.978 -3.787 1.00 80.06 322 ALA A C 1
ATOM 2454 O O . ALA A 1 322 ? 27.391 -6.137 -4.445 1.00 80.06 322 ALA A O 1
ATOM 2455 N N . ALA A 1 323 ? 26.085 -6.746 -2.732 1.00 83.81 323 ALA A N 1
ATOM 2456 C CA . ALA A 1 323 ? 26.947 -7.840 -2.291 1.00 83.81 323 ALA A CA 1
ATOM 2457 C C . ALA A 1 323 ? 26.796 -9.116 -3.137 1.00 83.81 323 ALA A C 1
ATOM 2459 O O . ALA A 1 323 ? 27.740 -9.897 -3.222 1.00 83.81 323 ALA A O 1
ATOM 2460 N N . VAL A 1 324 ? 25.617 -9.348 -3.724 1.00 79.25 324 VAL A N 1
ATOM 2461 C CA . VAL A 1 324 ? 25.282 -10.612 -4.412 1.00 79.25 324 VAL A CA 1
ATOM 2462 C C . VAL A 1 324 ? 25.221 -10.498 -5.938 1.00 79.25 324 VAL A C 1
ATOM 2464 O O . VAL A 1 324 ? 25.196 -11.526 -6.609 1.00 79.25 324 VAL A O 1
ATOM 2467 N N . THR A 1 325 ? 25.237 -9.284 -6.503 1.00 71.62 325 THR A N 1
ATOM 2468 C CA . THR A 1 325 ? 25.189 -9.078 -7.963 1.00 71.62 325 THR A CA 1
ATOM 2469 C C . THR A 1 325 ? 26.610 -9.028 -8.561 1.00 71.62 325 THR A C 1
ATOM 2471 O O . THR A 1 325 ? 27.375 -8.141 -8.186 1.00 71.62 325 THR A O 1
ATOM 2474 N N . PRO A 1 326 ? 26.991 -9.914 -9.509 1.00 55.22 326 PRO A N 1
ATOM 2475 C CA . PRO A 1 326 ? 28.377 -10.060 -9.995 1.00 55.22 326 PRO A CA 1
ATOM 2476 C C . PRO A 1 326 ? 28.954 -8.961 -10.916 1.00 55.22 326 PRO A C 1
ATOM 2478 O O . PRO A 1 326 ? 29.986 -9.197 -11.541 1.00 55.22 326 PRO A O 1
ATOM 2481 N N . THR A 1 327 ? 28.340 -7.783 -11.055 1.00 52.38 327 THR A N 1
ATOM 2482 C CA . THR A 1 327 ? 28.789 -6.750 -12.017 1.00 52.38 327 THR A CA 1
ATOM 2483 C C . THR A 1 327 ? 28.929 -5.371 -11.378 1.00 52.38 327 THR A C 1
ATOM 2485 O O . THR A 1 327 ? 27.998 -4.883 -10.744 1.00 52.38 327 THR A O 1
ATOM 2488 N N . GLU A 1 328 ? 30.067 -4.709 -11.628 1.00 43.09 328 GLU A N 1
ATOM 2489 C CA . GLU A 1 328 ? 30.448 -3.358 -11.160 1.00 43.09 328 GLU A CA 1
ATOM 2490 C C . GLU A 1 328 ? 29.460 -2.224 -11.530 1.00 43.09 328 GLU A C 1
ATOM 2492 O O . GLU A 1 328 ? 29.629 -1.082 -11.108 1.00 43.09 328 GLU A O 1
ATOM 2497 N N . THR A 1 329 ? 28.400 -2.506 -12.290 1.00 42.53 329 THR A N 1
ATOM 2498 C CA . THR A 1 329 ? 27.417 -1.521 -12.767 1.00 42.53 329 THR A CA 1
ATOM 2499 C C . THR A 1 329 ? 26.235 -1.272 -11.822 1.00 42.53 329 THR A C 1
ATOM 2501 O O . THR A 1 329 ? 25.389 -0.437 -12.132 1.00 42.53 329 THR A O 1
ATOM 2504 N N . THR A 1 330 ? 26.163 -1.909 -10.647 1.00 42.88 330 THR A N 1
ATOM 2505 C CA . THR A 1 330 ? 25.082 -1.686 -9.656 1.00 42.88 330 THR A CA 1
ATOM 2506 C C . THR A 1 330 ? 25.404 -0.629 -8.595 1.00 42.88 330 THR A C 1
ATOM 2508 O O . THR A 1 330 ? 24.763 -0.573 -7.542 1.00 42.88 330 THR A O 1
ATOM 2511 N N . GLY A 1 331 ? 26.404 0.220 -8.828 1.00 35.28 331 GLY A N 1
ATOM 2512 C CA . GLY A 1 331 ? 26.710 1.334 -7.938 1.00 35.28 331 GLY A CA 1
ATOM 2513 C C . GLY A 1 331 ? 25.657 2.432 -8.038 1.00 35.28 331 GLY A C 1
ATOM 2514 O O . GLY A 1 331 ? 25.872 3.355 -8.803 1.00 35.28 331 GLY A O 1
ATOM 2515 N N . ALA A 1 332 ? 24.554 2.326 -7.280 1.00 38.34 332 ALA A N 1
ATOM 2516 C CA . ALA A 1 332 ? 23.586 3.388 -6.941 1.00 38.34 332 ALA A CA 1
ATOM 2517 C C . ALA A 1 332 ? 23.442 4.526 -7.980 1.00 38.34 332 ALA A C 1
ATOM 2519 O O . ALA A 1 332 ? 23.453 5.710 -7.627 1.00 38.34 332 ALA A O 1
ATOM 2520 N N . SER A 1 333 ? 23.341 4.165 -9.256 1.00 35.91 333 SER A N 1
ATOM 2521 C CA . SER A 1 333 ? 23.264 5.092 -10.371 1.00 35.91 333 SER A CA 1
ATOM 2522 C C . SER A 1 333 ? 21.808 5.253 -10.760 1.00 35.91 333 SER A C 1
ATOM 2524 O O . SER A 1 333 ? 21.027 4.300 -10.780 1.00 35.91 333 SER A O 1
ATOM 2526 N N . VAL A 1 334 ? 21.420 6.495 -11.011 1.00 38.38 334 VAL A N 1
ATOM 2527 C CA . VAL A 1 334 ? 20.072 6.839 -11.438 1.00 38.38 334 VAL A CA 1
ATOM 2528 C C . VAL A 1 334 ? 20.125 7.114 -12.936 1.00 38.38 334 VAL A C 1
ATOM 2530 O O . VAL A 1 334 ? 20.840 8.012 -13.381 1.00 38.38 334 VAL A O 1
ATOM 2533 N N . GLY A 1 335 ? 19.379 6.321 -13.706 1.00 39.81 335 GLY A N 1
ATOM 2534 C CA . GLY A 1 335 ? 19.284 6.466 -15.158 1.00 39.81 335 GLY A CA 1
ATOM 2535 C C . GLY A 1 335 ? 20.517 5.984 -15.931 1.00 39.81 335 GLY A C 1
ATOM 2536 O O . GLY A 1 335 ? 21.527 5.561 -15.370 1.00 39.81 335 GLY A O 1
ATOM 2537 N N . SER A 1 336 ? 20.434 6.076 -17.259 1.00 38.09 336 SER A N 1
ATOM 2538 C CA . SER A 1 336 ? 21.481 5.660 -18.206 1.00 38.09 336 SER A CA 1
ATOM 2539 C C . SER A 1 336 ? 22.776 6.485 -18.127 1.00 38.09 336 SER A C 1
ATOM 2541 O O . SER A 1 336 ? 23.742 6.166 -18.813 1.00 38.09 336 SER A O 1
ATOM 2543 N N . ALA A 1 337 ? 22.803 7.547 -17.313 1.00 42.41 337 ALA A N 1
ATOM 2544 C CA 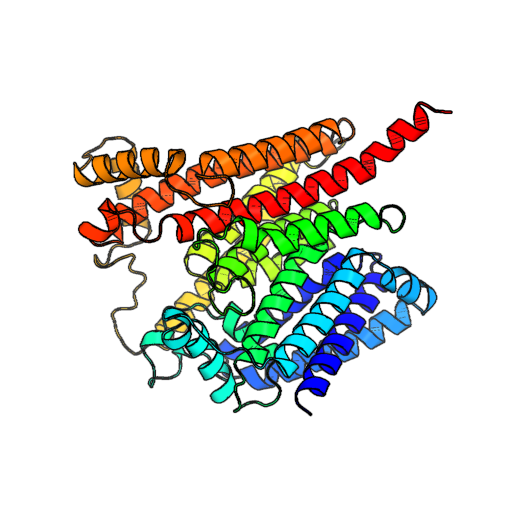. ALA A 1 337 ? 23.898 8.513 -17.221 1.00 42.41 337 ALA A CA 1
ATOM 2545 C C . ALA A 1 337 ? 24.867 8.283 -16.042 1.00 42.41 337 ALA A C 1
ATOM 2547 O O . ALA A 1 337 ? 25.835 9.028 -15.906 1.00 42.41 337 ALA A O 1
ATOM 2548 N N . GLY A 1 338 ? 24.630 7.299 -15.164 1.00 54.56 338 GLY A N 1
ATOM 2549 C CA . GLY A 1 338 ? 25.566 6.995 -14.069 1.00 54.56 338 GLY A CA 1
ATOM 2550 C C . GLY A 1 338 ? 25.594 8.021 -12.922 1.00 54.56 338 GLY A C 1
ATOM 2551 O O . GLY A 1 338 ? 26.504 7.990 -12.097 1.00 54.56 338 GLY A O 1
ATOM 2552 N N . LEU A 1 339 ? 24.632 8.950 -12.858 1.00 61.00 339 LEU A N 1
ATOM 2553 C CA . LEU A 1 339 ? 24.608 10.027 -11.861 1.00 61.00 339 LEU A CA 1
ATOM 2554 C C . LEU A 1 339 ? 24.102 9.540 -10.497 1.00 61.00 339 LEU A C 1
ATOM 2556 O O . LEU A 1 339 ? 23.216 8.690 -10.406 1.00 61.00 339 LEU A O 1
ATOM 2560 N N . SER A 1 340 ? 24.620 10.137 -9.420 1.00 69.00 340 SER A N 1
ATOM 2561 C CA . SER A 1 340 ? 24.099 9.895 -8.071 1.00 69.00 340 SER A CA 1
ATOM 2562 C C . SER A 1 340 ? 22.727 10.556 -7.873 1.00 69.00 340 SER A C 1
ATOM 2564 O O . SER A 1 340 ? 22.439 11.605 -8.454 1.00 69.00 340 SER A O 1
ATOM 2566 N N . TYR A 1 341 ? 21.900 10.003 -6.976 1.00 69.12 341 TYR A N 1
ATOM 2567 C CA . TYR A 1 341 ? 20.601 10.587 -6.592 1.00 69.12 341 TYR A CA 1
ATOM 2568 C C . TYR A 1 341 ? 20.697 12.073 -6.205 1.00 69.12 341 TYR A C 1
ATOM 2570 O O . TYR A 1 341 ? 19.829 12.872 -6.557 1.00 69.12 341 TYR A O 1
ATOM 2578 N N . GLY A 1 342 ? 21.769 12.462 -5.505 1.00 75.38 342 GLY A N 1
ATOM 2579 C CA . GLY A 1 342 ? 22.007 13.853 -5.114 1.00 75.38 342 GLY A CA 1
ATOM 2580 C C . GLY A 1 342 ? 22.320 14.768 -6.300 1.00 75.38 342 GLY A C 1
ATOM 2581 O O . GLY A 1 342 ? 21.848 15.904 -6.336 1.00 75.38 342 GLY A O 1
ATOM 2582 N N . ALA A 1 343 ? 23.065 14.281 -7.296 1.00 79.06 343 ALA A N 1
ATOM 2583 C CA . ALA A 1 343 ? 23.371 15.044 -8.504 1.00 79.06 343 ALA A CA 1
ATOM 2584 C C . ALA A 1 343 ? 22.115 15.275 -9.360 1.00 79.06 343 ALA A C 1
ATOM 2586 O O . ALA A 1 343 ? 21.856 16.404 -9.770 1.00 79.06 343 ALA A O 1
ATOM 2587 N N . VAL A 1 344 ? 21.290 14.239 -9.546 1.00 83.38 344 VAL A N 1
ATOM 2588 C CA . VAL A 1 344 ? 20.004 14.339 -10.260 1.00 83.38 344 VAL A CA 1
ATOM 2589 C C . VAL A 1 344 ? 19.063 15.327 -9.570 1.00 83.38 344 VAL A C 1
ATOM 2591 O O . VAL A 1 344 ? 18.482 16.193 -10.221 1.00 83.38 344 VAL A O 1
ATOM 2594 N N . LEU A 1 345 ? 18.947 15.254 -8.241 1.00 84.25 345 LEU A N 1
ATOM 2595 C CA . LEU A 1 345 ? 18.071 16.149 -7.488 1.00 84.25 345 LEU A CA 1
ATOM 2596 C C . LEU A 1 345 ? 18.561 17.603 -7.524 1.00 84.25 345 LEU A C 1
ATOM 2598 O O . LEU A 1 345 ? 17.776 18.511 -7.786 1.00 84.25 345 LEU A O 1
ATOM 2602 N N . THR A 1 346 ? 19.852 17.843 -7.282 1.00 85.50 346 THR A N 1
ATOM 2603 C CA . THR A 1 346 ? 20.416 19.204 -7.301 1.00 85.50 346 THR A CA 1
ATOM 2604 C C . THR A 1 346 ? 20.374 19.822 -8.697 1.00 85.50 346 THR A C 1
ATOM 2606 O O . THR A 1 346 ? 20.010 20.992 -8.829 1.00 85.50 346 THR A O 1
ATOM 2609 N N . GLY A 1 347 ? 20.684 19.042 -9.736 1.00 86.88 347 GLY A N 1
ATOM 2610 C CA . GLY A 1 347 ? 20.543 19.446 -11.133 1.00 86.88 347 GLY A CA 1
ATOM 2611 C C . GLY A 1 347 ? 19.093 19.773 -11.487 1.00 86.88 347 GLY A C 1
ATOM 2612 O O . GLY A 1 347 ? 18.806 20.875 -11.950 1.00 86.88 347 GLY A O 1
ATOM 2613 N N . GLY A 1 348 ? 18.161 18.877 -11.157 1.00 86.88 348 GLY A N 1
ATOM 2614 C CA . GLY A 1 348 ? 16.729 19.081 -11.371 1.00 86.88 348 GLY A CA 1
ATOM 2615 C C . GLY A 1 348 ? 16.173 20.316 -10.657 1.00 86.88 348 GLY A C 1
ATOM 2616 O O . GLY A 1 348 ? 15.397 21.067 -11.242 1.00 86.88 348 GLY A O 1
ATOM 2617 N N . ILE A 1 349 ? 16.610 20.598 -9.426 1.00 89.81 349 ILE A N 1
ATOM 2618 C CA . ILE A 1 349 ? 16.215 21.818 -8.702 1.00 89.81 349 ILE A CA 1
ATOM 2619 C C . ILE A 1 349 ? 16.743 23.075 -9.405 1.00 89.81 349 ILE A C 1
ATOM 2621 O O . ILE A 1 349 ? 15.997 24.041 -9.549 1.00 89.81 349 ILE A O 1
ATOM 2625 N N . LYS A 1 350 ? 17.993 23.081 -9.888 1.00 90.44 350 LYS A N 1
ATOM 2626 C CA . LYS A 1 350 ? 18.527 24.217 -10.665 1.00 90.44 350 LYS A CA 1
ATOM 2627 C C . LYS A 1 350 ? 17.701 24.464 -11.929 1.00 90.44 350 LYS A C 1
ATOM 2629 O O . LYS A 1 350 ? 17.299 25.600 -12.175 1.00 90.44 350 LYS A O 1
ATOM 2634 N N . GLN A 1 351 ? 17.371 23.397 -12.658 1.00 90.31 351 GLN A N 1
ATOM 2635 C CA . GLN A 1 351 ? 16.504 23.440 -13.839 1.00 90.31 351 GLN A CA 1
ATOM 2636 C C . GLN A 1 351 ? 15.115 24.019 -13.496 1.00 90.31 351 GLN A C 1
ATOM 2638 O O . GLN A 1 351 ? 14.639 24.946 -14.160 1.00 90.31 351 GLN A O 1
ATOM 2643 N N . LEU A 1 352 ? 14.490 23.564 -12.403 1.00 90.19 352 LEU A N 1
ATOM 2644 C CA . LEU A 1 352 ? 13.212 24.093 -11.902 1.00 90.19 352 LEU A CA 1
ATOM 2645 C C . LEU A 1 352 ? 13.284 25.578 -11.524 1.00 90.19 352 LEU A C 1
ATOM 2647 O O . LEU A 1 352 ? 12.349 26.319 -11.813 1.00 90.19 352 LEU A O 1
ATOM 2651 N N . LEU A 1 353 ? 14.398 26.035 -10.952 1.00 91.25 353 LEU A N 1
ATOM 2652 C CA . LEU A 1 353 ? 14.628 27.445 -10.617 1.00 91.25 353 LEU A CA 1
ATOM 2653 C C . LEU A 1 353 ? 15.020 28.310 -11.828 1.00 91.25 353 LEU A C 1
ATOM 2655 O O . LEU A 1 353 ? 15.134 29.524 -11.694 1.00 91.25 353 LEU A O 1
ATOM 2659 N N . GLY A 1 354 ? 15.213 27.712 -13.007 1.00 87.94 354 GLY A N 1
ATOM 2660 C CA . GLY A 1 354 ? 15.589 28.430 -14.230 1.00 87.94 354 GLY A CA 1
ATOM 2661 C C . GLY A 1 354 ? 17.094 28.669 -14.377 1.00 87.94 354 GLY A C 1
ATOM 2662 O O . GLY A 1 354 ? 17.521 29.339 -15.313 1.00 87.94 354 GLY A O 1
ATOM 2663 N N . ILE A 1 355 ? 17.913 28.115 -13.482 1.00 90.50 355 ILE A N 1
ATOM 2664 C CA . ILE A 1 355 ? 19.367 28.273 -13.497 1.00 90.50 355 ILE A CA 1
ATOM 2665 C C . ILE A 1 355 ? 19.949 27.270 -14.496 1.00 90.50 355 ILE A C 1
ATOM 2667 O O . ILE A 1 355 ? 20.044 26.081 -14.194 1.00 90.50 355 ILE A O 1
ATOM 2671 N N . GLY A 1 356 ? 20.333 27.754 -15.680 1.00 86.69 356 GLY A N 1
ATOM 2672 C CA . GLY A 1 356 ? 20.858 26.905 -16.756 1.00 86.69 356 GLY A CA 1
ATOM 2673 C C . GLY A 1 356 ? 19.800 25.969 -17.340 1.00 86.69 356 GLY A C 1
ATOM 2674 O O . GLY A 1 356 ? 20.114 24.823 -17.653 1.00 86.69 356 GLY A O 1
ATOM 2675 N N . ARG A 1 357 ? 18.541 26.431 -17.421 1.00 91.38 357 ARG A N 1
ATOM 2676 C CA . ARG A 1 357 ? 17.436 25.589 -17.881 1.00 91.38 357 ARG A CA 1
ATOM 2677 C C . ARG A 1 357 ? 17.628 25.168 -19.334 1.00 91.38 357 ARG A C 1
ATOM 2679 O O . ARG A 1 357 ? 17.690 26.016 -20.218 1.00 91.38 357 ARG A O 1
ATOM 2686 N N . GLU A 1 358 ? 17.648 23.865 -19.564 1.00 92.12 358 GLU A N 1
ATOM 2687 C CA . GLU A 1 358 ? 17.732 23.290 -20.901 1.00 92.12 358 GLU A CA 1
ATOM 2688 C C . GLU A 1 358 ? 16.374 23.332 -21.606 1.00 92.12 358 GLU A C 1
ATOM 2690 O O . GLU A 1 358 ? 15.317 23.201 -20.979 1.00 92.12 358 GLU A O 1
ATOM 2695 N N . GLU A 1 359 ? 16.396 23.474 -22.933 1.00 91.62 359 GLU A N 1
ATOM 2696 C CA . GLU A 1 359 ? 15.180 23.537 -23.746 1.00 91.62 359 GLU A CA 1
ATOM 2697 C C . GLU A 1 359 ? 14.339 22.262 -23.596 1.00 91.62 359 GLU A C 1
ATOM 2699 O O . GLU A 1 359 ? 13.134 22.338 -23.354 1.00 91.62 359 GLU A O 1
ATOM 2704 N N . ARG A 1 360 ? 14.989 21.090 -23.599 1.00 90.69 360 ARG A N 1
ATOM 2705 C CA . ARG A 1 360 ? 14.339 19.797 -23.339 1.00 90.69 360 ARG A CA 1
ATOM 2706 C C . ARG A 1 360 ? 13.620 19.779 -21.988 1.00 90.69 360 ARG A C 1
ATOM 2708 O O . ARG A 1 360 ? 12.491 19.304 -21.901 1.00 90.69 360 ARG A O 1
ATOM 2715 N N . PHE A 1 361 ? 14.227 20.322 -20.930 1.00 92.31 361 PHE A N 1
ATOM 2716 C CA . PHE A 1 361 ? 13.577 20.387 -19.617 1.00 92.31 361 PHE A CA 1
ATOM 2717 C C . PHE A 1 361 ? 12.321 21.271 -19.657 1.00 92.31 361 PHE A C 1
ATOM 2719 O O . PHE A 1 361 ? 11.282 20.901 -19.107 1.00 92.31 361 PHE A O 1
ATOM 2726 N N . ALA A 1 362 ? 12.386 22.417 -20.344 1.00 92.94 362 ALA A N 1
ATOM 2727 C CA . ALA A 1 362 ? 11.232 23.296 -20.528 1.00 92.94 362 ALA A CA 1
ATOM 2728 C C . ALA A 1 362 ? 10.102 22.617 -21.328 1.00 92.94 362 ALA A C 1
ATOM 2730 O O . ALA A 1 362 ? 8.935 22.726 -20.943 1.00 92.94 362 ALA A O 1
ATOM 2731 N N . GLN A 1 363 ? 10.442 21.866 -22.380 1.00 93.69 363 GLN A N 1
ATOM 2732 C CA . GLN A 1 363 ? 9.486 21.101 -23.188 1.00 93.69 363 GLN A CA 1
ATOM 2733 C C . GLN A 1 363 ? 8.797 19.992 -22.378 1.00 93.69 363 GLN A C 1
ATOM 2735 O O . GLN A 1 363 ? 7.571 19.864 -22.432 1.00 93.69 363 GLN A O 1
ATOM 2740 N N . ILE A 1 364 ? 9.545 19.221 -21.578 1.00 94.25 364 ILE A N 1
ATOM 2741 C CA . ILE A 1 364 ? 8.968 18.189 -20.698 1.00 94.25 364 ILE A CA 1
ATOM 2742 C C . ILE A 1 364 ? 8.074 18.844 -19.638 1.00 94.25 364 ILE A C 1
ATOM 2744 O O . ILE A 1 364 ? 6.964 18.373 -19.398 1.00 94.25 364 ILE A O 1
ATOM 2748 N N . MET A 1 365 ? 8.502 19.964 -19.046 1.00 95.12 365 MET A N 1
ATOM 2749 C CA . MET A 1 365 ? 7.700 20.712 -18.072 1.00 95.12 365 MET A CA 1
ATOM 2750 C C . MET A 1 365 ? 6.358 21.166 -18.670 1.00 95.12 365 MET A C 1
ATOM 2752 O O . MET A 1 365 ? 5.311 20.977 -18.045 1.00 95.12 365 MET A O 1
ATOM 2756 N N . GLN A 1 366 ? 6.368 21.711 -19.891 1.00 94.56 366 GLN A N 1
ATOM 2757 C CA . GLN A 1 366 ? 5.150 22.090 -20.611 1.00 94.56 366 GLN A CA 1
ATOM 2758 C C . GLN A 1 366 ? 4.275 20.869 -20.918 1.00 94.56 366 GLN A C 1
ATOM 2760 O O . GLN A 1 366 ? 3.070 20.894 -20.657 1.00 94.56 366 GLN A O 1
ATOM 2765 N N . SER A 1 367 ? 4.875 19.791 -21.425 1.00 95.00 367 SER A N 1
ATOM 2766 C CA . SER A 1 367 ? 4.171 18.556 -21.782 1.00 95.00 367 SER A CA 1
ATOM 2767 C C . SER A 1 367 ? 3.517 17.911 -20.566 1.00 95.00 367 SER A C 1
ATOM 2769 O O . SER A 1 367 ? 2.359 17.504 -20.638 1.00 95.00 367 SER A O 1
ATOM 2771 N N . MET A 1 368 ? 4.203 17.876 -19.419 1.00 95.81 368 MET A N 1
ATOM 2772 C CA . MET A 1 368 ? 3.620 17.396 -18.168 1.00 95.81 368 MET A CA 1
ATOM 2773 C C . MET A 1 368 ? 2.441 18.274 -17.753 1.00 95.81 368 MET A C 1
ATOM 2775 O O . MET A 1 368 ? 1.385 17.743 -17.421 1.00 95.81 368 MET A O 1
ATOM 2779 N N . GLY A 1 369 ? 2.580 19.604 -17.830 1.00 95.00 369 GLY A N 1
ATOM 2780 C CA . GLY A 1 369 ? 1.483 20.539 -17.560 1.00 95.00 369 GLY A CA 1
ATOM 2781 C C . GLY A 1 369 ? 0.241 20.279 -18.422 1.00 95.00 369 GLY A C 1
ATOM 2782 O O . GLY A 1 369 ? -0.872 20.254 -17.903 1.00 95.00 369 GLY A O 1
ATOM 2783 N N . GLN A 1 370 ? 0.423 20.006 -19.717 1.00 95.88 370 GLN A N 1
ATOM 2784 C CA . GLN A 1 370 ? -0.670 19.606 -20.610 1.00 95.88 370 GLN A CA 1
ATOM 2785 C C . GLN A 1 370 ? -1.233 18.226 -20.238 1.00 95.88 370 GLN A C 1
ATOM 2787 O O . GLN A 1 370 ? -2.449 18.051 -20.159 1.00 95.88 370 GLN A O 1
ATOM 2792 N N . ALA A 1 371 ? -0.374 17.249 -19.942 1.00 95.62 371 ALA A N 1
ATOM 2793 C CA . ALA A 1 371 ? -0.794 15.908 -19.545 1.00 95.62 371 ALA A CA 1
ATOM 2794 C C . ALA A 1 371 ? -1.643 15.917 -18.264 1.00 95.62 371 ALA A C 1
ATOM 2796 O O . ALA A 1 371 ? -2.621 15.176 -18.181 1.00 95.62 371 ALA A O 1
ATOM 2797 N N . PHE A 1 372 ? -1.346 16.805 -17.311 1.00 96.62 372 PHE A N 1
ATOM 2798 C CA . PHE A 1 372 ? -2.140 16.975 -16.091 1.00 96.62 372 PHE A CA 1
ATOM 2799 C C . PHE A 1 372 ? -3.602 17.366 -16.371 1.00 96.62 372 PHE A C 1
ATOM 2801 O O . PHE A 1 372 ? -4.504 16.976 -15.623 1.00 96.62 372 PHE A O 1
ATOM 2808 N N . LEU A 1 373 ? -3.835 18.110 -17.455 1.00 96.12 373 LEU A N 1
ATOM 2809 C CA . LEU A 1 373 ? -5.150 18.612 -17.855 1.00 96.12 373 LEU A CA 1
ATOM 2810 C C . LEU A 1 373 ? -5.877 17.687 -18.835 1.00 96.12 373 LEU A C 1
ATOM 2812 O O . LEU A 1 373 ? -7.101 17.591 -18.772 1.00 96.12 373 LEU A O 1
ATOM 2816 N N . TYR A 1 374 ? -5.144 17.003 -19.719 1.00 94.31 374 TYR A N 1
ATOM 2817 C CA . TYR A 1 374 ? -5.741 16.330 -20.878 1.00 94.31 374 TYR A CA 1
ATOM 2818 C C . TYR A 1 374 ? -5.460 14.828 -20.971 1.00 94.31 374 TYR A C 1
ATOM 2820 O O . TYR A 1 374 ? -6.277 14.097 -21.533 1.00 94.31 374 TYR A O 1
ATOM 2828 N N . ARG A 1 375 ? -4.342 14.323 -20.431 1.00 93.44 375 ARG A N 1
ATOM 2829 C CA . ARG A 1 375 ? -3.998 12.899 -20.561 1.00 93.44 375 ARG A CA 1
ATOM 2830 C C . ARG A 1 375 ? -4.789 12.087 -19.549 1.00 93.44 375 ARG A C 1
ATOM 2832 O O . ARG A 1 375 ? -4.655 12.288 -18.349 1.00 93.44 375 ARG A O 1
ATOM 2839 N N . ARG A 1 376 ? -5.619 11.163 -20.029 1.00 92.75 376 ARG A N 1
ATOM 2840 C CA . ARG A 1 376 ? -6.483 10.335 -19.181 1.00 92.75 376 ARG A CA 1
ATOM 2841 C C . ARG A 1 376 ? -5.650 9.487 -18.210 1.00 92.75 376 ARG A C 1
ATOM 2843 O O . ARG A 1 376 ? -4.737 8.796 -18.640 1.00 92.75 376 ARG A O 1
ATOM 2850 N N . VAL A 1 377 ? -6.005 9.519 -16.923 1.00 93.06 377 VAL A N 1
ATOM 2851 C CA . VAL A 1 377 ? -5.413 8.677 -15.859 1.00 93.06 377 VAL A CA 1
ATOM 2852 C C . VAL A 1 377 ? -6.466 7.857 -15.107 1.00 93.06 377 VAL A C 1
ATOM 2854 O O . VAL A 1 377 ? -6.141 6.931 -14.374 1.00 93.06 377 VAL A O 1
ATOM 2857 N N . CYS A 1 378 ? -7.742 8.211 -15.256 1.00 93.06 378 CYS A N 1
ATOM 2858 C CA . CYS A 1 378 ? -8.850 7.530 -14.602 1.00 93.06 378 CYS A CA 1
ATOM 2859 C C . CYS A 1 378 ? -10.108 7.559 -15.477 1.00 93.06 378 CYS A C 1
ATOM 2861 O O . CYS A 1 378 ? -10.153 8.196 -16.538 1.00 93.06 378 CYS A O 1
ATOM 2863 N N . LEU A 1 379 ? -11.157 6.883 -15.016 1.00 91.75 379 LEU A N 1
ATOM 2864 C CA . LEU A 1 379 ? -12.430 6.750 -15.713 1.00 91.75 379 LEU A CA 1
ATOM 2865 C C . LEU A 1 379 ? -13.016 8.111 -16.110 1.00 91.75 379 LEU A C 1
ATOM 2867 O O . LEU A 1 379 ? -13.512 8.245 -17.228 1.00 91.75 379 LEU A O 1
ATOM 2871 N N . VAL A 1 380 ? -12.896 9.105 -15.226 1.00 91.44 380 VAL A N 1
ATOM 2872 C CA . VAL A 1 380 ? -13.471 10.455 -15.371 1.00 91.44 380 VAL A CA 1
ATOM 2873 C C . VAL A 1 380 ? -12.534 11.473 -16.028 1.00 91.44 380 VAL A C 1
ATOM 2875 O O . VAL A 1 380 ? -12.913 12.631 -16.172 1.00 91.44 380 VAL A O 1
ATOM 2878 N N . GLY A 1 381 ? -11.325 11.071 -16.438 1.00 92.69 381 GLY A N 1
ATOM 2879 C CA . GLY A 1 381 ? -10.441 11.913 -17.244 1.00 92.69 381 GLY A CA 1
ATOM 2880 C C . GLY A 1 381 ? -9.009 12.018 -16.725 1.00 92.69 381 GLY A C 1
ATOM 2881 O O . GLY A 1 381 ? -8.403 11.034 -16.291 1.00 92.69 381 GLY A O 1
ATOM 2882 N N . ALA A 1 382 ? -8.451 13.219 -16.858 1.00 95.75 382 ALA A N 1
ATOM 2883 C CA . ALA A 1 382 ? -7.054 13.539 -16.577 1.00 95.75 382 ALA A CA 1
ATOM 2884 C C . ALA A 1 382 ? -6.743 13.657 -15.068 1.00 95.75 382 ALA A C 1
ATOM 2886 O O . ALA A 1 382 ? -7.674 13.673 -14.256 1.00 95.75 382 ALA A O 1
ATOM 2887 N N . PRO A 1 383 ? -5.462 13.752 -14.653 1.00 96.56 383 PRO A N 1
ATOM 2888 C CA . PRO A 1 383 ? -5.081 13.894 -13.248 1.00 96.56 383 PRO A CA 1
ATOM 2889 C C . PRO A 1 383 ? -5.812 15.003 -12.491 1.00 96.56 383 PRO A C 1
ATOM 2891 O O . PRO A 1 383 ? -6.184 14.788 -11.338 1.00 96.56 383 PRO A O 1
ATOM 2894 N N . ILE A 1 384 ? -6.093 16.144 -13.130 1.00 97.06 384 ILE A N 1
ATOM 2895 C CA . ILE A 1 384 ? -6.888 17.210 -12.507 1.00 97.06 384 ILE A CA 1
ATOM 2896 C C . ILE A 1 384 ? -8.266 16.713 -12.046 1.00 97.06 384 ILE A C 1
ATOM 2898 O O . ILE A 1 384 ? -8.678 17.028 -10.935 1.00 97.06 384 ILE A O 1
ATOM 2902 N N . MET A 1 385 ? -8.934 15.857 -12.827 1.00 97.44 385 MET A N 1
ATOM 2903 C CA . MET A 1 385 ? -10.242 15.292 -12.476 1.00 97.44 385 MET A CA 1
ATOM 2904 C C . MET A 1 385 ? -10.148 14.332 -11.289 1.00 97.44 385 MET A C 1
ATOM 2906 O O . MET A 1 385 ? -11.016 14.344 -10.413 1.00 97.44 385 MET A O 1
ATOM 2910 N N . ALA A 1 386 ? -9.080 13.534 -11.216 1.00 96.81 386 ALA A N 1
ATOM 2911 C CA . ALA A 1 386 ? -8.822 12.673 -10.065 1.00 96.81 386 ALA A CA 1
ATOM 2912 C C . ALA A 1 386 ? -8.572 13.501 -8.792 1.00 96.81 386 ALA A C 1
ATOM 2914 O O . ALA A 1 386 ? -9.166 13.217 -7.752 1.00 96.81 386 ALA A O 1
ATOM 2915 N N . VAL A 1 387 ? -7.769 14.569 -8.879 1.00 97.94 387 VAL A N 1
ATOM 2916 C CA . VAL A 1 387 ? -7.541 15.510 -7.767 1.00 97.94 387 VAL A CA 1
ATOM 2917 C C . VAL A 1 387 ? -8.840 16.209 -7.360 1.00 97.94 387 VAL A C 1
ATOM 2919 O O . VAL A 1 387 ? -9.106 16.332 -6.166 1.00 97.94 387 VAL A O 1
ATOM 2922 N N . SER A 1 388 ? -9.692 16.604 -8.311 1.00 97.88 388 SER A N 1
ATOM 2923 C CA . SER A 1 388 ? -11.016 17.167 -8.022 1.00 97.88 388 SER A CA 1
ATOM 2924 C C . SER A 1 388 ? -11.917 16.171 -7.292 1.00 97.88 388 SER A C 1
ATOM 2926 O O . SER A 1 388 ? -12.564 16.546 -6.318 1.00 97.88 388 SER A O 1
ATOM 2928 N N . CYS A 1 389 ? -11.926 14.896 -7.691 1.00 97.69 389 CYS A N 1
ATOM 2929 C CA . CYS A 1 389 ? -12.666 13.854 -6.974 1.00 97.69 389 CYS A CA 1
ATOM 2930 C C . CYS A 1 389 ? -12.149 13.685 -5.539 1.00 97.69 389 CYS A C 1
ATOM 2932 O O . CYS A 1 389 ? -12.943 13.597 -4.604 1.00 97.69 389 CYS A O 1
ATOM 2934 N N . ILE A 1 390 ? -10.828 13.695 -5.343 1.00 98.25 390 ILE A N 1
ATOM 2935 C CA . ILE A 1 390 ? -10.216 13.635 -4.010 1.00 98.25 390 ILE A CA 1
ATOM 2936 C C . ILE A 1 390 ? -10.613 14.860 -3.180 1.00 98.25 390 ILE A C 1
ATOM 2938 O O . ILE A 1 390 ? -11.037 14.705 -2.037 1.00 98.25 390 ILE A O 1
ATOM 2942 N N . LEU A 1 391 ? -10.546 16.066 -3.748 1.00 98.38 391 LEU A N 1
ATOM 2943 C CA . LEU A 1 391 ? -11.001 17.287 -3.083 1.00 98.38 391 LEU A CA 1
ATOM 2944 C C . LEU A 1 391 ? -12.462 17.154 -2.641 1.00 98.38 391 LEU A C 1
ATOM 2946 O O . LEU A 1 391 ? -12.750 17.373 -1.470 1.00 98.38 391 LEU A O 1
ATOM 2950 N N . LEU A 1 392 ? -13.359 16.715 -3.529 1.00 98.00 392 LEU A N 1
ATOM 2951 C CA . LEU A 1 392 ? -14.770 16.498 -3.200 1.00 98.00 392 LEU A CA 1
ATOM 2952 C C . LEU A 1 392 ? -14.954 15.485 -2.061 1.00 98.00 392 LEU A C 1
ATOM 2954 O O . LEU A 1 392 ? -15.750 15.733 -1.156 1.00 98.00 392 LEU A O 1
ATOM 2958 N N . LEU A 1 393 ? -14.196 14.383 -2.057 1.00 96.94 393 LEU A N 1
ATOM 2959 C CA . LEU A 1 393 ? -14.227 13.393 -0.975 1.00 96.94 393 LEU A CA 1
ATOM 2960 C C . LEU A 1 393 ? -13.807 13.999 0.369 1.00 96.94 393 LEU A C 1
ATOM 2962 O O . LEU A 1 393 ? -14.495 13.811 1.374 1.00 96.94 393 LEU A O 1
ATOM 2966 N N . PHE A 1 394 ? -12.709 14.756 0.398 1.00 97.81 394 PHE A N 1
ATOM 2967 C CA . PHE A 1 394 ? -12.233 15.412 1.616 1.00 97.81 394 PHE A CA 1
ATOM 2968 C C . PHE A 1 394 ? -13.154 16.555 2.063 1.00 97.81 394 PHE A C 1
ATOM 2970 O O . PHE A 1 394 ? -13.359 16.733 3.264 1.00 97.81 394 PHE A O 1
ATOM 2977 N N . THR A 1 395 ? -13.774 17.287 1.136 1.00 97.75 395 THR A N 1
ATOM 2978 C CA . THR A 1 395 ? -14.803 18.289 1.444 1.00 97.75 395 THR A CA 1
ATOM 2979 C C . THR A 1 395 ? -16.036 17.630 2.056 1.00 97.75 395 THR A C 1
ATOM 2981 O O . THR A 1 395 ? -16.499 18.071 3.107 1.00 97.75 395 THR A O 1
ATOM 2984 N N . ALA A 1 396 ? -16.532 16.537 1.471 1.00 96.38 396 ALA A N 1
ATOM 2985 C CA . ALA A 1 396 ? -17.644 15.772 2.032 1.00 96.38 396 ALA A CA 1
ATOM 2986 C C . ALA A 1 396 ? -17.305 15.245 3.436 1.00 96.38 396 ALA A C 1
ATOM 2988 O O . ALA A 1 396 ? -18.113 15.363 4.360 1.00 96.38 396 ALA A O 1
ATOM 2989 N N . ALA A 1 397 ? -16.083 14.742 3.628 1.00 95.31 397 ALA A N 1
ATOM 2990 C CA . ALA A 1 397 ? -15.612 14.290 4.930 1.00 95.31 397 ALA A CA 1
ATOM 2991 C C . ALA A 1 397 ? -15.539 15.440 5.946 1.00 95.31 397 ALA A C 1
ATOM 2993 O O . ALA A 1 397 ? -15.951 15.276 7.091 1.00 95.31 397 ALA A O 1
ATOM 2994 N N . PHE A 1 398 ? -15.076 16.622 5.536 1.00 95.69 398 PHE A N 1
ATOM 2995 C CA . PHE A 1 398 ? -15.002 17.800 6.398 1.00 95.69 398 PHE A CA 1
ATOM 2996 C C . PHE A 1 398 ? -16.390 18.262 6.855 1.00 95.69 398 PHE A C 1
ATOM 2998 O O . PHE A 1 398 ? -16.582 18.569 8.034 1.00 95.69 398 PHE A O 1
ATOM 3005 N N . VAL A 1 399 ? -17.358 18.281 5.933 1.00 95.69 399 VAL A N 1
ATOM 3006 C CA . VAL A 1 399 ? -18.751 18.647 6.221 1.00 95.69 399 VAL A CA 1
ATOM 3007 C C . VAL A 1 399 ? -19.386 17.640 7.184 1.00 95.69 399 VAL A C 1
ATOM 3009 O O . VAL A 1 399 ? -20.017 18.049 8.159 1.00 95.69 399 VAL A O 1
ATOM 3012 N N . ALA A 1 400 ? -19.168 16.340 6.964 1.00 92.62 400 ALA A N 1
ATOM 3013 C CA . ALA A 1 400 ? -19.702 15.274 7.813 1.00 92.62 400 ALA A CA 1
ATOM 3014 C C . ALA A 1 400 ? -19.008 15.168 9.186 1.00 92.62 400 ALA A C 1
ATOM 3016 O O . ALA A 1 400 ? -19.599 14.668 10.145 1.00 92.62 400 ALA A O 1
ATOM 3017 N N . ALA A 1 401 ? -17.754 15.614 9.298 1.00 91.50 401 ALA A N 1
ATOM 3018 C CA . ALA A 1 401 ? -16.960 15.470 10.510 1.00 91.50 401 ALA A CA 1
ATOM 3019 C C . ALA A 1 401 ? -17.417 16.425 11.631 1.00 91.50 401 ALA A C 1
ATOM 3021 O O . ALA A 1 401 ? -17.684 17.611 11.382 1.00 91.50 401 ALA A O 1
ATOM 3022 N N . PRO A 1 402 ? -17.416 15.960 12.898 1.00 88.69 402 PRO A N 1
ATOM 3023 C CA . PRO A 1 402 ? -17.645 16.833 14.041 1.00 88.69 402 PRO A CA 1
ATOM 3024 C C . PRO A 1 402 ? -16.550 17.905 14.144 1.00 88.69 402 PRO A C 1
ATOM 3026 O O . PRO A 1 402 ? -15.397 17.697 13.749 1.00 88.69 402 PRO A O 1
ATOM 3029 N N . ALA A 1 403 ? -16.913 19.064 14.698 1.00 87.44 403 ALA A N 1
ATOM 3030 C CA . ALA A 1 403 ? -15.981 20.168 14.897 1.00 87.44 403 ALA A CA 1
ATOM 3031 C C . ALA A 1 403 ? -14.771 19.764 15.766 1.00 87.44 403 ALA A C 1
ATOM 3033 O O . ALA A 1 403 ? -14.840 18.856 16.596 1.00 87.44 403 ALA A O 1
ATOM 3034 N N . GLY A 1 404 ? -13.647 20.458 15.574 1.00 87.69 404 GLY A N 1
ATOM 3035 C CA . GLY A 1 404 ? -12.407 20.209 16.309 1.00 87.69 404 GLY A CA 1
ATOM 3036 C C . GLY A 1 404 ? -11.476 19.231 15.593 1.00 87.69 404 GLY A C 1
ATOM 3037 O O . GLY A 1 404 ? -11.130 19.428 14.427 1.00 87.69 404 GLY A O 1
ATOM 3038 N N . ALA A 1 405 ? -11.018 18.197 16.305 1.00 86.25 405 ALA A N 1
ATOM 3039 C CA . ALA A 1 405 ? -9.948 17.322 15.827 1.00 86.25 405 ALA A CA 1
ATOM 3040 C C . ALA A 1 405 ? -10.296 16.598 14.516 1.00 86.25 405 ALA A C 1
ATOM 3042 O O . ALA A 1 405 ? -9.465 16.568 13.618 1.00 86.25 405 ALA A O 1
ATOM 3043 N N . ALA A 1 406 ? -11.515 16.072 14.357 1.00 87.75 406 ALA A N 1
ATOM 3044 C CA . ALA A 1 406 ? -11.887 15.313 13.158 1.00 87.75 406 ALA A CA 1
ATOM 3045 C C . ALA A 1 406 ? -11.810 16.160 11.871 1.00 87.75 406 ALA A C 1
ATOM 3047 O O . ALA A 1 406 ? -11.201 15.738 10.884 1.00 87.75 406 ALA A O 1
ATOM 3048 N N . ARG A 1 407 ? -12.329 17.396 11.901 1.00 92.69 407 ARG A N 1
ATOM 3049 C CA . ARG A 1 407 ? -12.183 18.355 10.792 1.00 92.69 407 ARG A CA 1
ATOM 3050 C C . ARG A 1 407 ? -10.725 18.716 10.525 1.00 92.69 407 ARG A C 1
ATOM 3052 O O . ARG A 1 407 ? -10.298 18.716 9.376 1.00 92.69 407 ARG A O 1
ATOM 3059 N N . ARG A 1 408 ? -9.941 18.963 11.577 1.00 92.25 408 ARG A N 1
ATOM 3060 C CA . ARG A 1 408 ? -8.520 19.312 11.448 1.00 92.25 408 ARG A CA 1
ATOM 3061 C C . ARG A 1 408 ? -7.702 18.192 10.805 1.00 92.25 408 ARG A C 1
ATOM 3063 O O . ARG A 1 408 ? -6.940 18.468 9.889 1.00 92.25 408 ARG A O 1
ATOM 3070 N N . ARG A 1 409 ? -7.908 16.934 11.214 1.00 92.12 409 ARG A N 1
ATOM 3071 C CA . ARG A 1 409 ? -7.273 15.758 10.587 1.00 92.12 409 ARG A CA 1
ATOM 3072 C C . ARG A 1 409 ? -7.642 15.626 9.108 1.00 92.12 409 ARG A C 1
ATOM 3074 O O . ARG A 1 409 ? -6.780 15.322 8.293 1.00 92.12 409 ARG A O 1
ATOM 3081 N N . THR A 1 410 ? -8.896 15.915 8.756 1.00 94.94 410 THR A N 1
ATOM 3082 C CA . THR A 1 410 ? -9.362 15.915 7.358 1.00 94.94 410 THR A CA 1
ATOM 3083 C C . THR A 1 410 ? -8.615 16.962 6.526 1.00 94.94 410 THR A C 1
ATOM 3085 O O . THR A 1 410 ? -8.071 16.637 5.474 1.00 94.94 410 THR A O 1
ATOM 3088 N N . VAL A 1 411 ? -8.511 18.200 7.027 1.00 96.38 411 VAL A N 1
ATOM 3089 C CA . VAL A 1 411 ? -7.772 19.283 6.352 1.00 96.38 411 VAL A CA 1
ATOM 3090 C C . VAL A 1 411 ? -6.287 18.950 6.229 1.00 96.38 411 VAL A C 1
ATOM 3092 O O . VAL A 1 411 ? -5.729 19.071 5.144 1.00 96.38 411 VAL A O 1
ATOM 3095 N N . VAL A 1 412 ? -5.651 18.489 7.309 1.00 95.50 412 VAL A N 1
ATOM 3096 C CA . VAL A 1 412 ? -4.231 18.100 7.304 1.00 95.50 412 VAL A CA 1
ATOM 3097 C C . VAL A 1 412 ? -3.979 16.962 6.315 1.00 95.50 412 VAL A C 1
ATOM 3099 O O . VAL A 1 412 ? -3.009 17.014 5.564 1.00 95.50 412 VAL A O 1
ATOM 3102 N N . GLY A 1 413 ? -4.872 15.970 6.265 1.00 95.50 413 GLY A N 1
ATOM 3103 C CA . GLY A 1 413 ? -4.795 14.864 5.316 1.00 95.50 413 GLY A CA 1
ATOM 3104 C C . GLY A 1 413 ? -4.877 15.319 3.857 1.00 95.50 413 GLY A C 1
ATOM 3105 O O . GLY A 1 413 ? -4.094 14.848 3.036 1.00 95.50 413 GLY A O 1
ATOM 3106 N N . PHE A 1 414 ? -5.774 16.257 3.536 1.00 97.88 414 PHE A N 1
ATOM 3107 C CA . PHE A 1 414 ? -5.880 16.805 2.183 1.00 97.88 414 PHE A CA 1
ATOM 3108 C C . PHE A 1 414 ? -4.693 17.707 1.829 1.00 97.88 414 PHE A C 1
ATOM 3110 O O . PHE A 1 414 ? -4.027 17.474 0.828 1.00 97.88 414 PHE A O 1
ATOM 3117 N N . VAL A 1 415 ? -4.394 18.716 2.651 1.00 98.12 415 VAL A N 1
ATOM 3118 C CA . VAL A 1 415 ? -3.328 19.693 2.371 1.00 98.12 415 VAL A CA 1
ATOM 3119 C C . VAL A 1 415 ? -1.963 19.011 2.321 1.00 98.12 415 VAL A C 1
ATOM 3121 O O . VAL A 1 415 ? -1.189 19.258 1.399 1.00 98.12 415 VAL A O 1
ATOM 3124 N N . GLY A 1 416 ? -1.683 18.108 3.266 1.00 97.56 416 GLY A N 1
ATOM 3125 C CA . GLY A 1 416 ? -0.471 17.293 3.245 1.00 97.56 416 GLY A CA 1
ATOM 3126 C C . GLY A 1 416 ? -0.407 16.411 1.999 1.00 97.56 416 GLY A C 1
ATOM 3127 O O . GLY A 1 416 ? 0.619 16.383 1.325 1.00 97.56 416 GLY A O 1
ATOM 3128 N N . GLY A 1 417 ? -1.511 15.740 1.650 1.00 97.81 417 GLY A N 1
ATOM 3129 C CA . GLY A 1 417 ? -1.599 14.916 0.445 1.00 97.81 417 GLY A CA 1
ATOM 3130 C C . GLY A 1 417 ? -1.368 15.710 -0.845 1.00 97.81 417 GLY A C 1
ATOM 3131 O O . GLY A 1 417 ? -0.628 15.250 -1.711 1.00 97.81 417 GLY A O 1
ATOM 3132 N N . ALA A 1 418 ? -1.915 16.922 -0.949 1.00 98.19 418 ALA A N 1
ATOM 3133 C CA . ALA A 1 418 ? -1.727 17.817 -2.089 1.00 98.19 418 ALA A CA 1
ATOM 3134 C C . ALA A 1 418 ? -0.279 18.320 -2.190 1.00 98.19 418 ALA A C 1
ATOM 3136 O O . ALA A 1 418 ? 0.306 18.314 -3.272 1.00 98.19 418 ALA A O 1
ATOM 3137 N N . PHE A 1 419 ? 0.322 18.701 -1.059 1.00 98.06 419 PHE A N 1
ATOM 3138 C CA . PHE A 1 419 ? 1.727 19.103 -0.994 1.00 98.06 419 PHE A CA 1
ATOM 3139 C C . PHE A 1 419 ? 2.658 17.969 -1.441 1.00 98.06 419 PHE A C 1
ATOM 3141 O O . PHE A 1 419 ? 3.519 18.165 -2.299 1.00 98.06 419 PHE A O 1
ATOM 3148 N N . CYS A 1 420 ? 2.458 16.762 -0.908 1.00 98.00 420 CYS A N 1
ATOM 3149 C CA . CYS A 1 420 ? 3.254 15.597 -1.279 1.00 98.00 420 CYS A CA 1
ATOM 3150 C C . CYS A 1 420 ? 3.022 15.169 -2.733 1.00 98.00 420 CYS A C 1
ATOM 3152 O O . CYS A 1 420 ? 3.975 14.760 -3.391 1.00 98.00 420 CYS A O 1
ATOM 3154 N N . PHE A 1 421 ? 1.802 15.321 -3.259 1.00 97.81 421 PHE A N 1
ATOM 3155 C CA . PHE A 1 421 ? 1.522 15.095 -4.674 1.00 97.81 421 PHE A CA 1
ATOM 3156 C C . PHE A 1 421 ? 2.305 16.063 -5.559 1.00 97.81 421 PHE A C 1
ATOM 3158 O O . PHE A 1 421 ? 2.953 15.628 -6.503 1.00 97.81 421 PHE A O 1
ATOM 3165 N N . ALA A 1 422 ? 2.295 17.358 -5.235 1.00 96.44 422 ALA A N 1
ATOM 3166 C CA . ALA A 1 422 ? 3.051 18.361 -5.977 1.00 96.44 422 ALA A CA 1
ATOM 3167 C C . ALA A 1 422 ? 4.560 18.067 -5.947 1.00 96.44 422 ALA A C 1
ATOM 3169 O O . ALA A 1 422 ? 5.217 18.108 -6.985 1.00 96.44 422 ALA A O 1
ATOM 3170 N N . ALA A 1 423 ? 5.106 17.694 -4.785 1.00 94.81 423 ALA A N 1
ATOM 3171 C CA . ALA A 1 423 ? 6.507 17.295 -4.664 1.00 94.81 423 ALA A CA 1
ATOM 3172 C C . ALA A 1 423 ? 6.831 16.051 -5.512 1.00 94.81 423 ALA A C 1
ATOM 3174 O O . ALA A 1 423 ? 7.825 16.040 -6.236 1.00 94.81 423 ALA A O 1
ATOM 3175 N N . LEU A 1 424 ? 5.974 15.026 -5.471 1.00 94.31 424 LEU A N 1
ATOM 3176 C CA . LEU A 1 424 ? 6.125 13.813 -6.275 1.00 94.31 424 LEU A CA 1
ATOM 3177 C C . LEU A 1 424 ? 6.006 14.104 -7.778 1.00 94.31 424 LEU A C 1
ATOM 3179 O O . LEU A 1 424 ? 6.728 13.524 -8.584 1.00 94.31 424 LEU A O 1
ATOM 3183 N N . TYR A 1 425 ? 5.111 15.007 -8.164 1.00 94.62 425 TYR A N 1
ATOM 3184 C CA . TYR A 1 425 ? 4.915 15.433 -9.544 1.00 94.62 425 TYR A CA 1
ATOM 3185 C C . TYR A 1 425 ? 6.167 16.123 -10.101 1.00 94.62 425 TYR A C 1
ATOM 3187 O O . TYR A 1 425 ? 6.647 15.771 -11.177 1.00 94.62 425 TYR A O 1
ATOM 3195 N N . LEU A 1 426 ? 6.749 17.046 -9.328 1.00 93.12 426 LEU A N 1
ATOM 3196 C CA . LEU A 1 426 ? 8.021 17.692 -9.665 1.00 93.12 426 LEU A CA 1
ATOM 3197 C C . LEU A 1 426 ? 9.182 16.694 -9.690 1.00 93.12 426 LEU A C 1
ATOM 3199 O O . LEU A 1 426 ? 10.068 16.798 -10.532 1.00 93.12 426 LEU A O 1
ATOM 3203 N N . PHE A 1 427 ? 9.173 15.704 -8.800 1.00 90.94 427 PHE A N 1
ATOM 3204 C CA . PHE A 1 427 ? 10.167 14.639 -8.822 1.00 90.94 427 PHE A CA 1
ATOM 3205 C C . PHE A 1 427 ? 10.094 13.818 -10.118 1.00 90.94 427 PHE A C 1
ATOM 3207 O O . PHE A 1 427 ? 11.122 13.600 -10.750 1.00 90.94 427 PHE A O 1
ATOM 3214 N N . HIS A 1 428 ? 8.898 13.441 -10.582 1.00 91.81 428 HIS A N 1
ATOM 3215 C CA . HIS A 1 428 ? 8.749 12.740 -11.863 1.00 91.81 428 HIS A CA 1
ATOM 3216 C C . HIS A 1 428 ? 9.179 13.588 -13.059 1.00 91.81 428 HIS A C 1
ATOM 3218 O O . HIS A 1 428 ? 9.772 13.047 -13.985 1.00 91.81 428 HIS A O 1
ATOM 3224 N N . LEU A 1 429 ? 8.952 14.904 -13.026 1.00 92.44 429 LEU A N 1
ATOM 3225 C CA . LEU A 1 429 ? 9.488 15.817 -14.040 1.00 92.44 429 LEU A CA 1
ATOM 3226 C C . LEU A 1 429 ? 11.015 15.716 -14.142 1.00 92.44 429 LEU A C 1
ATOM 3228 O O . LEU A 1 429 ? 11.557 15.601 -15.239 1.00 92.44 429 LEU A O 1
ATOM 3232 N N . ILE A 1 430 ? 11.703 15.698 -12.999 1.00 90.81 430 ILE A N 1
ATOM 3233 C CA . ILE A 1 430 ? 13.157 15.506 -12.953 1.00 90.81 430 ILE A CA 1
ATOM 3234 C C . ILE A 1 430 ? 13.530 14.124 -13.516 1.00 90.81 430 ILE A C 1
ATOM 3236 O O . ILE A 1 430 ? 14.457 14.024 -14.319 1.00 90.81 430 ILE A O 1
ATOM 3240 N N . LEU A 1 431 ? 12.792 13.067 -13.160 1.00 88.19 431 LEU A N 1
ATOM 3241 C CA . LEU A 1 431 ? 13.058 11.718 -13.670 1.00 88.19 431 LEU A CA 1
ATOM 3242 C C . LEU A 1 431 ? 12.875 11.606 -15.189 1.00 88.19 431 LEU A C 1
ATOM 3244 O O . LEU A 1 431 ? 13.716 10.992 -15.836 1.00 88.19 431 LEU A O 1
ATOM 3248 N N . TYR A 1 432 ? 11.847 12.222 -15.780 1.00 90.25 432 TYR A N 1
ATOM 3249 C CA . TYR A 1 432 ? 11.659 12.230 -17.239 1.00 90.25 432 TYR A CA 1
ATOM 3250 C C . TYR A 1 432 ? 12.825 12.858 -17.993 1.00 90.25 432 TYR A C 1
ATOM 3252 O O . TYR A 1 432 ? 13.126 12.460 -19.117 1.00 90.25 432 TYR A O 1
ATOM 3260 N N . PHE A 1 433 ? 13.489 13.828 -17.374 1.00 89.88 433 PHE A N 1
ATOM 3261 C CA . PHE A 1 433 ? 14.644 14.473 -17.969 1.00 89.88 433 PHE A CA 1
ATOM 3262 C C . PHE A 1 433 ? 15.921 13.624 -17.842 1.00 89.88 433 PHE A C 1
ATOM 3264 O O . PHE A 1 433 ? 16.642 13.465 -18.827 1.00 89.88 433 PHE A O 1
ATOM 3271 N N . TYR A 1 434 ? 16.188 13.052 -16.661 1.00 85.00 434 TYR A N 1
ATOM 3272 C CA . TYR A 1 434 ? 17.457 12.361 -16.381 1.00 85.00 434 TYR A CA 1
ATOM 3273 C C . TYR A 1 434 ? 17.458 10.851 -16.660 1.00 85.00 434 TYR A C 1
ATOM 3275 O O . TYR A 1 434 ? 18.512 10.302 -16.974 1.00 85.00 434 TYR A O 1
ATOM 3283 N N . ASN A 1 435 ? 16.316 10.168 -16.541 1.00 83.62 435 ASN A N 1
ATOM 3284 C CA . ASN A 1 435 ? 16.263 8.701 -16.599 1.00 83.62 435 ASN A CA 1
ATOM 3285 C C . ASN A 1 435 ? 15.740 8.156 -17.919 1.00 83.62 435 ASN A C 1
ATOM 3287 O O . ASN A 1 435 ? 16.057 7.021 -18.266 1.00 83.62 435 ASN A O 1
ATOM 3291 N N . PHE A 1 436 ? 14.925 8.932 -18.626 1.00 83.94 436 PHE A N 1
ATOM 3292 C CA . PHE A 1 436 ? 14.341 8.506 -19.888 1.00 83.94 436 PHE A CA 1
ATOM 3293 C C . PHE A 1 436 ? 15.192 8.986 -21.054 1.00 83.94 436 PHE A C 1
ATOM 3295 O O . PHE A 1 436 ? 15.790 10.072 -21.016 1.00 83.94 436 PHE A O 1
ATOM 3302 N N . SER A 1 437 ? 15.191 8.191 -22.125 1.00 85.94 437 SER A N 1
ATOM 3303 C CA . SER A 1 437 ? 15.710 8.643 -23.411 1.00 85.94 437 SER A CA 1
ATOM 3304 C C . SER A 1 437 ? 14.983 9.912 -23.867 1.00 85.94 437 SER A C 1
ATOM 3306 O O . SER A 1 437 ? 13.888 10.232 -23.398 1.00 85.94 437 SER A O 1
ATOM 3308 N N . GLU A 1 438 ? 15.588 10.663 -24.783 1.00 83.94 438 GLU A N 1
ATOM 3309 C CA . GLU A 1 438 ? 15.007 11.918 -25.265 1.00 83.94 438 GLU A CA 1
ATOM 3310 C C . GLU A 1 438 ? 13.595 11.724 -25.831 1.00 83.94 438 GLU A C 1
ATOM 3312 O O . GLU A 1 438 ? 12.671 12.435 -25.436 1.00 83.94 438 GLU A O 1
ATOM 3317 N N . ALA A 1 439 ? 13.407 10.690 -26.655 1.00 87.50 439 ALA A N 1
ATOM 3318 C CA . ALA A 1 439 ? 12.110 10.346 -27.224 1.00 87.50 439 ALA A CA 1
ATOM 3319 C C . ALA A 1 439 ? 11.077 9.963 -26.150 1.00 87.50 439 ALA A C 1
ATOM 3321 O O . ALA A 1 439 ? 9.946 10.447 -26.174 1.00 87.50 439 ALA A O 1
ATOM 3322 N N . GLU A 1 440 ? 11.452 9.118 -25.187 1.00 88.00 440 GLU A N 1
ATOM 3323 C CA . GLU A 1 440 ? 10.521 8.652 -24.153 1.00 88.00 440 GLU A CA 1
ATOM 3324 C C . GLU A 1 440 ? 10.165 9.748 -23.143 1.00 88.00 440 GLU A C 1
ATOM 3326 O O . GLU A 1 440 ? 9.011 9.840 -22.719 1.00 88.00 440 GLU A O 1
ATOM 3331 N N . GLY A 1 441 ? 11.138 10.589 -22.782 1.00 85.56 441 GLY A N 1
ATOM 3332 C CA . GLY A 1 441 ? 10.947 11.720 -21.879 1.00 85.56 441 GLY A CA 1
ATOM 3333 C C . GLY A 1 441 ? 10.010 12.767 -22.472 1.00 85.56 441 GLY A C 1
ATOM 3334 O O . GLY A 1 441 ? 9.070 13.196 -21.808 1.00 85.56 441 GLY A O 1
ATOM 3335 N N . SER A 1 442 ? 10.205 13.122 -23.744 1.00 86.81 442 SER A N 1
ATOM 3336 C CA . SER A 1 442 ? 9.339 14.076 -24.448 1.00 86.81 442 SER A CA 1
ATOM 3337 C C . SER A 1 442 ? 7.930 13.526 -24.695 1.00 86.81 442 SER A C 1
ATOM 3339 O O . SER A 1 442 ? 6.957 14.274 -24.625 1.00 86.81 442 SER A O 1
ATOM 3341 N N . ALA A 1 443 ? 7.786 12.214 -24.916 1.00 90.62 443 ALA A N 1
ATOM 3342 C CA . ALA A 1 443 ? 6.483 11.559 -25.061 1.00 90.62 443 ALA A CA 1
ATOM 3343 C C . ALA A 1 443 ? 5.762 11.294 -23.723 1.00 90.62 443 ALA A C 1
ATOM 3345 O O . ALA A 1 443 ? 4.610 10.846 -23.718 1.00 90.62 443 ALA A O 1
ATOM 3346 N N . LEU A 1 444 ? 6.426 11.540 -22.586 1.00 91.44 444 LEU A N 1
ATOM 3347 C CA . LEU A 1 444 ? 5.959 11.147 -21.254 1.00 91.44 444 LEU A CA 1
ATOM 3348 C C . LEU A 1 444 ? 5.511 9.681 -21.241 1.00 91.44 444 LEU A C 1
ATOM 3350 O O . LEU A 1 444 ? 4.353 9.362 -20.945 1.00 91.44 444 LEU A O 1
ATOM 3354 N N . LYS A 1 445 ? 6.402 8.789 -21.676 1.00 90.38 445 LYS A N 1
ATOM 3355 C CA . LYS A 1 445 ? 6.114 7.355 -21.738 1.00 90.38 445 LYS A CA 1
ATOM 3356 C C . LYS A 1 445 ? 5.608 6.861 -20.378 1.00 90.38 445 LYS A C 1
ATOM 3358 O O . LYS A 1 445 ? 6.189 7.181 -19.348 1.00 90.38 445 LYS A O 1
ATOM 3363 N N . ASP A 1 446 ? 4.500 6.121 -20.395 1.00 88.00 446 ASP A N 1
ATOM 3364 C CA . ASP A 1 446 ? 3.848 5.546 -19.210 1.00 88.00 446 ASP A CA 1
ATOM 3365 C C . ASP A 1 446 ? 3.457 6.557 -18.108 1.00 88.00 446 ASP A C 1
ATOM 3367 O O . ASP A 1 446 ? 3.331 6.196 -16.939 1.00 88.00 446 ASP A O 1
ATOM 3371 N N . TYR A 1 447 ? 3.214 7.827 -18.453 1.00 91.56 447 TYR A N 1
ATOM 3372 C CA . TYR A 1 447 ? 2.802 8.885 -17.515 1.00 91.56 447 TYR A CA 1
ATOM 3373 C C . TYR A 1 447 ? 1.718 8.481 -16.518 1.00 91.56 447 TYR A C 1
ATOM 3375 O O . TYR A 1 447 ? 1.851 8.717 -15.314 1.00 91.56 447 TYR A O 1
ATOM 3383 N N . GLU A 1 448 ? 0.659 7.847 -17.007 1.00 89.88 448 GLU A N 1
ATOM 3384 C CA . GLU A 1 448 ? -0.432 7.346 -16.186 1.00 89.88 448 GLU A CA 1
ATOM 3385 C C . GLU A 1 448 ? 0.053 6.356 -15.118 1.00 89.88 448 GLU A C 1
ATOM 3387 O O . GLU A 1 448 ? -0.372 6.455 -13.970 1.00 89.88 448 GLU A O 1
ATOM 3392 N N . ARG A 1 449 ? 1.008 5.477 -15.444 1.00 88.44 449 ARG A N 1
ATOM 3393 C CA . ARG A 1 449 ? 1.551 4.451 -14.543 1.00 88.44 449 ARG A CA 1
ATOM 3394 C C . ARG A 1 449 ? 2.338 5.057 -13.381 1.00 88.44 449 ARG A C 1
ATOM 3396 O O . ARG A 1 449 ? 2.372 4.484 -12.297 1.00 88.44 449 ARG A O 1
ATOM 3403 N N . TYR A 1 450 ? 2.941 6.226 -13.583 1.00 90.06 450 TYR A N 1
ATOM 3404 C CA . TYR A 1 450 ? 3.749 6.903 -12.567 1.00 90.06 450 TYR A CA 1
ATOM 3405 C C . TYR A 1 450 ? 2.930 7.781 -11.614 1.00 90.06 450 TYR A C 1
ATOM 3407 O O . TYR A 1 450 ? 3.244 7.885 -10.425 1.00 90.06 450 TYR A O 1
ATOM 3415 N N . ILE A 1 451 ? 1.858 8.398 -12.116 1.00 93.56 451 ILE A N 1
ATOM 3416 C CA . ILE A 1 451 ? 1.030 9.337 -11.346 1.00 93.56 451 ILE A CA 1
ATOM 3417 C C . ILE A 1 451 ? -0.178 8.643 -10.694 1.00 93.56 451 ILE A C 1
ATOM 3419 O O . ILE A 1 451 ? -0.569 9.010 -9.580 1.00 93.56 451 ILE A O 1
ATOM 3423 N N . ALA A 1 452 ? -0.760 7.627 -11.345 1.00 94.06 452 ALA A N 1
ATOM 3424 C CA . ALA A 1 452 ? -1.952 6.935 -10.852 1.00 94.06 452 ALA A CA 1
ATOM 3425 C C . ALA A 1 452 ? -1.778 6.307 -9.459 1.00 94.06 452 ALA A C 1
ATOM 3427 O O . ALA A 1 452 ? -2.682 6.500 -8.646 1.00 94.06 452 ALA A O 1
ATOM 3428 N N . PRO A 1 453 ? -0.658 5.635 -9.106 1.00 95.94 453 PRO A N 1
ATOM 3429 C CA . PRO A 1 453 ? -0.559 4.957 -7.814 1.00 95.94 453 PRO A CA 1
ATOM 3430 C C . PRO A 1 453 ? -0.720 5.896 -6.613 1.00 95.94 453 PRO A C 1
ATOM 3432 O O . PRO A 1 453 ? -1.383 5.549 -5.630 1.00 95.94 453 PRO A O 1
ATOM 3435 N N . TYR A 1 454 ? -0.177 7.114 -6.704 1.00 97.81 454 TYR A N 1
ATOM 3436 C CA . TYR A 1 454 ? -0.342 8.126 -5.665 1.00 97.81 454 TYR A CA 1
ATOM 3437 C C . TYR A 1 454 ? -1.796 8.573 -5.546 1.00 97.81 454 TYR A C 1
ATOM 3439 O O . TYR A 1 454 ? -2.360 8.578 -4.451 1.00 97.81 454 TYR A O 1
ATOM 3447 N N . LEU A 1 455 ? -2.408 8.949 -6.673 1.00 97.94 455 LEU A N 1
ATOM 3448 C CA . LEU A 1 455 ? -3.793 9.420 -6.714 1.00 97.94 455 LEU A CA 1
ATOM 3449 C C . LEU A 1 455 ? -4.754 8.338 -6.217 1.00 97.94 455 LEU A C 1
ATOM 3451 O O . LEU A 1 455 ? -5.656 8.625 -5.433 1.00 97.94 455 LEU A O 1
ATOM 3455 N N . GLN A 1 456 ? -4.511 7.091 -6.611 1.00 97.38 456 GLN A N 1
ATOM 3456 C CA . GLN A 1 456 ? -5.266 5.927 -6.186 1.00 97.38 456 GLN A CA 1
ATOM 3457 C C . GLN A 1 456 ? -5.173 5.731 -4.669 1.00 97.38 456 GLN A C 1
ATOM 3459 O O . GLN A 1 456 ? -6.198 5.697 -3.991 1.00 97.38 456 GLN A O 1
ATOM 3464 N N . GLY A 1 457 ? -3.974 5.666 -4.085 1.00 98.06 457 GLY A N 1
ATOM 3465 C CA . GLY A 1 457 ? -3.870 5.491 -2.635 1.00 98.06 457 GLY A CA 1
ATOM 3466 C C . GLY A 1 457 ? -4.337 6.714 -1.830 1.00 98.06 457 GLY A C 1
ATOM 3467 O O . GLY A 1 457 ? -4.908 6.552 -0.750 1.00 98.06 457 GLY A O 1
ATOM 3468 N N . TRP A 1 458 ? -4.198 7.934 -2.362 1.00 98.44 458 TRP A N 1
ATOM 3469 C CA . TRP A 1 458 ? -4.746 9.141 -1.732 1.00 98.44 458 TRP A CA 1
ATOM 3470 C C . TRP A 1 458 ? -6.282 9.151 -1.756 1.00 98.44 458 TRP A C 1
ATOM 3472 O O . TRP A 1 458 ? -6.912 9.507 -0.758 1.00 98.44 458 TRP A O 1
ATOM 3482 N N . MET A 1 459 ? -6.896 8.676 -2.844 1.00 98.44 459 MET A N 1
ATOM 3483 C CA . MET A 1 459 ? -8.346 8.490 -2.937 1.00 98.44 459 MET A CA 1
ATOM 3484 C C . MET A 1 459 ? -8.848 7.400 -1.977 1.00 98.44 459 MET A C 1
ATOM 3486 O O . MET A 1 459 ? -9.848 7.620 -1.292 1.00 98.44 459 MET A O 1
ATOM 3490 N N . LEU A 1 460 ? -8.123 6.281 -1.836 1.00 98.44 460 LEU A N 1
ATOM 3491 C CA . LEU A 1 460 ? -8.425 5.249 -0.832 1.00 98.44 460 LEU A CA 1
ATOM 3492 C C . LEU A 1 460 ? -8.416 5.831 0.588 1.00 98.44 460 LEU A C 1
ATOM 3494 O O . LEU A 1 460 ? -9.339 5.598 1.372 1.00 98.44 460 LEU A O 1
ATOM 3498 N N . TYR A 1 461 ? -7.403 6.643 0.903 1.00 98.00 461 TYR A N 1
ATOM 3499 C CA . TYR A 1 461 ? -7.342 7.366 2.169 1.00 98.00 461 TYR A CA 1
ATOM 3500 C C . TYR A 1 461 ? -8.529 8.331 2.340 1.00 98.00 461 TYR A C 1
ATOM 3502 O O . TYR A 1 461 ? -9.125 8.385 3.416 1.00 98.00 461 TYR A O 1
ATOM 3510 N N . GLY A 1 462 ? -8.944 9.023 1.275 1.00 97.38 462 GLY A N 1
ATOM 3511 C CA . GLY A 1 462 ? -10.147 9.860 1.260 1.00 97.38 462 GLY A CA 1
ATOM 3512 C C . GLY A 1 462 ? -11.426 9.097 1.628 1.00 97.38 462 GLY A C 1
ATOM 3513 O O . GLY A 1 462 ? -12.185 9.564 2.479 1.00 97.38 462 GLY A O 1
ATOM 3514 N N . PHE A 1 463 ? -11.645 7.898 1.070 1.00 96.44 463 PHE A N 1
ATOM 3515 C CA . PHE A 1 463 ? -12.794 7.052 1.434 1.00 96.44 463 PHE A CA 1
ATOM 3516 C C . PHE A 1 463 ? -12.789 6.662 2.913 1.00 96.44 463 PHE A C 1
ATOM 3518 O O . PHE A 1 463 ? -13.830 6.701 3.570 1.00 96.44 463 PHE A O 1
ATOM 3525 N N . CYS A 1 464 ? -11.616 6.329 3.450 1.00 95.38 464 CYS A N 1
ATOM 3526 C CA . CYS A 1 464 ? -11.436 6.022 4.863 1.00 95.38 464 CYS A CA 1
ATOM 3527 C C . CYS A 1 464 ? -11.816 7.217 5.754 1.00 95.38 464 CYS A C 1
ATOM 3529 O O . CYS A 1 464 ? -12.646 7.084 6.658 1.00 95.38 464 CYS A O 1
ATOM 3531 N N . VAL A 1 465 ? -11.281 8.407 5.464 1.00 94.50 465 VAL A N 1
ATOM 3532 C CA . VAL A 1 465 ? -11.576 9.633 6.227 1.00 94.50 465 VAL A CA 1
ATOM 3533 C C . VAL A 1 465 ? -13.066 9.983 6.164 1.00 94.50 465 VAL A C 1
ATOM 3535 O O . VAL A 1 465 ? -13.665 10.267 7.203 1.00 94.50 465 VAL A O 1
ATOM 3538 N N . LEU A 1 466 ? -13.690 9.893 4.984 1.00 94.12 466 LEU A N 1
ATOM 3539 C CA . LEU A 1 466 ? -15.129 10.111 4.806 1.00 94.12 466 LEU A CA 1
ATOM 3540 C C . LEU A 1 466 ? -15.965 9.110 5.610 1.00 94.12 466 LEU A C 1
ATOM 3542 O O . LEU A 1 466 ? -16.877 9.505 6.339 1.00 94.12 466 LEU A O 1
ATOM 3546 N N . GLY A 1 467 ? -15.633 7.822 5.522 1.00 91.12 467 GLY A N 1
ATOM 3547 C CA . GLY A 1 467 ? -16.318 6.761 6.251 1.00 91.12 467 GLY A CA 1
ATOM 3548 C C . GLY A 1 467 ? -16.317 6.990 7.765 1.00 91.12 467 GLY A C 1
ATOM 3549 O O . GLY A 1 467 ? -17.356 6.877 8.424 1.00 91.12 467 GLY A O 1
ATOM 3550 N N . PHE A 1 468 ? -15.173 7.400 8.322 1.00 87.88 468 PHE A N 1
ATOM 3551 C CA . PHE A 1 468 ? -15.071 7.750 9.738 1.00 87.88 468 PHE A CA 1
ATOM 3552 C C . PHE A 1 468 ? -15.800 9.043 10.098 1.00 87.88 468 PHE A C 1
ATOM 3554 O O . PHE A 1 468 ? -16.433 9.097 11.155 1.00 87.88 468 PHE A O 1
ATOM 3561 N N . ALA A 1 469 ? -15.751 10.062 9.239 1.00 88.62 469 ALA A N 1
ATOM 3562 C CA . ALA A 1 469 ? -16.461 11.318 9.453 1.00 88.62 469 ALA A CA 1
ATOM 3563 C C . ALA A 1 469 ? -17.976 11.093 9.561 1.00 88.62 469 ALA A C 1
ATOM 3565 O O . ALA A 1 469 ? -18.585 11.497 10.551 1.00 88.62 469 ALA A O 1
ATOM 3566 N N . VAL A 1 470 ? -18.566 10.352 8.617 1.00 84.56 470 VAL A N 1
ATOM 3567 C CA . VAL A 1 470 ? -19.996 9.997 8.629 1.00 84.56 470 VAL A CA 1
ATOM 3568 C C . VAL A 1 470 ? -20.346 9.158 9.862 1.00 84.56 470 VAL A C 1
ATOM 3570 O O . VAL A 1 470 ? -21.347 9.413 10.538 1.00 84.56 470 VAL A O 1
ATOM 3573 N N . GLY A 1 471 ? -19.494 8.190 10.216 1.00 75.88 471 GLY A N 1
ATOM 3574 C CA . GLY A 1 471 ? -19.717 7.332 11.379 1.00 75.88 471 GLY A CA 1
ATOM 3575 C C . GLY A 1 471 ? -19.689 8.060 12.728 1.00 75.88 471 GLY A C 1
ATOM 3576 O O . GLY A 1 471 ? -20.361 7.622 13.666 1.00 75.88 471 GLY A O 1
ATOM 3577 N N . GLN A 1 472 ? -18.946 9.166 12.827 1.00 70.06 472 GLN A N 1
ATOM 3578 C CA . GLN A 1 472 ? -18.875 10.018 14.020 1.00 70.06 472 GLN A CA 1
ATOM 3579 C C . GLN A 1 472 ? -19.952 11.117 14.021 1.00 70.06 472 GLN A C 1
ATOM 3581 O O . GLN A 1 472 ? -20.535 11.398 15.069 1.00 70.06 472 GLN A O 1
ATOM 3586 N N . GLY A 1 473 ? -20.255 11.705 12.858 1.00 53.19 473 GLY A N 1
ATOM 3587 C CA . GLY A 1 473 ? -21.240 12.779 12.686 1.00 53.19 473 GLY A CA 1
ATOM 3588 C C . GLY A 1 473 ? -22.694 12.347 12.909 1.00 53.19 473 GLY A C 1
ATOM 3589 O O . GLY A 1 473 ? -23.497 13.135 13.408 1.00 53.19 473 GLY A O 1
ATOM 3590 N N . GLY A 1 474 ? -23.030 11.073 12.664 1.00 43.03 474 GLY A N 1
ATOM 3591 C CA . GLY A 1 474 ? -24.377 10.533 12.915 1.00 43.03 474 GLY A CA 1
ATOM 3592 C C . GLY A 1 474 ? -24.846 10.623 14.378 1.00 43.03 474 GLY A C 1
ATOM 3593 O O . GLY A 1 474 ? -26.044 10.595 14.645 1.00 43.03 474 GLY A O 1
ATOM 3594 N N . GLY A 1 475 ? -23.925 10.796 15.335 1.00 40.16 475 GLY A N 1
ATOM 3595 C CA . GLY A 1 475 ? -24.271 11.053 16.738 1.00 40.16 475 GLY A CA 1
ATOM 3596 C C . GLY A 1 475 ? -24.778 12.475 17.015 1.00 40.16 475 GLY A C 1
ATOM 3597 O O . GLY A 1 475 ? -25.470 12.679 18.009 1.00 40.16 475 GLY A O 1
ATOM 3598 N N . ALA A 1 476 ? -24.464 13.453 16.157 1.00 33.34 476 ALA A N 1
ATOM 3599 C CA . ALA A 1 476 ? -24.924 14.837 16.298 1.00 33.34 476 ALA A CA 1
ATOM 3600 C C . ALA A 1 476 ? -26.346 15.028 15.743 1.00 33.34 476 ALA A C 1
ATOM 3602 O O . ALA A 1 476 ? -27.164 15.675 16.390 1.00 33.34 476 ALA A O 1
ATOM 3603 N N . ALA A 1 477 ? -26.684 14.373 14.625 1.00 33.72 477 ALA A N 1
ATOM 3604 C CA . ALA A 1 477 ? -28.056 14.340 14.104 1.00 33.72 477 ALA A CA 1
ATOM 3605 C C . ALA A 1 477 ? -29.037 13.662 15.087 1.00 33.72 477 ALA A C 1
ATOM 3607 O O . ALA A 1 477 ? -30.187 14.069 15.198 1.00 33.72 477 ALA A O 1
ATOM 3608 N N . GLN A 1 478 ? -28.563 12.696 15.883 1.00 34.78 478 GLN A N 1
ATOM 3609 C CA . GLN A 1 478 ? -29.346 12.063 16.954 1.00 34.78 478 GLN A CA 1
ATOM 3610 C C . GLN A 1 478 ? -29.550 12.941 18.202 1.00 34.78 478 GLN A C 1
ATOM 3612 O O . GLN A 1 478 ? -30.425 12.641 19.011 1.00 34.78 478 GLN A O 1
ATOM 3617 N N . ARG A 1 479 ? -28.754 14.005 18.384 1.00 34.38 479 ARG A N 1
ATOM 3618 C CA . ARG A 1 479 ? -28.910 14.969 19.491 1.00 34.38 479 ARG A CA 1
ATOM 3619 C C . ARG A 1 479 ? -29.806 16.155 19.142 1.00 34.38 479 ARG A C 1
ATOM 3621 O O . ARG A 1 479 ? -30.241 16.843 20.050 1.00 34.38 479 ARG A O 1
ATOM 3628 N N . LEU A 1 480 ? -30.078 16.378 17.858 1.00 34.41 480 LEU A N 1
ATOM 3629 C CA . LEU A 1 480 ? -31.007 17.408 17.378 1.00 34.41 480 LEU A CA 1
ATOM 3630 C C . LEU A 1 480 ? -32.446 16.882 17.211 1.00 34.41 480 LEU A C 1
ATOM 3632 O O . LEU A 1 480 ? -33.330 17.643 16.841 1.00 34.41 480 LEU A O 1
ATOM 3636 N N . GLY A 1 481 ? -32.674 15.593 17.486 1.00 34.97 481 GLY A N 1
ATOM 3637 C CA . GLY A 1 481 ? -33.988 14.941 17.464 1.00 34.97 481 GLY A CA 1
ATOM 3638 C C . GLY A 1 481 ? -34.408 14.345 18.812 1.00 34.97 481 GLY A C 1
ATOM 3639 O O . GLY A 1 481 ? -35.114 13.338 18.822 1.00 34.97 481 GLY A O 1
ATOM 3640 N N . ARG A 1 482 ? -33.928 14.898 19.933 1.00 31.55 482 ARG A N 1
ATOM 3641 C CA . ARG A 1 482 ? -34.386 14.562 21.288 1.00 31.55 482 ARG A CA 1
ATOM 3642 C C . ARG A 1 482 ? -34.756 15.808 22.061 1.00 31.55 482 ARG A C 1
ATOM 3644 O O . ARG A 1 482 ? -33.933 16.748 22.030 1.00 31.55 482 ARG A O 1
#

pLDDT: mean 88.21, std 13.14, range [31.55, 98.5]